Protein 8OVS (pdb70)

Foldseek 3Di:
DAVVVLVVVLLCLLCVFPWAWFAQEEEEEDEEQDADDPLLLVQLQQQCVQAVVHQYEYEYAPLAPNRPNNVVNSCVSCVVGSYYYHYCCPDPCNVVLCVQLLVVVLSVCVVVVVVVLSCLSVQLSCCQAPFHKYAYSQKHFPHYPPIGTAGLFKAFADWDAFDVGDDTFTFVPTIGGDHNRQLSVQLSVQQSVCVVVVPPPSCRHNGRNSSRVSCCVVPVCLPVVVVVVVLVVSLVVLVVNVCCSHQDPVSSCSNCVNSVRNNVCNNGIGNCSPPD/DAVVVLVVVLLCLLCVFPWAWFAQEEEEEDEDQDADDPLLLVQLQQLQVQAVVHQYEYEYAPLQPNRVNNVVRVCVSCVVGSYYYHYCCPDPCSVVLCVQLLVVVLSVCVVVVVVVLSCLSVQLSCCQAPFHKYAYSNKHFLHYPPTGTAGLFKAFADWDAFDVGDDTFTFVGTIGGDHNRQLSVQLSVQQSVCVVVVPPPSCRHRGRNSSRVSCCVVPVCLDVVSVVVVVVVSVVVVVVNVDDPVSSCSNCNRSVRNNVCNNGIGNPRVD

Radius of gyration: 28.27 Å; Cα contacts (8 Å, |Δi|>4): 987; chains: 2; bounding box: 76×65×74 Å

Nearest PDB structures (foldseek):
  8ovs-assembly1_AAA  TM=1.004E+00  e=5.483E-57  Yersinia enterocolitica
  8ovs-assembly2_BBB  TM=1.003E+00  e=2.888E-53  Yersinia enterocolitica
  8ovt-assembly2_B  TM=9.744E-01  e=7.595E-50  Yersinia enterocolitica
  4mix-assembly2_B  TM=9.734E-01  e=6.802E-41  Photorhabdus asymbiotica subsp. asymbiotica ATCC 43949
  4mix-assembly1_A  TM=9.721E-01  e=3.488E-39  Photorhabdus asymbiotica subsp. asymbiotica ATCC 43949

Secondary structure (P-SEA, 3-state):
ccaaaaaaaaaaaaacccbbbbccbbbbbbbccccccaaaaaaaaaaaaaccccbbbbbbbccccaaaaaaaaaaaaaccccbbbbccccccaaaaaaacaaaaaaaaaaaacaaaaaaaaaaaaaaaaccccccccccccccccccccccccccccccccccccccccccccccccccccaaaaaaaaaaaaaaaaccccccccccaaaaaaaaaaacccccaaaaaaaaaaaaaaaaaaaccccccaaaaaaaaaaaaaaaccccccccccccc/ccaaaaaaaaaaaaacccbbbbccbbbbbbbccccccaaaaaaaaaaaaaccccbbbbbbbcccccaaaaaaaaaaaaccccbbbbbcccccaaaaaaacaaaaaaaaaaaacaaaaaaaaaaaaaaaaccccccccccccccccccccccccccccccccccccccccccccccccccccaaaaaaaaaaaaaaaaccccccccccaaaaaaaaaaacccccaaaaaaaaaaaaaaaaaacccaaaaaaaaaaaaaaacccccccccccc

Structure (mmCIF, N/CA/C/O backbone):
data_8OVS
#
_entry.id   8OVS
#
_cell.length_a   47.130
_cell.length_b   114.546
_cell.length_c   69.376
_cell.angle_alpha   90.000
_cell.angle_beta   89.987
_cell.angle_gamma   90.000
#
_symmetry.space_group_name_H-M   'P 1 21 1'
#
loop_
_entity.id
_entity.type
_entity.pdbx_description
1 polymer 'YeGT glycosyltransferase'
2 non-polymer "URIDINE-5'-DIPHOSPHATE"
3 non-polymer 'ACETATE ION'
4 non-polymer 1,2-ETHANEDIOL
5 non-polymer 'CADMIUM ION'
6 non-polymer 'MANGANESE (II) ION'
7 non-polymer 'SODIUM ION'
8 water water
#
loop_
_atom_site.group_PDB
_atom_site.id
_atom_site.type_symbol
_atom_site.label_atom_id
_atom_site.label_alt_id
_atom_site.label_comp_id
_atom_site.label_asym_id
_atom_site.label_entity_id
_atom_site.label_seq_id
_atom_site.pdbx_PDB_ins_code
_atom_site.Cartn_x
_atom_site.Cartn_y
_atom_site.Cartn_z
_atom_site.occupancy
_atom_site.B_iso_or_equiv
_atom_site.auth_seq_id
_atom_site.auth_comp_id
_atom_site.auth_asym_id
_atom_site.auth_atom_id
_atom_site.pdbx_PDB_model_num
ATOM 1 N N . GLY A 1 1 ? 11.311 1.012 0.947 1.000 24.813 15 GLY AAA N 1
ATOM 2 C CA . GLY A 1 1 ? 10.290 1.969 1.457 1.000 24.303 15 GLY AAA CA 1
ATOM 3 C C . GLY A 1 1 ? 10.857 2.847 2.558 1.000 22.726 15 GLY AAA C 1
ATOM 4 O O . GLY A 1 1 ? 11.759 2.333 3.292 1.000 24.304 15 GLY AAA O 1
ATOM 5 N N . SER A 1 2 ? 10.331 4.085 2.654 1.000 22.086 16 SER AAA N 1
ATOM 6 C CA . SER A 1 2 ? 10.741 5.187 3.570 1.000 21.561 16 SER AAA CA 1
ATOM 7 C C . SER A 1 2 ? 9.511 5.904 4.146 1.000 18.974 16 SER AAA C 1
ATOM 8 O O . SER A 1 2 ? 8.719 6.458 3.353 1.000 18.898 16 SER AAA O 1
ATOM 11 N N . MET A 1 3 ? 9.382 5.947 5.476 1.000 18.943 17 MET AAA N 1
ATOM 12 C CA . MET A 1 3 ? 8.318 6.724 6.173 1.000 18.536 17 MET AAA CA 1
ATOM 13 C C . MET A 1 3 ? 8.614 8.229 6.087 1.000 18.141 17 MET AAA C 1
ATOM 14 O O . MET A 1 3 ? 7.670 9.023 6.269 1.000 16.769 17 MET AAA O 1
ATOM 19 N N . GLN A 1 4 ? 9.865 8.613 5.821 1.000 16.707 18 GLN AAA N 1
ATOM 20 C CA . GLN A 1 4 ? 10.234 10.033 5.567 1.000 17.141 18 GLN AAA CA 1
ATOM 21 C C . GLN A 1 4 ? 9.603 10.467 4.239 1.000 16.812 18 GLN AAA C 1
ATOM 22 O O . GLN A 1 4 ? 8.932 11.516 4.214 1.000 16.532 18 GLN AAA O 1
ATOM 28 N N . TYR A 1 5 ? 9.798 9.675 3.181 1.000 16.953 19 TYR AAA N 1
ATOM 29 C CA . TYR A 1 5 ? 9.192 9.903 1.844 1.000 17.139 19 TYR AAA CA 1
ATOM 30 C C . TYR A 1 5 ? 7.667 9.952 1.982 1.000 16.290 19 TYR AAA C 1
ATOM 31 O O . TYR A 1 5 ? 7.035 10.864 1.415 1.000 16.821 19 TYR AAA O 1
ATOM 40 N N . PHE A 1 6 ? 7.085 8.996 2.709 1.000 16.022 20 PHE AAA N 1
ATOM 41 C CA . PHE A 1 6 ? 5.614 8.894 2.879 1.000 15.611 20 PHE AAA CA 1
ATOM 42 C C . PHE A 1 6 ? 5.078 10.180 3.518 1.000 14.773 20 PHE AAA C 1
ATOM 43 O O . PHE A 1 6 ? 4.113 10.755 2.983 1.000 15.197 20 PHE AAA O 1
ATOM 51 N N . ALA A 1 7 ? 5.667 10.617 4.634 1.000 14.526 21 ALA AAA N 1
ATOM 52 C CA . ALA A 1 7 ? 5.246 11.845 5.350 1.000 14.676 21 ALA AAA CA 1
ATOM 53 C C . ALA A 1 7 ? 5.289 13.035 4.383 1.000 14.868 21 ALA AAA C 1
ATOM 54 O O . ALA A 1 7 ? 4.375 13.877 4.429 1.000 14.977 21 ALA AAA O 1
ATOM 56 N N . GLN A 1 8 ? 6.297 13.078 3.509 1.000 14.533 22 GLN AAA N 1
ATOM 57 C CA . GLN A 1 8 ? 6.513 14.189 2.547 1.000 15.792 22 GLN AAA CA 1
ATOM 58 C C . GLN A 1 8 ? 5.414 14.185 1.477 1.000 15.868 22 GLN AAA C 1
ATOM 59 O O . GLN A 1 8 ? 4.901 15.272 1.182 1.000 15.669 22 GLN AAA O 1
ATOM 65 N N . ILE A 1 9 ? 5.036 13.027 0.927 1.000 15.621 23 ILE AAA N 1
ATOM 66 C CA . ILE A 1 9 ? 3.996 12.978 -0.148 1.000 16.649 23 ILE AAA CA 1
ATOM 67 C C . ILE A 1 9 ? 2.613 13.252 0.462 1.000 15.560 23 ILE AAA C 1
ATOM 68 O O . ILE A 1 9 ? 1.751 13.762 -0.274 1.000 17.220 23 ILE AAA O 1
ATOM 73 N N . VAL A 1 10 ? 2.401 12.940 1.744 1.000 15.099 24 VAL AAA N 1
ATOM 74 C CA . VAL A 1 10 ? 1.151 13.308 2.476 1.000 15.245 24 VAL AAA CA 1
ATOM 75 C C . VAL A 1 10 ? 1.113 14.834 2.628 1.000 16.025 24 VAL AAA C 1
ATOM 76 O O . VAL A 1 10 ? 0.054 15.429 2.358 1.000 15.822 24 VAL AAA O 1
ATOM 80 N N . ASN A 1 11 ? 2.230 15.441 3.040 1.000 16.978 25 ASN AAA N 1
ATOM 81 C CA . ASN A 1 11 ? 2.366 16.916 3.176 1.000 18.910 25 ASN AAA CA 1
ATOM 82 C C . ASN A 1 11 ? 2.128 17.576 1.811 1.000 19.713 25 ASN AAA C 1
ATOM 83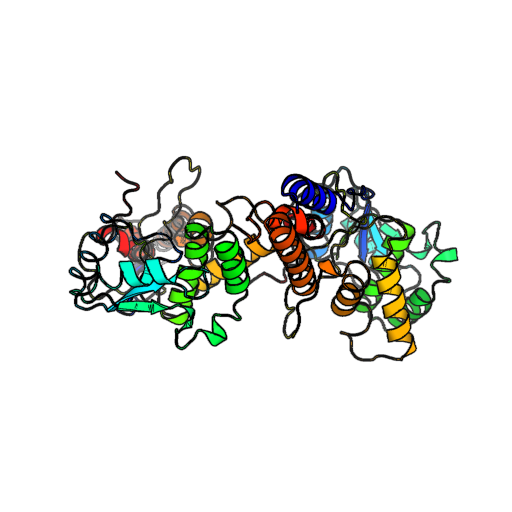 O O . ASN A 1 11 ? 1.457 18.630 1.771 1.000 21.562 25 ASN AAA O 1
ATOM 88 N N . ARG A 1 12 ? 2.661 16.981 0.737 1.000 19.755 26 ARG AAA N 1
ATOM 89 C CA . ARG A 1 12 ? 2.531 17.492 -0.656 1.000 20.959 26 ARG AAA CA 1
ATOM 90 C C . ARG A 1 12 ? 1.052 17.482 -1.057 1.000 20.689 26 ARG AAA C 1
ATOM 91 O O . ARG A 1 12 ? 0.583 18.492 -1.609 1.000 22.174 26 ARG AAA O 1
ATOM 99 N N . GLU A 1 13 ? 0.353 16.377 -0.785 1.000 20.929 27 GLU AAA N 1
ATOM 100 C CA . GLU A 1 13 ? -1.086 16.179 -1.107 1.000 20.480 27 GLU AAA CA 1
ATOM 101 C C . GLU A 1 13 ? -1.926 17.258 -0.414 1.000 20.219 27 GLU AAA C 1
ATOM 102 O O . GLU A 1 13 ? -2.836 17.803 -1.069 1.000 21.096 27 GLU AAA O 1
ATOM 108 N N . GLU A 1 14 ? -1.634 17.545 0.858 1.000 20.789 28 GLU AAA N 1
ATOM 109 C CA . GLU A 1 14 ? -2.361 18.549 1.680 1.000 21.974 28 GLU AAA CA 1
ATOM 110 C C . GLU A 1 14 ? -2.331 19.916 0.987 1.000 22.664 28 GLU AAA C 1
ATOM 111 O O . GLU A 1 14 ? -3.349 20.628 1.066 1.000 23.094 28 GLU AAA O 1
ATOM 117 N N . ASN A 1 15 ? -1.212 20.262 0.341 1.000 22.721 29 ASN AAA N 1
ATOM 118 C CA . ASN A 1 15 ? -0.920 21.636 -0.151 1.000 23.340 29 ASN AAA CA 1
ATOM 119 C C . ASN A 1 15 ? -0.952 21.699 -1.687 1.000 22.945 29 ASN AAA C 1
ATOM 120 O O . ASN A 1 15 ? -0.508 22.728 -2.236 1.000 22.319 29 ASN AAA O 1
ATOM 125 N N . LYS A 1 16 ? -1.496 20.677 -2.355 1.000 21.593 30 LYS AAA N 1
ATOM 126 C CA . LYS A 1 16 ? -1.426 20.517 -3.836 1.000 22.146 30 LYS AAA CA 1
ATOM 127 C C . LYS A 1 16 ? -2.153 21.666 -4.551 1.000 21.124 30 LYS AAA C 1
ATOM 128 O O . LYS A 1 16 ? -1.694 22.046 -5.642 1.000 22.101 30 LYS AAA O 1
ATOM 134 N N . TRP A 1 17 ? -3.248 22.182 -3.982 1.000 19.730 31 TRP AAA N 1
ATOM 135 C CA . TRP A 1 17 ? -4.080 23.254 -4.593 1.000 19.474 31 TRP AAA CA 1
ATOM 136 C C . TRP A 1 17 ? -4.089 24.483 -3.690 1.000 20.118 31 TRP AAA C 1
ATOM 137 O O . TRP A 1 17 ? -4.925 24.577 -2.792 1.000 21.515 31 TRP AAA O 1
ATOM 148 N N A PRO A 1 18 ? -3.199 25.477 -3.919 0.420 20.361 32 PRO AAA N 1
ATOM 149 N N B PRO A 1 18 ? -3.139 25.433 -3.868 0.580 20.622 32 PRO AAA N 1
ATOM 150 C CA A PRO A 1 18 ? -3.145 26.666 -3.068 0.420 20.056 32 PRO AAA CA 1
ATOM 151 C CA B PRO A 1 18 ? -3.147 26.691 -3.120 0.580 20.329 32 PRO AAA CA 1
ATOM 152 C C A PRO A 1 18 ? -4.444 27.476 -3.190 0.420 20.357 32 PRO AAA C 1
ATOM 153 C C B PRO A 1 18 ? -4.508 27.400 -3.180 0.580 20.336 32 PRO AAA C 1
ATOM 154 O O A PRO A 1 18 ? -4.952 27.603 -4.291 0.420 21.983 32 PRO AAA O 1
ATOM 155 O O B PRO A 1 18 ? -5.129 27.385 -4.230 0.580 21.586 32 PRO AAA O 1
ATOM 162 N N . SER A 1 19 ? -4.943 27.984 -2.060 1.000 19.386 33 SER AAA N 1
ATOM 163 C CA . SER A 1 19 ? -6.244 28.697 -1.953 1.000 19.450 33 SER AAA CA 1
ATOM 164 C C . SER A 1 19 ? -6.208 29.975 -2.803 1.000 18.980 33 SER AAA C 1
ATOM 165 O O . SER A 1 19 ? -5.226 30.738 -2.689 1.000 20.280 33 SER AAA O 1
ATOM 168 N N . GLU A 1 20 ? -7.232 30.177 -3.640 1.000 17.183 34 GLU AAA N 1
ATOM 169 C CA . GLU A 1 20 ? -7.323 31.291 -4.619 1.000 17.289 34 GLU AAA CA 1
ATOM 170 C C . GLU A 1 20 ? -8.339 32.307 -4.108 1.000 16.587 34 GLU AAA C 1
ATOM 171 O O . GLU A 1 20 ? -9.473 31.948 -3.801 1.000 16.828 34 GLU AAA O 1
ATOM 177 N N . PRO A 1 21 ? -7.972 33.606 -4.018 1.000 16.972 35 PRO AAA N 1
ATOM 178 C CA . PRO A 1 21 ? -8.862 34.615 -3.444 1.000 16.917 35 PRO AAA CA 1
ATOM 179 C C . PRO A 1 21 ? -10.137 34.828 -4.274 1.000 15.227 35 PRO AAA C 1
ATOM 180 O O . PRO A 1 21 ? -10.073 34.780 -5.493 1.000 17.221 35 PRO AAA O 1
ATOM 184 N N . ILE A 1 22 ? -11.249 35.094 -3.589 1.000 14.318 36 ILE AAA N 1
ATOM 185 C CA . ILE A 1 22 ? -12.585 35.353 -4.201 1.000 13.498 36 ILE AAA CA 1
ATOM 186 C C . ILE A 1 22 ? -12.826 36.863 -4.225 1.000 13.410 36 ILE AAA C 1
ATOM 187 O O . ILE A 1 22 ? -12.640 37.518 -3.176 1.000 13.792 36 ILE AAA O 1
ATOM 192 N N . ASN A 1 23 ? -13.249 37.384 -5.376 1.000 13.979 37 ASN AAA N 1
ATOM 193 C CA . ASN A 1 23 ? -13.615 38.815 -5.541 1.000 14.574 37 ASN AAA CA 1
ATOM 194 C C . ASN A 1 23 ? -14.719 39.174 -4.544 1.000 13.701 37 ASN AAA C 1
ATOM 195 O O . ASN A 1 23 ? -15.637 38.361 -4.347 1.000 13.774 37 ASN AAA O 1
ATOM 200 N N . LYS A 1 24 ? -14.658 40.376 -3.970 1.000 14.334 38 LYS AAA N 1
ATOM 201 C CA . LYS A 1 24 ? -15.594 40.792 -2.893 1.000 14.957 38 LYS AAA CA 1
ATOM 202 C C . LYS A 1 24 ? -16.836 41.417 -3.536 1.000 15.113 38 LYS AAA C 1
ATOM 203 O O . LYS A 1 24 ? -17.169 42.580 -3.246 1.000 15.962 38 LYS AAA O 1
ATOM 209 N N . TYR A 1 25 ? -17.504 40.625 -4.375 1.000 13.978 39 TYR AAA N 1
ATOM 210 C CA . TYR A 1 25 ? -18.827 40.921 -4.973 1.000 14.259 39 TYR AAA CA 1
ATOM 211 C C . TYR A 1 25 ? -19.821 39.881 -4.460 1.000 12.758 39 TYR AAA C 1
ATOM 212 O O . TYR A 1 25 ? -19.514 38.677 -4.538 1.000 14.290 39 TYR AAA O 1
ATOM 221 N N . ILE A 1 26 ? -20.964 40.329 -3.949 1.000 11.726 40 ILE AAA N 1
ATOM 222 C CA . ILE A 1 26 ? -22.146 39.457 -3.701 1.000 11.893 40 ILE AAA CA 1
ATOM 223 C C . ILE A 1 26 ? -23.149 39.747 -4.813 1.000 11.305 40 ILE AAA C 1
ATOM 224 O O . ILE A 1 26 ? -23.606 40.898 -4.924 1.000 12.563 40 ILE AAA O 1
ATOM 229 N N . HIS A 1 27 ? -23.411 38.745 -5.646 1.000 10.640 41 HIS AAA N 1
ATOM 230 C CA . HIS A 1 27 ? -24.411 38.811 -6.736 1.000 11.032 41 HIS AAA CA 1
ATOM 231 C C . HIS A 1 27 ? -25.692 38.137 -6.260 1.000 10.484 41 HIS AAA C 1
ATOM 232 O O . HIS A 1 27 ? -25.629 36.958 -5.870 1.000 10.383 41 HIS AAA O 1
ATOM 239 N N . MET A 1 28 ? -26.808 38.850 -6.320 1.000 10.171 42 MET AAA N 1
ATOM 240 C CA . MET A 1 28 ? -28.145 38.256 -6.124 1.000 10.540 42 MET AAA CA 1
ATOM 241 C C . MET A 1 28 ? -29.007 38.624 -7.327 1.000 9.946 42 MET AAA C 1
ATOM 242 O O . MET A 1 28 ? -28.632 39.526 -8.103 1.000 10.982 42 MET AAA O 1
ATOM 247 N N . ILE A 1 29 ? -30.087 37.886 -7.518 1.000 10.540 43 ILE AAA N 1
ATOM 248 C CA . ILE A 1 29 ? -30.958 37.998 -8.714 1.000 10.438 43 ILE AAA CA 1
ATOM 249 C C . ILE A 1 29 ? -32.383 38.224 -8.230 1.000 9.802 43 ILE AAA C 1
ATOM 250 O O . ILE A 1 29 ? -32.878 37.473 -7.379 1.000 10.460 43 ILE AAA O 1
ATOM 255 N N . TRP A 1 30 ? -33.025 39.245 -8.768 1.000 10.018 44 TRP AAA N 1
ATOM 256 C CA . TRP A 1 30 ? -34.495 39.369 -8.690 1.000 10.237 44 TRP AAA CA 1
ATOM 257 C C . TRP A 1 30 ? -35.013 39.865 -10.034 1.000 10.394 44 TRP AAA C 1
ATOM 258 O O . TRP A 1 30 ? -35.127 41.083 -10.243 1.000 10.755 44 TRP AAA O 1
ATOM 269 N N . ILE A 1 31 ? -35.288 38.915 -10.918 1.000 10.289 45 ILE AAA N 1
ATOM 270 C CA . ILE A 1 31 ? -35.804 39.170 -12.288 1.000 10.414 45 ILE AAA CA 1
ATOM 271 C C . ILE A 1 31 ? -37.309 38.908 -12.312 1.000 11.006 45 ILE AAA C 1
ATOM 272 O O . ILE A 1 31 ? -37.814 38.101 -11.497 1.000 12.283 45 ILE AAA O 1
ATOM 277 N N . GLY A 1 32 ? -37.990 39.569 -13.241 1.000 12.166 46 GLY AAA N 1
ATOM 278 C CA . GLY A 1 32 ? -39.416 39.342 -13.512 1.000 12.744 46 GLY AAA CA 1
ATOM 279 C C . GLY A 1 32 ? -40.282 40.436 -12.905 1.000 12.597 46 GLY AAA C 1
ATOM 280 O O . GLY A 1 32 ? -39.782 41.388 -12.300 1.000 13.931 46 GLY AAA O 1
ATOM 281 N N . PRO A 1 33 ? -41.613 40.323 -13.090 1.000 13.749 47 PRO AAA N 1
ATOM 282 C CA . PRO A 1 33 ? -42.541 41.399 -12.757 1.000 14.663 47 PRO AAA CA 1
ATOM 283 C C . PRO A 1 33 ? -43.042 41.427 -11.307 1.000 15.135 47 PRO AAA C 1
ATOM 284 O O . PRO A 1 33 ? -43.724 42.365 -10.971 1.000 16.506 47 PRO AAA O 1
ATOM 288 N N . LYS A 1 34 ? -42.701 40.428 -10.492 1.000 15.646 48 LYS AAA N 1
ATOM 289 C CA . LYS A 1 34 ? -43.228 40.291 -9.110 1.000 17.538 48 LYS AAA CA 1
ATOM 290 C C . LYS A 1 34 ? -42.499 41.262 -8.177 1.000 16.520 48 LYS AAA C 1
ATOM 291 O O . LYS A 1 34 ? -41.285 41.481 -8.359 1.000 17.132 48 LYS AAA O 1
ATOM 297 N N . ASN A 1 35 ? -43.225 41.826 -7.210 1.000 17.814 49 ASN AAA N 1
ATOM 298 C CA . ASN A 1 35 ? -42.637 42.594 -6.084 1.000 18.891 49 ASN AAA CA 1
ATOM 299 C C . ASN A 1 35 ? -41.839 41.621 -5.212 1.000 17.930 49 ASN AAA C 1
ATOM 300 O O . ASN A 1 35 ? -42.424 40.608 -4.774 1.000 19.424 49 ASN AAA O 1
ATOM 305 N N . ILE A 1 36 ? -40.549 41.896 -4.995 1.000 16.560 50 ILE AAA N 1
ATOM 306 C CA . ILE A 1 36 ? -39.700 41.160 -4.011 1.000 16.498 50 ILE AAA CA 1
ATOM 307 C C . ILE A 1 36 ? -40.441 41.141 -2.668 1.000 16.176 50 ILE AAA C 1
ATOM 308 O O . ILE A 1 36 ? -41.052 42.164 -2.309 1.000 16.790 50 ILE AAA O 1
ATOM 313 N N . SER A 1 37 ? -40.417 40.009 -1.962 1.000 16.078 51 SER AAA N 1
ATOM 314 C CA . SER A 1 37 ? -41.177 39.809 -0.700 1.000 16.616 51 SER AAA CA 1
ATOM 315 C C . SER A 1 37 ? -40.542 40.621 0.435 1.000 16.436 51 SER AAA C 1
ATOM 316 O O . SER A 1 37 ? -39.337 40.940 0.352 1.000 16.324 51 SER AAA O 1
ATOM 319 N N . ASP A 1 38 ? -41.321 40.923 1.475 1.000 17.772 52 ASP AAA N 1
ATOM 320 C CA . ASP A 1 38 ? -40.827 41.638 2.681 1.000 19.151 52 ASP AAA CA 1
ATOM 321 C C . ASP A 1 38 ? -39.696 40.820 3.315 1.000 18.338 52 ASP AAA C 1
ATOM 322 O O . ASP A 1 38 ? -38.664 41.412 3.666 1.000 17.910 52 ASP AAA O 1
ATOM 327 N N . LYS A 1 39 ? -39.865 39.500 3.421 1.000 17.817 53 LYS AAA N 1
ATOM 328 C CA . LYS A 1 39 ? -38.850 38.596 4.022 1.000 17.767 53 LYS AAA CA 1
ATOM 329 C C . LYS A 1 39 ? -37.534 38.707 3.239 1.000 15.656 53 LYS AAA C 1
ATOM 330 O O . LYS A 1 39 ? -36.474 38.775 3.876 1.000 15.502 53 LYS AAA O 1
ATOM 336 N N . ASN A 1 40 ? -37.591 38.705 1.905 1.000 14.694 54 ASN AAA N 1
ATOM 337 C CA . ASN A 1 40 ? -36.380 38.673 1.042 1.000 15.085 54 ASN AAA CA 1
ATOM 338 C C . ASN A 1 40 ? -35.731 40.060 1.014 1.000 14.363 54 ASN AAA C 1
ATOM 339 O O . ASN A 1 40 ? -34.506 40.134 0.884 1.000 14.022 54 ASN AAA O 1
ATOM 344 N N . ILE A 1 41 ? -36.515 41.122 1.192 1.000 15.423 55 ILE AAA N 1
ATOM 345 C CA . ILE A 1 41 ? -35.962 42.491 1.418 1.000 16.131 55 ILE AAA CA 1
ATOM 346 C C . ILE A 1 41 ? -35.117 42.462 2.700 1.000 15.168 55 ILE AAA C 1
ATOM 347 O O . ILE A 1 41 ? -33.956 42.900 2.655 1.000 15.259 55 ILE AAA O 1
ATOM 352 N N A ARG A 1 42 ? -35.678 41.938 3.796 0.320 15.920 56 ARG AAA N 1
ATOM 353 N N B ARG A 1 42 ? -35.677 41.955 3.804 0.680 16.164 56 ARG AAA N 1
ATOM 354 C CA A ARG A 1 42 ? -35.006 41.872 5.123 0.320 16.442 56 ARG AAA CA 1
ATOM 355 C CA B ARG A 1 42 ? -34.977 41.887 5.117 0.680 17.095 56 ARG AAA CA 1
ATOM 356 C C A ARG A 1 42 ? -33.731 41.021 5.031 0.320 15.736 56 ARG AAA C 1
ATOM 357 C C B ARG A 1 42 ? -33.701 41.044 4.980 0.680 15.832 56 ARG AAA C 1
ATOM 358 O O A ARG A 1 42 ? -32.709 41.433 5.609 0.320 16.044 56 ARG AAA O 1
ATOM 359 O O B ARG A 1 42 ? -32.641 41.484 5.452 0.680 15.032 56 ARG AAA O 1
ATOM 374 N N . LEU A 1 43 ? -33.788 39.875 4.344 1.000 15.138 57 LEU AAA N 1
ATOM 375 C CA . LEU A 1 43 ? -32.611 38.979 4.172 1.000 14.236 57 LEU AAA CA 1
ATOM 376 C C . LEU A 1 43 ? -31.543 39.674 3.318 1.000 12.990 57 LEU AAA C 1
ATOM 377 O O . LEU A 1 43 ? -30.344 39.499 3.620 1.000 13.926 57 LEU AAA O 1
ATOM 382 N N . SER A 1 44 ? -31.950 40.427 2.294 1.000 13.657 58 SER AAA N 1
ATOM 383 C CA . SER A 1 44 ? -31.021 41.163 1.397 1.000 13.752 58 SER AAA CA 1
ATOM 384 C C . SER A 1 44 ? -30.335 42.299 2.167 1.000 14.319 58 SER AAA C 1
ATOM 385 O O . SER A 1 44 ? -29.101 42.430 2.062 1.000 14.968 58 SER AAA O 1
ATOM 388 N N . LEU A 1 45 ? -31.093 43.086 2.931 1.000 14.824 59 LEU AAA N 1
ATOM 389 C CA . LEU A 1 45 ? -30.507 44.169 3.764 1.000 16.198 59 LEU AAA CA 1
ATOM 390 C C . LEU A 1 45 ? -29.489 43.560 4.733 1.000 16.297 59 LEU AAA C 1
ATOM 391 O O . LEU A 1 45 ? -28.395 44.135 4.869 1.000 16.883 59 LEU AAA O 1
ATOM 396 N N . GLN A 1 46 ? -29.819 42.411 5.331 1.000 16.369 60 GLN AAA N 1
ATOM 397 C CA . GLN A 1 46 ? -28.955 41.703 6.313 1.000 16.322 60 GLN AAA CA 1
ATOM 398 C C . GLN A 1 46 ? -27.679 41.220 5.615 1.000 15.626 60 GLN AAA C 1
ATOM 399 O O . GLN A 1 46 ? -26.597 41.343 6.209 1.000 16.913 60 GLN AAA O 1
ATOM 405 N N . THR A 1 47 ? -27.809 40.666 4.407 1.000 14.623 61 THR AAA N 1
ATOM 406 C CA . THR A 1 47 ? -26.669 40.203 3.568 1.000 15.076 61 THR AAA CA 1
ATOM 407 C C . THR A 1 47 ? -25.663 41.345 3.384 1.000 15.921 61 THR AAA C 1
ATOM 408 O O . THR A 1 47 ? -24.464 41.131 3.621 1.000 16.251 61 THR AAA O 1
ATOM 412 N N . ALA A 1 48 ? -26.139 42.517 2.966 1.000 16.197 62 ALA AAA N 1
ATOM 413 C CA . ALA A 1 48 ? -25.291 43.697 2.680 1.000 17.157 62 ALA AAA CA 1
ATOM 414 C C . ALA A 1 48 ? -24.682 44.236 3.982 1.000 17.088 62 ALA AAA C 1
ATOM 415 O O . ALA A 1 48 ? -23.473 44.537 3.984 1.000 18.351 62 ALA AAA O 1
ATOM 417 N N . GLN A 1 49 ? -25.482 44.324 5.049 1.000 17.480 63 GLN AAA N 1
ATOM 418 C CA . GLN A 1 49 ? -25.074 44.918 6.355 1.000 17.780 63 GLN AAA CA 1
ATOM 419 C C . GLN A 1 49 ? -23.955 44.078 6.984 1.000 17.619 63 GLN AAA C 1
ATOM 420 O O . GLN A 1 49 ? -23.046 44.667 7.587 1.000 19.226 63 GLN AAA O 1
ATOM 426 N N . LYS A 1 50 ? -24.007 42.752 6.843 1.000 16.942 64 LYS AAA N 1
ATOM 427 C CA . LYS A 1 50 ? -23.008 41.824 7.441 1.000 17.000 64 LYS AAA CA 1
ATOM 428 C C . LYS A 1 50 ? -21.728 41.798 6.596 1.000 16.965 64 LYS AAA C 1
ATOM 429 O O . LYS A 1 50 ? -20.737 41.211 7.064 1.000 18.451 64 LYS AAA O 1
ATOM 435 N N . ASN A 1 51 ? -21.737 42.420 5.411 1.000 16.094 65 ASN AAA N 1
ATOM 436 C CA . ASN A 1 51 ? -20.625 42.356 4.425 1.000 16.630 65 ASN AAA CA 1
ATOM 437 C C . ASN A 1 51 ? -20.284 43.757 3.930 1.000 17.016 65 ASN AAA C 1
ATOM 438 O O . ASN A 1 51 ? -20.391 44.040 2.738 1.000 16.433 65 ASN AAA O 1
ATOM 443 N N . PRO A 1 52 ? -19.825 44.667 4.820 1.000 18.704 66 PRO AAA N 1
ATOM 444 C CA . PRO A 1 52 ? -19.499 46.035 4.417 1.000 19.365 66 PRO AAA CA 1
ATOM 445 C C . PRO A 1 52 ? -18.281 46.107 3.482 1.000 19.163 66 PRO AAA C 1
ATOM 446 O O . PRO A 1 52 ? -18.137 47.109 2.808 1.000 20.691 66 PRO AAA O 1
ATOM 450 N N . ASP A 1 53 ? -17.457 45.053 3.455 1.000 18.723 67 ASP AAA N 1
ATOM 451 C CA . ASP A 1 53 ? -16.249 44.940 2.592 1.000 17.972 67 ASP AAA CA 1
ATOM 452 C C . ASP A 1 53 ? -16.625 44.394 1.205 1.000 17.331 67 ASP AAA C 1
ATOM 453 O O . ASP A 1 53 ? -15.721 44.294 0.353 1.000 18.512 67 ASP AAA O 1
ATOM 458 N N . TYR A 1 54 ? -17.897 44.058 0.973 1.000 16.605 68 TYR AAA N 1
ATOM 459 C CA . TYR A 1 54 ? -18.400 43.548 -0.329 1.000 16.261 68 TYR AAA CA 1
ATOM 460 C C . TYR A 1 54 ? -19.300 44.591 -0.990 1.000 16.130 68 TYR AAA C 1
ATOM 461 O O . TYR A 1 54 ? -19.992 45.328 -0.272 1.000 17.112 68 TYR AAA O 1
ATOM 470 N N . SER A 1 55 ? -19.303 44.617 -2.323 1.000 16.341 69 SER AAA N 1
ATOM 471 C CA . SER A 1 55 ? -20.359 45.266 -3.140 1.000 16.666 69 SER AAA CA 1
ATOM 472 C C . SER A 1 55 ? -21.490 44.260 -3.371 1.000 15.166 69 SER AAA C 1
ATOM 473 O O . SER A 1 55 ? -21.243 43.240 -4.056 1.000 17.552 69 SER AAA O 1
ATOM 476 N N . THR A 1 56 ? -22.669 44.522 -2.799 1.000 13.669 70 THR AAA N 1
ATOM 477 C CA . THR A 1 56 ? -23.882 43.673 -2.927 1.000 13.631 70 THR AAA CA 1
ATOM 478 C C . THR A 1 56 ? -24.793 44.272 -3.996 1.000 13.346 70 THR AAA C 1
ATOM 479 O O . THR A 1 56 ? -25.179 45.447 -3.867 1.000 14.602 70 THR AAA O 1
ATOM 483 N N . THR A 1 57 ? -25.124 43.475 -5.008 1.000 13.342 71 THR AAA N 1
ATOM 484 C CA . THR A 1 57 ? -25.976 43.895 -6.143 1.000 13.458 71 THR AAA CA 1
ATOM 485 C C . THR A 1 57 ? -27.165 42.946 -6.247 1.000 12.676 71 THR AAA C 1
ATOM 486 O O . THR A 1 57 ? -27.002 41.749 -5.947 1.000 14.251 71 THR AAA O 1
ATOM 490 N N . ILE A 1 58 ? -28.317 43.472 -6.645 1.000 11.744 72 ILE AAA N 1
ATOM 491 C CA . ILE A 1 58 ? -29.480 42.668 -7.101 1.000 11.121 72 ILE AAA CA 1
ATOM 492 C C . ILE A 1 58 ? -29.628 42.918 -8.597 1.000 10.778 72 ILE AAA C 1
ATOM 493 O O . ILE A 1 58 ? -29.760 44.081 -9.016 1.000 11.632 72 ILE AAA O 1
ATOM 498 N N . ILE A 1 59 ? -29.539 41.844 -9.367 1.000 10.339 73 ILE AAA N 1
ATOM 499 C CA . ILE A 1 59 ? -29.609 41.877 -10.847 1.000 10.328 73 ILE AAA CA 1
ATOM 500 C C . ILE A 1 59 ? -31.063 41.711 -11.263 1.000 10.375 73 ILE AAA C 1
ATOM 501 O O . ILE A 1 59 ? -31.695 40.746 -10.823 1.000 11.077 73 ILE AAA O 1
ATOM 506 N N . TYR A 1 60 ? -31.553 42.635 -12.084 1.000 10.656 74 TYR AAA N 1
ATOM 507 C CA . TYR A 1 60 ? -32.860 42.529 -12.771 1.000 10.746 74 TYR AAA CA 1
ATOM 508 C C . TYR A 1 60 ? -32.583 42.433 -14.271 1.000 9.981 74 TYR AAA C 1
ATOM 509 O O . TYR A 1 60 ? -31.405 42.406 -14.682 1.000 9.876 74 TYR AAA O 1
ATOM 518 N N . ASP A 1 61 ? -33.642 42.376 -15.071 1.000 10.430 75 ASP AAA N 1
ATOM 519 C CA . ASP A 1 61 ? -33.507 42.200 -16.533 1.000 10.772 75 ASP AAA CA 1
ATOM 520 C C . ASP A 1 61 ? -34.574 43.036 -17.237 1.000 11.104 75 ASP AAA C 1
ATOM 521 O O . ASP A 1 61 ? -35.769 42.740 -17.095 1.000 10.995 75 ASP AAA O 1
ATOM 526 N N . SER A 1 62 ? -34.132 44.039 -17.995 1.000 11.688 76 SER AAA N 1
ATOM 527 C CA . SER A 1 62 ? -35.014 44.952 -18.767 1.000 12.696 76 SER AAA CA 1
ATOM 528 C C . SER A 1 62 ? -35.570 44.256 -20.016 1.000 13.173 76 SER AAA C 1
ATOM 529 O O . SER A 1 62 ? -36.355 44.880 -20.732 1.000 15.027 76 SER AAA O 1
ATOM 532 N N . GLY A 1 63 ? -35.209 42.991 -20.250 1.000 12.786 77 GLY AAA N 1
ATOM 533 C CA . GLY A 1 63 ? -35.723 42.179 -21.371 1.000 13.976 77 GLY AAA CA 1
ATOM 534 C C . GLY A 1 63 ? -36.968 41.390 -20.998 1.000 14.752 77 GLY AAA C 1
ATOM 535 O O . GLY A 1 63 ? -37.404 40.571 -21.828 1.000 17.692 77 GLY AAA O 1
ATOM 536 N N . ILE A 1 64 ? -37.522 41.604 -19.800 1.000 14.753 78 ILE AAA N 1
ATOM 537 C CA . ILE A 1 64 ? -38.704 40.849 -19.280 1.000 15.628 78 ILE AAA CA 1
ATOM 538 C C . ILE A 1 64 ? -39.891 41.806 -19.153 1.000 16.873 78 ILE AAA C 1
ATOM 539 O O . ILE A 1 64 ? -39.731 42.863 -18.535 1.000 16.512 78 ILE AAA O 1
ATOM 544 N N A SER A 1 65 ? -41.053 41.428 -19.695 0.390 18.098 79 SER AAA N 1
ATOM 545 N N B SER A 1 65 ? -41.047 41.428 -19.708 0.610 18.248 79 SER AAA N 1
ATOM 546 C CA A SER A 1 65 ? -42.306 42.229 -19.638 0.390 19.701 79 SER AAA CA 1
ATOM 547 C CA B SER A 1 65 ? -42.319 42.192 -19.615 0.610 20.062 79 SER AAA CA 1
ATOM 548 C C A SER A 1 65 ? -42.677 42.503 -18.174 0.390 19.912 79 SER AAA C 1
ATOM 549 C C B SER A 1 65 ? -42.617 42.507 -18.143 0.610 19.858 79 SER AAA C 1
ATOM 550 O O A SER A 1 65 ? -42.741 41.533 -17.393 0.390 21.065 79 SER AAA O 1
ATOM 551 O O B SER A 1 65 ? -42.553 41.574 -17.320 0.610 20.307 79 SER AAA O 1
ATOM 556 N N . GLY A 1 66 ? -42.895 43.776 -17.826 1.000 19.772 80 GLY AAA N 1
ATOM 557 C CA . GLY A 1 66 ? -43.294 44.215 -16.473 1.000 19.440 80 GLY AAA CA 1
ATOM 558 C C . GLY A 1 66 ? -42.116 44.479 -15.542 1.000 18.657 80 GLY AAA C 1
ATOM 559 O O . GLY A 1 66 ? -42.363 44.673 -14.335 1.000 18.601 80 GLY AAA O 1
ATOM 560 N N . TYR A 1 67 ? -40.884 44.518 -16.059 1.000 16.473 81 TYR AAA N 1
ATOM 561 C CA . TYR A 1 67 ? -39.648 44.696 -15.247 1.000 16.811 81 TYR AAA CA 1
ATOM 562 C C . TYR A 1 67 ? -39.660 46.057 -14.535 1.000 16.982 81 TYR AAA C 1
ATOM 563 O O . TYR A 1 67 ? -39.116 46.154 -13.419 1.000 16.814 81 TYR AAA O 1
ATOM 572 N N . GLU A 1 68 ? -40.253 47.080 -15.155 1.000 17.106 82 GLU AAA N 1
ATOM 573 C CA . GLU A 1 68 ? -40.134 48.486 -14.688 1.000 17.426 82 GLU AAA CA 1
ATOM 574 C C . GLU A 1 68 ? -40.709 48.627 -13.274 1.000 16.197 82 GLU AAA C 1
ATOM 575 O O . GLU A 1 68 ? -40.008 49.182 -12.409 1.000 16.988 82 GLU AAA O 1
ATOM 581 N N . ALA A 1 69 ? -41.950 48.182 -13.060 1.000 17.462 83 ALA AAA N 1
ATOM 582 C CA . ALA A 1 69 ? -42.678 48.343 -11.779 1.000 17.623 83 ALA AAA CA 1
ATOM 583 C C . ALA A 1 69 ? -41.941 47.564 -10.684 1.000 15.185 83 ALA AAA C 1
ATOM 584 O O . ALA A 1 69 ? -41.788 48.092 -9.570 1.000 16.087 83 ALA AAA O 1
ATOM 586 N N . ALA A 1 70 ? -41.474 46.356 -11.007 1.000 15.267 84 ALA AAA N 1
ATOM 587 C CA . ALA A 1 70 ? -40.704 45.490 -10.088 1.000 14.855 84 ALA AAA CA 1
ATOM 588 C C . ALA A 1 70 ? -39.386 46.169 -9.699 1.000 14.517 84 ALA AAA C 1
ATOM 589 O O . ALA A 1 70 ? -39.031 46.127 -8.510 1.000 14.858 84 ALA AAA O 1
ATOM 591 N N . ARG A 1 71 ? -38.685 46.757 -10.673 1.000 14.501 85 ARG AAA N 1
ATOM 592 C CA . ARG A 1 71 ? -37.406 47.480 -10.447 1.000 15.402 85 ARG AAA CA 1
ATOM 593 C C . ARG A 1 71 ? -37.676 48.699 -9.552 1.000 16.180 85 ARG AAA C 1
ATOM 594 O O . ARG A 1 71 ? -36.925 48.905 -8.583 1.000 16.094 85 ARG AAA O 1
ATOM 602 N N . ASN A 1 72 ? -38.721 49.469 -9.862 1.000 16.226 86 ASN AAA N 1
ATOM 603 C CA . ASN A 1 72 ? -39.120 50.679 -9.092 1.000 17.406 86 ASN AAA CA 1
ATOM 604 C C . ASN A 1 72 ? -39.409 50.302 -7.636 1.000 17.134 86 ASN AAA C 1
ATOM 605 O O . ASN A 1 72 ? -38.933 51.004 -6.727 1.000 17.449 86 ASN AAA O 1
ATOM 610 N N . PHE A 1 73 ? -40.174 49.232 -7.418 1.000 17.049 87 PHE AAA N 1
ATOM 611 C CA . PHE A 1 73 ? -40.529 48.728 -6.068 1.000 17.367 87 PHE AAA CA 1
ATOM 612 C C . PHE A 1 73 ? -39.246 48.456 -5.271 1.000 16.979 87 PHE AAA C 1
ATOM 613 O O . PHE A 1 73 ? -39.150 48.904 -4.115 1.000 17.180 87 PHE AAA O 1
ATOM 621 N N . MET A 1 74 ? -38.278 47.767 -5.882 1.000 16.715 88 MET AAA N 1
ATOM 622 C CA . MET A 1 74 ? -36.969 47.451 -5.251 1.000 16.274 88 MET AAA CA 1
ATOM 623 C C . MET A 1 74 ? -36.178 48.736 -4.983 1.000 17.213 88 MET AAA C 1
ATOM 624 O O . MET A 1 74 ? -35.585 48.835 -3.897 1.000 18.444 88 MET AAA O 1
ATOM 629 N N . SER A 1 75 ? -36.134 49.666 -5.941 1.000 16.822 89 SER AAA N 1
ATOM 630 C CA . SER A 1 75 ? -35.427 50.967 -5.798 1.000 18.716 89 SER AAA CA 1
ATOM 631 C C . SER A 1 75 ? -35.902 51.675 -4.523 1.000 20.080 89 SER AAA C 1
ATOM 632 O O . SER A 1 75 ? -35.048 52.193 -3.779 1.000 20.954 89 SER AAA O 1
ATOM 635 N N . GLU A 1 76 ? -37.212 51.642 -4.267 1.000 18.552 90 GLU AAA N 1
ATOM 636 C CA . GLU A 1 76 ? -37.855 52.275 -3.085 1.000 20.508 90 GLU AAA CA 1
ATOM 637 C C . GLU A 1 76 ? -37.488 51.507 -1.808 1.000 20.170 90 GLU AAA C 1
ATOM 638 O O . GLU A 1 76 ? -37.179 52.171 -0.802 1.000 21.813 90 GLU AAA O 1
ATOM 644 N N . LYS A 1 77 ? -37.490 50.170 -1.843 1.000 19.776 91 LYS AAA N 1
ATOM 645 C CA . LYS A 1 77 ? -37.287 49.324 -0.635 1.000 20.606 91 LYS AAA CA 1
ATOM 646 C C . LYS A 1 77 ? -35.814 49.336 -0.199 1.000 19.078 91 LYS AAA C 1
ATOM 647 O O . LYS A 1 77 ? -35.573 49.147 1.009 1.000 21.270 91 LYS AAA O 1
ATOM 653 N N . PHE A 1 78 ? -34.872 49.553 -1.125 1.000 19.617 92 PHE AAA N 1
ATOM 654 C CA . PHE A 1 78 ? -33.406 49.478 -0.871 1.000 19.631 92 PHE AAA CA 1
ATOM 655 C C . PHE A 1 78 ? -32.763 50.870 -0.900 1.000 21.320 92 PHE AAA C 1
ATOM 656 O O . PHE A 1 78 ? -31.518 50.938 -0.854 1.000 21.482 92 PHE AAA O 1
ATOM 664 N N . LYS A 1 79 ? -33.570 51.937 -0.938 1.000 23.458 93 LYS AAA N 1
ATOM 665 C CA . LYS A 1 79 ? -33.087 53.333 -1.133 1.000 24.662 93 LYS AAA CA 1
ATOM 666 C C . LYS A 1 79 ? -32.120 53.731 -0.007 1.000 25.356 93 LYS AAA C 1
ATOM 667 O O . LYS A 1 79 ? -31.214 54.541 -0.286 1.000 29.262 93 LYS AAA O 1
ATOM 673 N N . ALA A 1 80 ? -32.287 53.183 1.203 1.000 24.344 94 ALA AAA N 1
ATOM 674 C CA . ALA A 1 80 ? -31.516 53.573 2.409 1.000 26.509 94 ALA AAA CA 1
ATOM 675 C C . ALA A 1 80 ? -30.240 52.729 2.549 1.000 27.116 94 ALA AAA C 1
ATOM 676 O O . ALA A 1 80 ? -29.389 53.095 3.384 1.000 28.463 94 ALA AAA O 1
ATOM 678 N N . SER A 1 81 ? -30.107 51.652 1.767 1.000 25.632 95 SER AAA N 1
ATOM 679 C CA . SER A 1 81 ? -29.021 50.641 1.887 1.000 24.568 95 SER AAA CA 1
ATOM 680 C C . SER A 1 81 ? -27.908 50.907 0.866 1.000 23.287 95 SER AAA C 1
ATOM 681 O O . SER A 1 81 ? -28.080 51.798 0.013 1.000 26.431 95 SER AAA O 1
ATOM 684 N N . LYS A 1 82 ? -26.821 50.131 0.942 1.000 22.008 96 LYS AAA N 1
ATOM 685 C CA . LYS A 1 82 ? -25.682 50.178 -0.016 1.000 22.079 96 LYS AAA CA 1
ATOM 686 C C . LYS A 1 82 ? -25.897 49.144 -1.133 1.000 20.464 96 LYS AAA C 1
ATOM 687 O O . LYS A 1 82 ? -25.026 49.057 -2.023 1.000 21.633 96 LYS AAA O 1
ATOM 693 N N . ILE A 1 83 ? -27.002 48.389 -1.093 1.000 18.322 97 ILE AAA N 1
ATOM 694 C CA . ILE A 1 83 ? -27.432 47.487 -2.203 1.000 17.046 97 ILE AAA CA 1
ATOM 695 C C . ILE A 1 83 ? -27.693 48.348 -3.437 1.000 16.976 97 ILE AAA C 1
ATOM 696 O O . ILE A 1 83 ? -28.417 49.357 -3.308 1.000 18.677 97 ILE AAA O 1
ATOM 701 N N . THR A 1 84 ? -27.117 47.965 -4.576 1.000 15.706 98 THR AAA N 1
ATOM 702 C CA A THR A 1 84 ? -27.419 48.615 -5.878 0.620 15.883 98 THR AAA CA 1
ATOM 703 C CA B THR A 1 84 ? -27.353 48.588 -5.905 0.380 15.980 98 THR AAA CA 1
ATOM 704 C C . THR A 1 84 ? -28.131 47.600 -6.779 1.000 14.843 98 THR AAA C 1
ATOM 705 O O . THR A 1 84 ? -27.845 46.388 -6.676 1.000 15.969 98 THR AAA O 1
ATOM 712 N N . LEU A 1 85 ? -29.066 48.097 -7.582 1.000 14.136 99 LEU AAA N 1
ATOM 713 C CA . LEU A 1 85 ? -29.804 47.310 -8.599 1.000 13.754 99 LEU AAA CA 1
ATOM 714 C C . LEU A 1 85 ? -29.072 47.480 -9.925 1.000 13.654 99 LEU AAA C 1
ATOM 715 O O . LEU A 1 85 ? -28.740 48.624 -10.268 1.000 16.606 99 LEU AAA O 1
ATOM 720 N N . VAL A 1 86 ? -28.844 46.393 -10.651 1.000 12.801 100 VAL AAA N 1
ATOM 721 C CA . VAL A 1 86 ? -28.113 46.429 -11.946 1.000 13.036 100 VAL AAA CA 1
ATOM 722 C C . VAL A 1 86 ? -28.905 45.603 -12.957 1.000 11.958 100 VAL AAA C 1
ATOM 723 O O . VAL A 1 86 ? -29.312 44.478 -12.644 1.000 12.086 100 VAL AAA O 1
ATOM 727 N N . ASP A 1 87 ? -29.124 46.150 -14.141 1.000 11.475 101 ASP AAA N 1
ATOM 728 C CA . ASP A 1 87 ? -29.747 45.421 -15.268 1.000 10.757 101 ASP AAA CA 1
ATOM 729 C C . ASP A 1 87 ? -28.690 44.482 -15.846 1.000 10.778 101 ASP AAA C 1
ATOM 730 O O . ASP A 1 87 ? -27.584 44.954 -16.147 1.000 11.264 101 ASP AAA O 1
ATOM 735 N N . ILE A 1 88 ? -28.990 43.191 -15.984 1.000 10.691 102 ILE AAA N 1
ATOM 736 C CA . ILE A 1 88 ? -28.027 42.251 -16.621 1.000 10.962 102 ILE AAA CA 1
ATOM 737 C C . ILE A 1 88 ? -27.618 42.817 -17.985 1.000 11.015 102 ILE AAA C 1
ATOM 738 O O . ILE A 1 88 ? -26.452 42.672 -18.367 1.000 11.206 102 ILE AAA O 1
ATOM 743 N N . ARG A 1 89 ? -28.544 43.470 -18.683 1.000 11.042 103 ARG AAA N 1
ATOM 744 C CA . ARG A 1 89 ? -28.290 43.971 -20.059 1.000 12.219 103 ARG AAA CA 1
ATOM 745 C C . ARG A 1 89 ? -27.412 45.231 -20.022 1.000 11.716 103 ARG AAA C 1
ATOM 746 O O . ARG A 1 89 ? -26.985 45.667 -21.094 1.000 12.705 103 ARG AAA O 1
ATOM 754 N N . ASN A 1 90 ? -27.098 45.757 -18.836 1.000 11.379 104 ASN AAA N 1
ATOM 755 C CA . ASN A 1 90 ? -26.168 46.902 -18.661 1.000 12.212 104 ASN AAA CA 1
ATOM 756 C C . ASN A 1 90 ? -24.736 46.427 -18.385 1.000 12.297 104 ASN AAA C 1
ATOM 757 O O . ASN A 1 90 ? -23.832 47.270 -18.409 1.000 13.285 104 ASN AAA O 1
ATOM 762 N N . LYS A 1 91 ? -24.502 45.137 -18.132 1.000 12.520 105 LYS AAA N 1
ATOM 763 C CA . LYS A 1 91 ? -23.134 44.661 -17.798 1.000 13.644 105 LYS AAA CA 1
ATOM 764 C C . LYS A 1 91 ? -22.178 45.003 -18.943 1.000 13.965 105 LYS AAA C 1
ATOM 765 O O . LYS A 1 91 ? -22.570 44.861 -20.111 1.000 15.263 105 LYS AAA O 1
ATOM 771 N N . GLY A 1 92 ? -20.951 45.396 -18.603 1.000 15.878 106 GLY AAA N 1
ATOM 772 C CA . GLY A 1 92 ? -19.921 45.759 -19.593 1.000 16.877 106 GLY AAA CA 1
ATOM 773 C C . GLY A 1 92 ? -19.667 44.616 -20.559 1.000 17.334 106 GLY AAA C 1
ATOM 774 O O . GLY A 1 92 ? -19.304 44.884 -21.715 1.000 20.007 106 GLY AAA O 1
ATOM 775 N N . TYR A 1 93 ? -19.886 43.381 -20.099 1.000 16.365 107 TYR AAA N 1
ATOM 776 C CA . TYR A 1 93 ? -19.588 42.127 -20.837 1.000 17.359 107 TYR AAA CA 1
ATOM 777 C C . TYR A 1 93 ? -20.846 41.547 -21.494 1.000 17.172 107 TYR AAA C 1
ATOM 778 O O . TYR A 1 93 ? -20.762 40.422 -22.014 1.000 17.863 107 TYR AAA O 1
ATOM 787 N N . PHE A 1 94 ? -21.970 42.271 -21.499 1.000 16.976 108 PHE AAA N 1
ATOM 788 C CA . PHE A 1 94 ? -23.270 41.711 -21.950 1.000 17.006 108 PHE AAA CA 1
ATOM 789 C C . PHE A 1 94 ? -23.204 41.297 -23.426 1.000 17.748 108 PHE AAA C 1
ATOM 790 O O . PHE A 1 94 ? -23.831 40.285 -23.768 1.000 17.871 108 PHE AAA O 1
ATOM 798 N N . HIS A 1 95 ? -22.485 42.042 -24.272 1.000 17.632 109 HIS AAA N 1
ATOM 799 C CA . HIS A 1 95 ? -22.319 41.702 -25.712 1.000 19.317 109 HIS AAA CA 1
ATOM 800 C C . HIS A 1 95 ? -21.784 40.269 -25.848 1.000 18.391 109 HIS AAA C 1
ATOM 801 O O . HIS A 1 95 ? -22.312 39.511 -26.688 1.000 19.187 109 HIS AAA O 1
ATOM 808 N N . GLN A 1 96 ? -20.789 39.896 -25.040 1.000 17.174 110 GLN AAA N 1
ATOM 809 C CA . GLN A 1 96 ? -20.199 38.531 -25.070 1.000 17.080 110 GLN AAA CA 1
ATOM 810 C C . GLN A 1 96 ? -21.137 37.549 -24.359 1.000 16.386 110 GLN AAA C 1
ATOM 811 O O . GLN A 1 96 ? -21.300 36.420 -24.859 1.000 17.057 110 GLN AAA O 1
ATOM 817 N N . LEU A 1 97 ? -21.740 37.953 -23.240 1.000 16.364 111 LEU AAA N 1
ATOM 818 C CA . LEU A 1 97 ? -22.630 37.062 -22.451 1.000 17.066 111 LEU AAA CA 1
ATOM 819 C C . LEU A 1 97 ? -23.851 36.664 -23.294 1.000 17.256 111 LEU AAA C 1
ATOM 820 O O . LEU A 1 97 ? -24.259 35.499 -23.215 1.000 17.045 111 LEU AAA O 1
ATOM 825 N N A GLN A 1 98 ? -24.394 37.612 -24.069 0.600 17.648 112 GLN AAA N 1
ATOM 826 N N B GLN A 1 98 ? -24.406 37.579 -24.092 0.400 17.645 112 GLN AAA N 1
ATOM 827 C CA A GLN A 1 98 ? -25.588 37.435 -24.945 0.600 18.906 112 GLN AAA CA 1
ATOM 828 C CA B GLN A 1 98 ? -25.646 37.317 -24.874 0.400 18.676 112 GLN AAA CA 1
ATOM 829 C C A GLN A 1 98 ? -25.325 36.329 -25.977 0.600 19.080 112 GLN AAA C 1
ATOM 830 C C B GLN A 1 98 ? -25.344 36.405 -26.075 0.400 18.780 112 GLN AAA C 1
ATOM 831 O O A GLN A 1 98 ? -26.291 35.640 -26.359 0.600 18.509 112 GLN AAA O 1
ATOM 832 O O B GLN A 1 98 ? -26.316 35.934 -26.698 0.400 19.614 112 GLN AAA O 1
ATOM 843 N N . GLN A 1 99 ? -24.064 36.159 -26.387 1.000 17.965 113 GLN AAA N 1
ATOM 844 C CA . GLN A 1 99 ? -23.644 35.205 -27.453 1.000 18.016 113 GLN AAA CA 1
ATOM 845 C C . GLN A 1 99 ? -23.407 33.798 -26.877 1.000 16.582 113 GLN AAA C 1
ATOM 846 O O . GLN A 1 99 ? -23.222 32.859 -27.676 1.000 17.093 113 GLN AAA O 1
ATOM 852 N N . GLU A 1 100 ? -23.424 33.638 -25.551 1.000 15.849 114 GLU AAA N 1
ATOM 853 C CA . GLU A 1 100 ? -23.278 32.317 -24.883 1.000 15.294 114 GLU AAA CA 1
ATOM 854 C C . GLU A 1 100 ? -24.431 31.412 -25.303 1.000 14.786 114 GLU AAA C 1
ATOM 855 O O . GLU A 1 100 ? -25.584 31.833 -25.263 1.000 14.931 114 GLU AAA O 1
ATOM 861 N N . PRO A 1 101 ? -24.181 30.136 -25.675 1.000 15.095 115 PRO AAA N 1
ATOM 862 C CA . PRO A 1 101 ? -25.279 29.216 -25.967 1.000 16.426 115 PRO AAA CA 1
ATOM 863 C C . PRO A 1 101 ? -26.263 29.097 -24.792 1.000 14.445 115 PRO AAA C 1
ATOM 864 O O . PRO A 1 101 ? -27.442 28.962 -25.036 1.000 16.211 115 PRO AAA O 1
ATOM 868 N N . SER A 1 102 ? -25.774 29.168 -23.550 1.000 13.186 116 SER AAA N 1
ATOM 869 C CA . SER A 1 102 ? -26.635 29.085 -22.340 1.000 13.732 116 SER AAA CA 1
ATOM 870 C C . SER A 1 102 ? -27.569 30.299 -22.261 1.000 13.935 116 SER AAA C 1
ATOM 871 O O . SER A 1 102 ? -28.683 30.155 -21.729 1.000 14.136 116 SER AAA O 1
ATOM 874 N N . PHE A 1 103 ? -27.161 31.448 -22.798 1.000 14.542 117 PHE AAA N 1
ATOM 875 C CA . PHE A 1 103 ? -28.009 32.665 -22.778 1.000 14.805 117 PHE AAA CA 1
ATOM 876 C C . PHE A 1 103 ? -29.194 32.477 -23.732 1.000 14.073 117 PHE AAA C 1
ATOM 877 O O . PHE A 1 103 ? -30.276 32.995 -23.423 1.000 14.363 117 PHE AAA O 1
ATOM 885 N N . THR A 1 104 ? -29.016 31.748 -24.838 1.000 16.744 118 THR AAA N 1
ATOM 886 C CA . THR A 1 104 ? -30.130 31.352 -25.743 1.000 17.448 118 THR AAA CA 1
ATOM 887 C C . THR A 1 104 ? -31.247 30.728 -24.897 1.000 15.223 118 THR AAA C 1
ATOM 888 O O . THR A 1 104 ? -32.414 31.118 -25.058 1.000 16.235 118 THR AAA O 1
ATOM 892 N N . TYR A 1 105 ? -30.902 29.794 -24.011 1.000 13.872 119 TYR AAA N 1
ATOM 893 C CA . TYR A 1 105 ? -31.891 29.064 -23.176 1.000 13.327 119 TYR AAA CA 1
ATOM 894 C C . TYR A 1 105 ? -32.415 29.963 -22.059 1.000 12.169 119 TYR AAA C 1
ATOM 895 O O . TYR A 1 105 ? -33.620 29.901 -21.781 1.000 13.226 119 TYR AAA O 1
ATOM 904 N N . TYR A 1 106 ? -31.553 30.778 -21.454 1.000 12.056 120 TYR AAA N 1
ATOM 905 C CA . TYR A 1 106 ? -31.991 31.798 -20.471 1.000 11.734 120 TYR AAA CA 1
ATOM 906 C C . TYR A 1 106 ? -33.149 32.600 -21.083 1.000 11.787 120 TYR AAA C 1
ATOM 907 O O . TYR A 1 106 ? -34.190 32.743 -20.425 1.000 12.295 120 TYR AAA O 1
ATOM 916 N N . GLU A 1 107 ? -32.982 33.089 -22.316 1.000 12.294 121 GLU AAA N 1
ATOM 917 C CA . GLU A 1 107 ? -34.015 33.908 -23.012 1.000 13.986 121 GLU AAA CA 1
ATOM 918 C C . GLU A 1 107 ? -35.305 33.092 -23.176 1.000 14.147 121 GLU AAA C 1
ATOM 919 O O . GLU A 1 107 ? -36.388 33.647 -22.951 1.000 14.845 121 GLU AAA O 1
ATOM 925 N N . GLU A 1 108 ? -35.202 31.821 -23.571 1.000 13.846 122 GLU AAA N 1
ATOM 926 C CA . GLU A 1 108 ? -36.381 30.932 -23.755 1.000 13.983 122 GLU AAA CA 1
ATOM 927 C C . GLU A 1 108 ? -37.098 30.735 -22.415 1.000 13.065 122 GLU AAA C 1
ATOM 928 O O . GLU A 1 108 ? -38.340 30.738 -22.394 1.000 14.530 122 GLU AAA O 1
ATOM 934 N N . VAL A 1 109 ? -36.341 30.563 -21.334 1.000 12.551 123 VAL AAA N 1
ATOM 935 C CA . VAL A 1 109 ? -36.906 30.228 -19.998 1.000 12.503 123 VAL AAA CA 1
ATOM 936 C C . VAL A 1 109 ? -37.589 31.472 -19.412 1.000 12.589 123 VAL AAA C 1
ATOM 937 O O . VAL A 1 109 ? -38.700 31.317 -18.879 1.000 12.637 123 VAL AAA O 1
ATOM 941 N N . ILE A 1 110 ? -36.995 32.664 -19.532 1.000 12.770 124 ILE AAA N 1
ATOM 942 C CA . ILE A 1 110 ? -37.640 33.904 -18.998 1.000 12.940 124 ILE AAA CA 1
ATOM 943 C C . ILE A 1 110 ? -38.909 34.219 -19.808 1.000 13.937 124 ILE AAA C 1
ATOM 944 O O . ILE A 1 110 ? -39.865 34.716 -19.205 1.000 14.043 124 ILE AAA O 1
ATOM 949 N N A ARG A 1 111 ? -38.939 33.891 -21.105 0.690 15.602 125 ARG AAA N 1
ATOM 950 N N B ARG A 1 111 ? -38.924 33.917 -21.112 0.310 15.502 125 ARG AAA N 1
ATOM 951 C CA A ARG A 1 111 ? -40.139 34.082 -21.971 0.690 17.427 125 ARG AAA CA 1
ATOM 952 C CA B ARG A 1 111 ? -40.129 34.066 -21.977 0.310 17.021 125 ARG AAA CA 1
ATOM 953 C C A ARG A 1 111 ? -41.301 33.224 -21.450 0.690 17.242 125 ARG AAA C 1
ATOM 954 C C B ARG A 1 111 ? -41.289 33.255 -21.383 0.310 16.999 125 ARG AAA C 1
ATOM 955 O O A ARG A 1 111 ? -42.455 33.672 -21.569 0.690 17.877 125 ARG AAA O 1
ATOM 956 O O B ARG A 1 111 ? -42.424 33.770 -21.380 0.310 17.025 125 ARG AAA O 1
ATOM 971 N N . ASN A 1 112 ? -41.005 32.044 -20.889 1.000 16.858 126 ASN AAA N 1
ATOM 972 C CA . ASN A 1 112 ? -42.017 31.132 -20.283 1.000 17.443 126 ASN AAA CA 1
ATOM 973 C C . ASN A 1 112 ? -42.254 31.465 -18.800 1.000 16.163 126 ASN AAA C 1
ATOM 974 O O . ASN A 1 112 ? -42.958 30.688 -18.125 1.000 17.050 126 ASN AAA O 1
ATOM 979 N N A LYS A 1 113 ? -41.686 32.578 -18.321 0.440 15.807 127 LYS AAA N 1
ATOM 980 N N B LYS A 1 113 ? -41.672 32.567 -18.312 0.560 16.133 127 LYS AAA N 1
ATOM 981 C CA A LYS A 1 113 ? -41.899 33.137 -16.959 0.440 15.256 127 LYS AAA CA 1
ATOM 982 C CA B LYS A 1 113 ? -41.892 33.149 -16.956 0.560 15.821 127 LYS AAA CA 1
ATOM 983 C C A LYS A 1 113 ? -41.462 32.122 -15.895 0.440 15.011 127 LYS AAA C 1
ATOM 984 C C B LYS A 1 113 ? -41.387 32.198 -15.862 0.560 15.100 127 LYS AAA C 1
ATOM 985 O O A LYS A 1 113 ? -42.091 32.090 -14.821 0.440 15.809 127 LYS AAA O 1
ATOM 986 O O B LYS A 1 113 ? -41.851 32.323 -14.714 0.560 15.282 127 LYS AAA O 1
ATOM 997 N N . LYS A 1 114 ? -40.428 31.325 -16.184 1.000 13.333 128 LYS AAA N 1
ATOM 998 C CA . LYS A 1 114 ? -39.832 30.367 -15.214 1.000 13.018 128 LYS AAA CA 1
ATOM 999 C C . LYS A 1 114 ? -38.580 31.013 -14.619 1.000 11.870 128 LYS AAA C 1
ATOM 1000 O O . LYS A 1 114 ? -37.469 30.626 -14.969 1.000 11.680 128 LYS AAA O 1
ATOM 1006 N N . PHE A 1 115 ? -38.762 31.993 -13.744 1.000 12.255 129 PHE AAA N 1
ATOM 1007 C CA . PHE A 1 115 ? -37.661 32.895 -13.327 1.000 12.135 129 PHE AAA CA 1
ATOM 1008 C C . PHE A 1 115 ? -36.680 32.162 -12.405 1.000 11.611 129 PHE AAA C 1
ATOM 1009 O O . PHE A 1 115 ? -35.469 32.343 -12.578 1.000 11.088 129 PHE AAA O 1
ATOM 1017 N N . ALA A 1 116 ? -37.163 31.339 -11.475 1.000 11.850 130 ALA AAA N 1
ATOM 1018 C CA . ALA A 1 116 ? -36.287 30.523 -10.605 1.000 11.968 130 ALA AAA CA 1
ATOM 1019 C C . ALA A 1 116 ? -35.412 29.627 -11.491 1.000 10.673 130 ALA AAA C 1
ATOM 1020 O O . ALA A 1 116 ? -34.186 29.566 -11.300 1.000 11.260 130 ALA AAA O 1
ATOM 1022 N N . GLN A 1 117 ? -36.021 28.958 -12.465 1.000 10.797 131 GLN AAA N 1
ATOM 1023 C CA . GLN A 1 117 ? -35.287 28.088 -13.414 1.000 10.983 131 GLN AAA CA 1
ATOM 1024 C C . GLN A 1 117 ? -34.263 28.920 -14.207 1.000 10.458 131 GLN AAA C 1
ATOM 1025 O O . GLN A 1 117 ? -33.105 28.500 -14.344 1.000 10.583 131 GLN AAA O 1
ATOM 1031 N N . ALA A 1 118 ? -34.647 30.089 -14.711 1.000 10.135 132 ALA AAA N 1
ATOM 1032 C CA . ALA A 1 118 ? -33.728 30.969 -15.472 1.000 10.437 132 ALA AAA CA 1
ATOM 1033 C C . ALA A 1 118 ? -32.551 31.396 -14.585 1.000 10.261 132 ALA AAA C 1
ATOM 1034 O O . ALA A 1 118 ? -31.423 31.502 -15.091 1.000 9.729 132 ALA AAA O 1
ATOM 1036 N N . SER A 1 119 ? -32.804 31.614 -13.292 1.000 9.414 133 SER AAA N 1
ATOM 1037 C CA . SER A 1 119 ? -31.765 32.043 -12.321 1.000 10.609 133 SER AAA CA 1
ATOM 1038 C C . SER A 1 119 ? -30.654 30.989 -12.199 1.000 9.736 133 SER AAA C 1
ATOM 1039 O O . SER A 1 119 ? -29.521 31.351 -11.862 1.000 9.462 133 SER AAA O 1
ATOM 1042 N N . ASP A 1 120 ? -30.952 29.713 -12.441 1.000 10.054 134 ASP AAA N 1
ATOM 1043 C CA . ASP A 1 120 ? -29.922 28.646 -12.360 1.000 10.112 134 ASP AAA CA 1
ATOM 1044 C C . ASP A 1 120 ? -28.876 28.856 -13.459 1.000 9.166 134 ASP AAA C 1
ATOM 1045 O O . ASP A 1 120 ? -27.707 28.561 -13.215 1.000 10.207 134 ASP AAA O 1
ATOM 1050 N N . ILE A 1 121 ? -29.279 29.364 -14.625 1.000 9.172 135 ILE AAA N 1
ATOM 1051 C CA . ILE A 1 121 ? -28.340 29.683 -15.740 1.000 10.194 135 ILE AAA CA 1
ATOM 1052 C C . ILE A 1 121 ? -27.653 31.008 -15.417 1.000 9.261 135 ILE AAA C 1
ATOM 1053 O O . ILE A 1 121 ? -26.425 31.099 -15.495 1.000 9.815 135 ILE AAA O 1
ATOM 1058 N N . LEU A 1 122 ? -28.436 32.012 -15.045 1.000 9.325 136 LEU AAA N 1
ATOM 1059 C CA . LEU A 1 122 ? -27.907 33.386 -14.931 1.000 10.218 136 LEU AAA CA 1
ATOM 1060 C C . LEU A 1 122 ? -26.853 33.445 -13.826 1.000 9.956 136 LEU AAA C 1
ATOM 1061 O O . LEU A 1 122 ? -25.849 34.127 -14.038 1.000 9.876 136 LEU AAA O 1
ATOM 1066 N N . ARG A 1 123 ? -27.045 32.751 -12.703 1.000 9.830 137 ARG AAA N 1
ATOM 1067 C CA . ARG A 1 123 ? -26.058 32.824 -11.593 1.000 10.022 137 ARG AAA CA 1
ATOM 1068 C C . ARG A 1 123 ? -24.693 32.338 -12.094 1.000 9.766 137 ARG AAA C 1
ATOM 1069 O O . ARG A 1 123 ? -23.665 32.909 -11.711 1.000 9.470 137 ARG AAA O 1
ATOM 1077 N N . LEU A 1 124 ? -24.682 31.321 -12.950 1.000 9.441 138 LEU AAA N 1
ATOM 1078 C CA . LEU A 1 124 ? -23.423 30.732 -13.470 1.000 9.715 138 LEU AAA CA 1
ATOM 1079 C C . LEU A 1 124 ? -22.759 31.713 -14.437 1.000 10.044 138 LEU AAA C 1
ATOM 1080 O O . LEU A 1 124 ? -21.530 31.864 -14.382 1.000 9.850 138 LEU AAA O 1
ATOM 1085 N N . LEU A 1 125 ? -23.541 32.338 -15.313 1.000 10.104 139 LEU AAA N 1
ATOM 1086 C CA . LEU A 1 125 ? -22.995 33.305 -16.297 1.000 10.413 139 LEU AAA CA 1
ATOM 1087 C C . LEU A 1 125 ? -22.379 34.499 -15.559 1.000 10.570 139 LEU AAA C 1
ATOM 1088 O O . LEU A 1 125 ? -21.289 34.938 -15.951 1.000 11.192 139 LEU AAA O 1
ATOM 1093 N N . VAL A 1 126 ? -23.032 34.998 -14.512 1.000 10.235 140 VAL AAA N 1
ATOM 1094 C CA . VAL A 1 126 ? -22.495 36.164 -13.755 1.000 10.789 140 VAL AAA CA 1
ATOM 1095 C C . VAL A 1 126 ? -21.181 35.751 -13.083 1.000 11.123 140 VAL AAA C 1
ATOM 1096 O O . VAL A 1 126 ? -20.202 36.513 -13.152 1.000 11.054 140 VAL AAA O 1
ATOM 1100 N N . LEU A 1 127 ? -21.133 34.568 -12.480 1.000 10.796 141 LEU AAA N 1
ATOM 1101 C CA . LEU A 1 127 ? -19.881 34.076 -11.852 1.000 10.972 141 LEU AAA CA 1
ATOM 1102 C C . LEU A 1 127 ? -18.797 33.879 -12.916 1.000 10.991 141 LEU AAA C 1
ATOM 1103 O O . LEU A 1 127 ? -17.640 34.228 -12.637 1.000 11.543 141 LEU AAA O 1
ATOM 1108 N N . LYS A 1 128 ? -19.137 33.311 -14.076 1.000 11.345 142 LYS AAA N 1
ATOM 1109 C CA . LYS A 1 128 ? -18.159 33.127 -15.181 1.000 12.016 142 LYS AAA CA 1
ATOM 1110 C C . LYS A 1 128 ? -17.499 34.470 -15.517 1.000 12.063 142 LYS AAA C 1
ATOM 1111 O O . LYS A 1 128 ? -16.263 34.515 -15.619 1.000 12.684 142 LYS AAA O 1
ATOM 1117 N N . TYR A 1 129 ? -18.296 35.525 -15.685 1.000 12.068 143 TYR AAA N 1
ATOM 1118 C CA . TYR A 1 129 ? -17.817 36.822 -16.229 1.000 13.170 143 TYR AAA CA 1
ATOM 1119 C C . TYR A 1 129 ? -17.219 37.711 -15.132 1.000 13.141 143 TYR AAA C 1
ATOM 1120 O O . TYR A 1 129 ? -16.439 38.589 -15.510 1.000 15.126 143 TYR AAA O 1
ATOM 1129 N N . GLU A 1 130 ? -17.536 37.510 -13.849 1.000 12.675 144 GLU AAA N 1
ATOM 1130 C CA . GLU A 1 130 ? -17.102 38.451 -12.778 1.000 13.110 144 GLU AAA CA 1
ATOM 1131 C C . GLU A 1 130 ? -16.378 37.761 -11.621 1.000 13.284 144 GLU AAA C 1
ATOM 1132 O O . GLU A 1 130 ? -15.614 38.449 -10.925 1.000 14.389 144 GLU AAA O 1
ATOM 1138 N N . GLY A 1 131 ? -16.642 36.479 -11.372 1.000 12.420 145 GLY AAA N 1
ATOM 1139 C CA . GLY A 1 131 ? -16.294 35.854 -10.088 1.000 12.456 145 GLY AAA CA 1
ATOM 1140 C C . GLY A 1 131 ? -17.026 36.538 -8.948 1.000 12.153 145 GLY AAA C 1
ATOM 1141 O O . GLY A 1 131 ? -17.864 37.428 -9.211 1.000 14.633 145 GLY AAA O 1
ATOM 1142 N N . GLY A 1 132 ? -16.701 36.157 -7.718 1.000 12.425 146 GLY AAA N 1
ATOM 1143 C CA . GLY A 1 132 ? -17.368 36.641 -6.501 1.000 11.777 146 GLY AAA CA 1
ATOM 1144 C C . GLY A 1 132 ? -18.257 35.566 -5.916 1.000 11.251 146 GLY AAA C 1
ATOM 1145 O O . GLY A 1 132 ? -17.966 34.382 -6.120 1.000 12.058 146 GLY AAA O 1
ATOM 1146 N N . ILE A 1 133 ? -19.314 35.962 -5.217 1.000 10.785 147 ILE AAA N 1
ATOM 1147 C CA . ILE A 1 133 ? -20.210 35.026 -4.485 1.000 10.549 147 ILE AAA CA 1
ATOM 1148 C C . ILE A 1 133 ? -21.636 35.251 -4.969 1.000 10.066 147 ILE AAA C 1
ATOM 1149 O O . ILE A 1 133 ? -22.151 36.370 -4.828 1.000 12.275 147 ILE AAA O 1
ATOM 1154 N N . TYR A 1 134 ? -22.252 34.214 -5.526 1.000 9.652 148 TYR AAA N 1
ATOM 1155 C CA . TYR A 1 134 ? -23.696 34.239 -5.831 1.000 9.204 148 TYR AAA CA 1
ATOM 1156 C C . TYR A 1 134 ? -24.448 33.721 -4.605 1.000 9.317 148 TYR AAA C 1
ATOM 1157 O O . TYR A 1 134 ? -24.056 32.686 -4.029 1.000 9.872 148 TYR AAA O 1
ATOM 1166 N N . LYS A 1 135 ? -25.535 34.393 -4.232 1.000 9.484 149 LYS AAA N 1
ATOM 1167 C CA . LYS A 1 135 ? -26.461 33.881 -3.195 1.000 10.986 149 LYS AAA CA 1
ATOM 1168 C C . LYS A 1 135 ? -27.905 34.107 -3.641 1.000 10.233 149 LYS AAA C 1
ATOM 1169 O O . LYS A 1 135 ? -28.216 35.199 -4.138 1.000 10.604 149 LYS AAA O 1
ATOM 1175 N N . ASP A 1 136 ? -28.758 33.108 -3.446 1.000 10.337 150 ASP AAA N 1
ATOM 1176 C CA . ASP A 1 136 ? -30.223 33.232 -3.612 1.000 10.686 150 ASP AAA CA 1
ATOM 1177 C C . ASP A 1 136 ? -30.733 34.365 -2.729 1.000 10.910 150 ASP AAA C 1
ATOM 1178 O O . ASP A 1 136 ? -30.227 34.561 -1.610 1.000 11.406 150 ASP AAA O 1
ATOM 1183 N N . ILE A 1 137 ? -31.767 35.038 -3.213 1.000 11.235 151 ILE AAA N 1
ATOM 1184 C CA . ILE A 1 137 ? -32.397 36.193 -2.518 1.000 12.252 151 ILE AAA CA 1
ATOM 1185 C C . ILE A 1 137 ? -32.982 35.719 -1.180 1.000 12.762 151 ILE AAA C 1
ATOM 1186 O O . ILE A 1 137 ? -33.081 36.526 -0.247 1.000 13.433 151 ILE AAA O 1
ATOM 1191 N N . ASP A 1 138 ? -33.323 34.433 -1.080 1.000 12.920 152 ASP AAA N 1
ATOM 1192 C CA . ASP A 1 138 ? -34.051 33.822 0.063 1.000 13.464 152 ASP AAA CA 1
ATOM 1193 C C . ASP A 1 138 ? -33.084 33.088 0.997 1.000 13.598 152 ASP AAA C 1
ATOM 1194 O O . ASP A 1 138 ? -33.566 32.482 1.969 1.000 15.427 152 ASP AAA O 1
ATOM 1199 N N . ASP A 1 139 ? -31.779 33.121 0.723 1.000 13.107 153 ASP AAA N 1
ATOM 1200 C CA . ASP A 1 139 ? -30.764 32.483 1.599 1.000 13.871 153 ASP AAA CA 1
ATOM 1201 C C . ASP A 1 139 ? -30.361 33.455 2.712 1.000 12.908 153 ASP AAA C 1
ATOM 1202 O O . ASP A 1 139 ? -30.296 34.672 2.469 1.000 14.332 153 ASP AAA O 1
ATOM 1207 N N . ILE A 1 140 ? -30.113 32.910 3.899 1.000 12.676 154 ILE AAA N 1
ATOM 1208 C CA . ILE A 1 140 ? -29.859 33.677 5.149 1.000 13.469 154 ILE AAA CA 1
ATOM 1209 C C . ILE A 1 140 ? -28.355 33.869 5.305 1.000 13.169 154 ILE AAA C 1
ATOM 1210 O O . ILE A 1 140 ? -27.630 32.875 5.325 1.000 14.063 154 ILE AAA O 1
ATOM 1215 N N . GLN A 1 141 ? -27.910 35.116 5.433 1.000 13.019 155 GLN AAA N 1
ATOM 1216 C CA . GLN A 1 141 ? -26.507 35.426 5.795 1.000 13.142 155 GLN AAA CA 1
ATOM 1217 C C . GLN A 1 141 ? -26.355 35.208 7.301 1.000 14.447 155 GLN AAA C 1
ATOM 1218 O O . GLN A 1 141 ? -26.976 35.954 8.073 1.000 15.171 155 GLN AAA O 1
ATOM 1224 N N . ILE A 1 142 ? -25.561 34.216 7.696 1.000 14.568 156 ILE AAA N 1
ATOM 1225 C CA . ILE A 1 142 ? -25.314 33.882 9.129 1.000 15.525 156 ILE AAA CA 1
ATOM 1226 C C . ILE A 1 142 ? -24.355 34.934 9.688 1.000 16.165 156 ILE AAA C 1
ATOM 1227 O O . ILE A 1 142 ? -24.655 35.521 10.744 1.000 17.299 156 ILE AAA O 1
ATOM 1232 N N . LYS A 1 143 ? -23.249 35.161 8.983 1.000 16.430 157 LYS AAA N 1
ATOM 1233 C CA . LYS A 1 143 ? -22.198 36.130 9.375 1.000 16.513 157 LYS AAA CA 1
ATOM 1234 C C . LYS A 1 143 ? -21.466 36.600 8.117 1.000 15.635 157 LYS AAA C 1
ATOM 1235 O O . LYS A 1 143 ? -21.653 35.985 7.056 1.000 16.050 157 LYS AAA O 1
ATOM 1241 N N . GLY A 1 144 ? -20.674 37.665 8.241 1.000 16.605 158 GLY AAA N 1
ATOM 1242 C CA . GLY A 1 144 ? -19.867 38.223 7.143 1.000 16.144 158 GLY AAA CA 1
ATOM 1243 C C . GLY A 1 144 ? -18.911 37.188 6.584 1.000 15.199 158 GLY AAA C 1
ATOM 1244 O O . GLY A 1 144 ? -18.349 36.416 7.376 1.000 15.394 158 GLY AAA O 1
ATOM 1245 N N . PHE A 1 145 ? -18.746 37.165 5.263 1.000 15.074 159 PHE AAA N 1
ATOM 1246 C CA . PHE A 1 145 ? -17.798 36.274 4.549 1.000 15.898 159 PHE AAA CA 1
ATOM 1247 C C . PHE A 1 145 ? -16.354 36.622 4.923 1.000 16.240 159 PHE AAA C 1
ATOM 1248 O O . PHE A 1 145 ? -15.526 35.702 5.011 1.000 17.913 159 PHE AAA O 1
ATOM 1256 N N . GLY A 1 146 ? -16.055 37.911 5.108 1.000 16.725 160 GLY AAA N 1
ATOM 1257 C CA . GLY A 1 146 ? -14.672 38.411 5.208 1.000 17.270 160 GLY AAA CA 1
ATOM 1258 C C . GLY A 1 146 ? -13.885 38.053 3.961 1.000 16.493 160 GLY AAA C 1
ATOM 1259 O O . GLY A 1 146 ? -14.512 37.842 2.905 1.000 17.204 160 GLY AAA O 1
ATOM 1260 N N . SER A 1 147 ? -12.561 37.960 4.071 1.000 17.830 161 SER AAA N 1
ATOM 1261 C CA . SER A 1 147 ? -11.663 37.612 2.940 1.000 17.774 161 SER AAA CA 1
ATOM 1262 C C . SER A 1 147 ? -11.637 36.090 2.787 1.000 17.792 161 SER AAA C 1
ATOM 1263 O O . SER A 1 147 ? -11.143 35.422 3.710 1.000 19.708 161 SER AAA O 1
ATOM 1266 N N . LEU A 1 148 ? -12.190 35.573 1.685 1.000 16.290 162 LEU AAA N 1
ATOM 1267 C CA . LEU A 1 148 ? -12.265 34.113 1.415 1.000 15.729 162 LEU AAA CA 1
ATOM 1268 C C . LEU A 1 148 ? -11.302 33.747 0.284 1.000 14.869 162 LEU AAA C 1
ATOM 1269 O O . LEU A 1 148 ? -11.090 34.565 -0.628 1.000 15.617 162 LEU AAA O 1
ATOM 1274 N N . ALA A 1 149 ? -10.738 32.545 0.371 1.000 15.027 163 ALA AAA N 1
ATOM 1275 C CA . ALA A 1 149 ? -9.887 31.927 -0.664 1.000 15.369 163 ALA AAA CA 1
ATOM 1276 C C . ALA A 1 149 ? -10.138 30.422 -0.621 1.000 14.784 163 ALA AAA C 1
ATOM 1277 O O . ALA A 1 149 ? -10.209 29.874 0.493 1.000 16.338 163 ALA AAA O 1
ATOM 1279 N N . PHE A 1 150 ? -10.312 29.792 -1.781 1.000 13.940 164 PHE AAA N 1
ATOM 1280 C CA . PHE A 1 150 ? -10.686 28.361 -1.882 1.000 13.814 164 PHE AAA CA 1
ATOM 1281 C C . PHE A 1 150 ? -9.714 27.630 -2.793 1.000 14.540 164 PHE AAA C 1
ATOM 1282 O O . PHE A 1 150 ? -9.286 28.179 -3.806 1.000 14.636 164 PHE AAA O 1
ATOM 1290 N N . PRO A 1 151 ? -9.367 26.363 -2.470 1.000 15.041 165 PRO AAA N 1
ATOM 1291 C CA . PRO A 1 151 ? -8.666 25.499 -3.414 1.000 15.232 165 PRO AAA CA 1
ATOM 1292 C C . PRO A 1 151 ? -9.459 25.480 -4.729 1.000 15.100 165 PRO AAA C 1
ATOM 1293 O O . PRO A 1 151 ? -10.681 25.465 -4.674 1.000 14.919 165 PRO AAA O 1
ATOM 1297 N N . LYS A 1 152 ? -8.751 25.544 -5.859 1.000 15.493 166 LYS AAA N 1
ATOM 1298 C CA A LYS A 1 152 ? -9.341 25.501 -7.227 0.330 16.123 166 LYS AAA CA 1
ATOM 1299 C CA B LYS A 1 152 ? -9.337 25.505 -7.228 0.670 16.504 166 LYS AAA CA 1
ATOM 1300 C C . LYS A 1 152 ? -10.325 26.665 -7.418 1.000 15.614 166 LYS AAA C 1
ATOM 1301 O O . LYS A 1 152 ? -11.109 26.611 -8.379 1.000 16.233 166 LYS AAA O 1
ATOM 1312 N N . GLY A 1 153 ? -10.266 27.676 -6.545 1.000 15.462 167 GLY AAA N 1
ATOM 1313 C CA . GLY A 1 153 ? -11.096 28.895 -6.633 1.000 15.125 167 GLY AAA CA 1
ATOM 1314 C C . GLY A 1 153 ? -12.591 28.610 -6.622 1.000 13.641 167 GLY AAA C 1
ATOM 1315 O O . GLY A 1 153 ? -13.338 29.369 -7.253 1.000 13.904 167 GLY AAA O 1
ATOM 1316 N N . ILE A 1 154 ? -13.035 27.572 -5.912 1.000 13.310 168 ILE AAA N 1
ATOM 1317 C CA . ILE A 1 154 ? -14.478 27.200 -5.846 1.000 13.715 168 ILE AAA CA 1
ATOM 1318 C C . ILE A 1 154 ? -14.844 26.957 -4.382 1.000 12.201 168 ILE AAA C 1
ATOM 1319 O O . ILE A 1 154 ? -14.132 26.203 -3.701 1.000 12.563 168 ILE AAA O 1
ATOM 1324 N N . GLY A 1 155 ? -15.920 27.590 -3.922 1.000 11.496 169 GLY AAA N 1
ATOM 1325 C CA . GLY A 1 155 ? -16.444 27.442 -2.555 1.000 11.215 169 GLY AAA CA 1
ATOM 1326 C C . GLY A 1 155 ? -17.920 27.117 -2.585 1.000 10.714 169 GLY AAA C 1
ATOM 1327 O O . GLY A 1 155 ? -18.665 27.770 -3.333 1.000 11.237 169 GLY AAA O 1
ATOM 1328 N N . VAL A 1 156 ? -18.331 26.135 -1.792 1.000 10.566 170 VAL AAA N 1
ATOM 1329 C CA . VAL A 1 156 ? -19.732 25.640 -1.776 1.000 10.554 170 VAL AAA CA 1
ATOM 1330 C C . VAL A 1 156 ? -20.111 25.344 -0.330 1.000 10.888 170 VAL AAA C 1
ATOM 1331 O O . VAL A 1 156 ? -19.225 25.357 0.538 1.000 11.481 170 VAL AAA O 1
ATOM 1335 N N . MET A 1 157 ? -21.390 25.085 -0.098 1.000 10.539 171 MET AAA N 1
ATOM 1336 C CA . MET A 1 157 ? -21.851 24.545 1.196 1.000 11.462 171 MET AAA CA 1
ATOM 1337 C C . MET A 1 157 ? -21.861 23.020 1.123 1.000 11.217 171 MET AAA C 1
ATOM 1338 O O . MET A 1 157 ? -21.740 22.441 0.021 1.000 11.811 171 MET AAA O 1
ATOM 1343 N N . ARG A 1 158 ? -22.012 22.386 2.274 1.000 10.933 172 ARG AAA N 1
ATOM 1344 C CA . ARG A 1 158 ? -22.020 20.913 2.360 1.000 11.761 172 ARG AAA CA 1
ATOM 1345 C C . ARG A 1 158 ? -23.162 20.343 1.517 1.000 11.119 172 ARG AAA C 1
ATOM 1346 O O . ARG A 1 158 ? -24.275 20.891 1.522 1.000 11.758 172 ARG AAA O 1
ATOM 1354 N N . GLU A 1 159 ? -22.880 19.228 0.855 1.000 11.874 173 GLU AAA N 1
ATOM 1355 C CA . GLU A 1 159 ? -23.904 18.423 0.156 1.000 11.958 173 GLU AAA CA 1
ATOM 1356 C C . GLU A 1 159 ? -24.842 17.785 1.191 1.000 12.002 173 GLU AAA C 1
ATOM 1357 O O . GLU A 1 159 ? -24.464 17.623 2.374 1.000 13.562 173 GLU AAA O 1
ATOM 1363 N N . TYR A 1 160 ? -26.042 17.446 0.744 1.000 11.339 174 TYR AAA N 1
ATOM 1364 C CA . TYR A 1 160 ? -27.054 16.706 1.529 1.000 12.730 174 TYR AAA CA 1
ATOM 1365 C C . TYR A 1 160 ? -28.075 16.170 0.535 1.000 14.057 174 TYR AAA C 1
ATOM 1366 O O . TYR A 1 160 ? -28.105 16.620 -0.620 1.000 14.148 174 TYR AAA O 1
ATOM 1375 N N . VAL A 1 161 ? -28.883 15.216 0.978 1.000 15.715 175 VAL AAA N 1
ATOM 1376 C CA . VAL A 1 161 ? -29.977 14.650 0.144 1.000 17.939 175 VAL AAA CA 1
ATOM 1377 C C . VAL A 1 161 ? -31.130 15.644 0.200 1.000 18.134 175 VAL AAA C 1
ATOM 1378 O O . VAL A 1 161 ? -31.677 15.889 1.273 1.000 18.903 175 VAL AAA O 1
ATOM 1382 N N . PRO A 1 162 ? -31.503 16.286 -0.930 1.000 18.701 176 PRO AAA N 1
ATOM 1383 C CA . PRO A 1 162 ? -32.591 17.262 -0.919 1.000 19.100 176 PRO AAA CA 1
ATOM 1384 C C . PRO A 1 162 ? -33.942 16.574 -0.679 1.000 19.817 176 PRO AAA C 1
ATOM 1385 O O . PRO A 1 162 ? -34.009 15.351 -0.752 1.000 19.537 176 PRO AAA O 1
ATOM 1389 N N . GLU A 1 163 ? -34.969 17.375 -0.379 1.000 21.338 177 GLU AAA N 1
ATOM 1390 C CA . GLU A 1 163 ? -36.357 16.910 -0.116 1.000 23.051 177 GLU AAA CA 1
ATOM 1391 C C . GLU A 1 163 ? -36.810 16.014 -1.274 1.000 22.332 177 GLU AAA C 1
ATOM 1392 O O . GLU A 1 163 ? -36.705 16.461 -2.434 1.000 23.505 177 GLU AAA O 1
ATOM 1398 N N . ALA A 1 164 ? -37.267 14.796 -0.963 1.000 22.228 178 ALA AAA N 1
ATOM 1399 C CA . ALA A 1 164 ? -37.798 13.793 -1.919 1.000 23.660 178 ALA AAA CA 1
ATOM 1400 C C . ALA A 1 164 ? -36.707 13.369 -2.913 1.000 23.796 178 ALA AAA C 1
ATOM 1401 O O . ALA A 1 164 ? -37.063 12.831 -3.984 1.000 25.990 178 ALA AAA O 1
ATOM 1403 N N . GLY A 1 165 ? -35.432 13.574 -2.560 1.000 23.189 179 GLY AAA N 1
ATOM 1404 C CA . GLY A 1 165 ? -34.264 13.231 -3.395 1.000 23.710 179 GLY AAA CA 1
ATOM 1405 C C . GLY A 1 165 ? -33.700 11.869 -3.034 1.000 23.155 179 GLY AAA C 1
ATOM 1406 O O . GLY A 1 165 ? -34.062 11.340 -1.962 1.000 23.428 179 GLY AAA O 1
ATOM 1407 N N . LYS A 1 166 ? -32.851 11.315 -3.903 1.000 24.456 180 LYS AAA N 1
ATOM 1408 C CA . LYS A 1 166 ? -32.205 9.987 -3.716 1.000 26.818 180 LYS AAA CA 1
ATOM 1409 C C . LYS A 1 166 ? -30.749 10.194 -3.289 1.000 26.391 180 LYS AAA C 1
ATOM 1410 O O . LYS A 1 166 ? -30.361 9.661 -2.230 1.000 29.103 180 LYS AAA O 1
ATOM 1416 N N . SER A 1 167 ? -29.986 10.943 -4.088 1.000 24.366 181 SER AAA N 1
ATOM 1417 C CA . SER A 1 167 ? -28.524 11.148 -3.919 1.000 23.091 181 SER AAA CA 1
ATOM 1418 C C . SER A 1 167 ? -28.237 12.537 -3.337 1.000 21.004 181 SER AAA C 1
ATOM 1419 O O . SER A 1 167 ? -29.040 13.473 -3.561 1.000 21.357 181 SER AAA O 1
ATOM 1422 N N . ALA A 1 168 ? -27.121 12.654 -2.613 1.000 18.902 182 ALA AAA N 1
ATOM 1423 C CA . ALA A 1 168 ? -26.586 13.930 -2.089 1.000 17.586 182 ALA AAA CA 1
ATOM 1424 C C . ALA A 1 168 ? -26.276 14.865 -3.261 1.000 16.530 182 ALA AAA C 1
ATOM 1425 O O . ALA A 1 168 ? -25.726 14.416 -4.280 1.000 17.952 182 ALA AAA O 1
ATOM 1427 N N . ALA A 1 169 ? -26.636 16.134 -3.119 1.000 14.398 183 ALA AAA N 1
ATOM 1428 C CA . ALA A 1 169 ? -26.303 17.198 -4.085 1.000 13.888 183 ALA AAA CA 1
ATOM 1429 C C . ALA A 1 169 ? -25.725 18.375 -3.309 1.000 12.519 183 ALA AAA C 1
ATOM 1430 O O . ALA A 1 169 ? -26.237 18.691 -2.220 1.000 12.696 183 ALA AAA O 1
ATOM 1432 N N . PHE A 1 170 ? -24.682 18.991 -3.850 1.000 12.626 184 PHE AAA N 1
ATOM 1433 C CA . PHE A 1 170 ? -24.239 20.331 -3.405 1.000 12.376 184 PHE AAA CA 1
ATOM 1434 C C . PHE A 1 170 ? -25.311 21.322 -3.822 1.000 11.229 184 PHE AAA C 1
ATOM 1435 O O . PHE A 1 170 ? -25.706 21.341 -4.985 1.000 12.558 184 PHE AAA O 1
ATOM 1443 N N . PRO A 1 171 ? -25.792 22.190 -2.907 1.000 11.383 185 PRO AAA N 1
ATOM 1444 C CA . PRO A 1 171 ? -26.706 23.252 -3.311 1.000 11.221 185 PRO AAA CA 1
ATOM 1445 C C . PRO A 1 171 ? -25.991 24.186 -4.296 1.000 10.238 185 PRO AAA C 1
ATOM 1446 O O . PRO A 1 171 ? -24.792 24.360 -4.173 1.000 11.425 185 PRO AAA O 1
ATOM 1450 N N . ASN A 1 172 ? -26.727 24.737 -5.260 1.000 10.671 186 ASN AAA N 1
ATOM 1451 C CA . ASN A 1 172 ? -26.157 25.692 -6.248 1.000 11.101 186 ASN AAA CA 1
ATOM 1452 C C . ASN A 1 172 ? -26.367 27.135 -5.764 1.000 10.347 186 ASN AAA C 1
ATOM 1453 O O . ASN A 1 172 ? -26.293 28.055 -6.595 1.000 10.733 186 ASN AAA O 1
ATOM 1458 N N . SER A 1 173 ? -26.611 27.321 -4.466 1.000 10.201 187 SER AAA N 1
ATOM 1459 C CA . SER A 1 173 ? -26.507 28.631 -3.773 1.000 10.745 187 SER AAA CA 1
ATOM 1460 C C . SER A 1 173 ? -26.113 28.374 -2.327 1.000 10.627 187 SER AAA C 1
ATOM 1461 O O . SER A 1 173 ? -26.629 27.443 -1.713 1.000 11.255 187 SER AAA O 1
ATOM 1464 N N . PRO A 1 174 ? -25.199 29.165 -1.722 1.000 10.241 188 PRO AAA N 1
ATOM 1465 C CA . PRO A 1 174 ? -24.343 30.129 -2.408 1.000 10.153 188 PRO AAA CA 1
ATOM 1466 C C . PRO A 1 174 ? -23.212 29.418 -3.156 1.000 9.974 188 PRO AAA C 1
ATOM 1467 O O . PRO A 1 174 ? -22.912 28.279 -2.847 1.000 10.855 188 PRO AAA O 1
ATOM 1471 N N . ILE A 1 175 ? -22.592 30.113 -4.099 1.000 9.321 189 ILE AAA N 1
ATOM 1472 C CA . ILE A 1 175 ? -21.372 29.626 -4.800 1.000 10.312 189 ILE AAA CA 1
ATOM 1473 C C . ILE A 1 175 ? -20.356 30.761 -4.790 1.000 9.589 189 ILE AAA C 1
ATOM 1474 O O . ILE A 1 175 ? -20.705 31.868 -5.230 1.000 10.816 189 ILE AAA O 1
ATOM 1479 N N . ALA A 1 176 ? -19.146 30.492 -4.308 1.000 9.740 190 ALA AAA N 1
ATOM 1480 C CA . ALA A 1 176 ? -17.987 31.404 -4.420 1.000 10.679 190 ALA AAA CA 1
ATOM 1481 C C . ALA A 1 176 ? -17.116 30.913 -5.572 1.000 10.640 190 ALA AAA C 1
ATOM 1482 O O . ALA A 1 176 ? -16.841 29.702 -5.630 1.000 11.208 190 ALA AAA O 1
ATOM 1484 N N . ALA A 1 177 ? -16.701 31.796 -6.474 1.000 11.187 191 ALA AAA N 1
ATOM 1485 C CA . ALA A 1 177 ? -15.902 31.349 -7.632 1.000 11.526 191 ALA AAA CA 1
ATOM 1486 C C . ALA A 1 177 ? -14.908 32.423 -8.054 1.000 12.200 191 ALA AAA C 1
ATOM 1487 O O . ALA A 1 177 ? -15.243 33.630 -8.056 1.000 12.705 191 ALA AAA O 1
ATOM 1489 N N . THR A 1 178 ? -13.718 31.985 -8.443 1.000 12.384 192 THR AAA N 1
ATOM 1490 C CA . THR A 1 178 ? -12.809 32.810 -9.264 1.000 12.995 192 THR AAA CA 1
ATOM 1491 C C . THR A 1 178 ? -13.513 33.069 -10.596 1.000 13.926 192 THR AAA C 1
ATOM 1492 O O . THR A 1 178 ? -14.415 32.300 -10.972 1.000 13.784 192 THR AAA O 1
ATOM 1496 N N . LYS A 1 179 ? -13.141 34.149 -11.264 1.000 13.738 193 LYS AAA N 1
ATOM 1497 C CA A LYS A 1 179 ? -13.651 34.459 -12.619 0.930 14.959 193 LYS AAA CA 1
ATOM 1498 C CA B LYS A 1 179 ? -13.633 34.475 -12.629 0.070 14.089 193 LYS AAA CA 1
ATOM 1499 C C . LYS A 1 179 ? -13.261 33.319 -13.565 1.000 13.703 193 LYS AAA C 1
ATOM 1500 O O . LYS A 1 179 ? -12.140 32.791 -13.420 1.000 15.181 193 LYS AAA O 1
ATOM 1511 N N . ASN A 1 180 ? -14.168 32.946 -14.470 1.000 13.617 194 ASN AAA N 1
ATOM 1512 C CA . ASN A 1 180 ? -13.913 31.930 -15.524 1.000 13.953 194 ASN AAA CA 1
ATOM 1513 C C . ASN A 1 180 ? -13.525 30.592 -14.879 1.000 13.646 194 ASN AAA C 1
ATOM 1514 O O . ASN A 1 180 ? -12.623 29.906 -15.398 1.000 15.525 194 ASN AAA O 1
ATOM 1519 N N . ASN A 1 181 ? -14.199 30.221 -13.795 1.000 13.064 195 ASN AAA N 1
ATOM 1520 C CA . ASN A 1 181 ? -13.860 29.005 -13.017 1.000 13.323 195 ASN AAA CA 1
ATOM 1521 C C . ASN A 1 181 ? -14.258 27.763 -13.809 1.000 13.481 195 ASN AAA C 1
ATOM 1522 O O . ASN A 1 181 ? -15.379 27.684 -14.300 1.000 13.542 195 ASN AAA O 1
ATOM 1527 N N . PRO A 1 182 ? -13.362 26.755 -13.940 1.000 14.109 196 PRO AAA N 1
ATOM 1528 C CA . PRO A 1 182 ? -13.682 25.517 -14.655 1.000 14.576 196 PRO AAA CA 1
ATOM 1529 C C . PRO A 1 182 ? -14.953 24.780 -14.196 1.000 12.950 196 PRO AAA C 1
ATOM 1530 O O . PRO A 1 182 ? -15.618 24.192 -15.028 1.000 13.923 196 PRO AAA O 1
ATOM 1534 N N . VAL A 1 183 ? -15.271 24.813 -12.902 1.000 12.936 197 VAL AAA N 1
ATOM 1535 C CA . VAL A 1 183 ? -16.488 24.140 -12.354 1.000 12.870 197 VAL AAA CA 1
ATOM 1536 C C . VAL A 1 183 ? -17.729 24.863 -12.883 1.000 11.922 197 VAL AAA C 1
ATOM 1537 O O . VAL A 1 183 ? -18.679 24.198 -13.325 1.000 11.668 197 VAL AAA O 1
ATOM 1541 N N . VAL A 1 184 ? -17.710 26.193 -12.852 1.000 11.374 198 VAL AAA N 1
ATOM 1542 C CA . VAL A 1 184 ? -18.826 27.035 -13.365 1.000 11.559 198 VAL AAA CA 1
ATOM 1543 C C . VAL A 1 184 ? -18.974 26.790 -14.874 1.000 10.842 198 VAL AAA C 1
ATOM 1544 O O . VAL A 1 184 ? -20.113 26.595 -15.340 1.000 11.190 198 VAL AAA O 1
ATOM 1548 N N . ASN A 1 185 ? -17.862 26.758 -15.608 1.000 12.672 199 ASN AAA N 1
ATOM 1549 C CA . ASN A 1 185 ? -17.869 26.523 -17.076 1.000 13.521 199 ASN AAA CA 1
ATOM 1550 C C . ASN A 1 185 ? -18.424 25.127 -17.367 1.000 13.129 199 ASN AAA C 1
ATOM 1551 O O . ASN A 1 185 ? -19.242 24.995 -18.289 1.000 13.410 199 ASN AAA O 1
ATOM 1556 N N . LYS A 1 186 ? -18.015 24.120 -16.600 1.000 13.023 200 LYS AAA N 1
ATOM 1557 C CA . LYS A 1 186 ? -18.499 22.737 -16.817 1.000 13.019 200 LYS AAA CA 1
ATOM 1558 C C . LYS A 1 186 ? -20.006 22.675 -16.551 1.000 11.777 200 LYS AAA C 1
ATOM 1559 O O . LYS A 1 186 ? -20.710 22.015 -17.325 1.000 12.507 200 LYS AAA O 1
ATOM 1565 N N . THR A 1 187 ? -20.497 23.333 -15.500 1.000 11.586 201 THR AAA N 1
ATOM 1566 C CA . THR A 1 187 ? -21.945 23.330 -15.178 1.000 11.442 201 THR AAA CA 1
ATOM 1567 C C . THR A 1 187 ? -22.719 23.939 -16.356 1.000 11.183 201 THR AAA C 1
ATOM 1568 O O . THR A 1 187 ? -23.758 23.379 -16.735 1.000 11.384 201 THR AAA O 1
ATOM 1572 N N . LEU A 1 188 ? -22.223 25.034 -16.932 1.000 11.099 202 LEU AAA N 1
ATOM 1573 C CA . LEU A 1 188 ? -22.866 25.685 -18.108 1.000 11.447 202 LEU AAA CA 1
ATOM 1574 C C . LEU A 1 188 ? -22.824 24.743 -19.317 1.000 11.737 202 LEU AAA C 1
ATOM 1575 O O . LEU A 1 188 ? -23.827 24.685 -20.043 1.000 12.761 202 LEU AAA O 1
ATOM 1580 N N . GLU A 1 189 ? -21.719 24.024 -19.521 1.000 12.431 203 GLU AAA N 1
ATOM 1581 C CA . GLU A 1 189 ? -21.579 23.070 -20.653 1.000 13.728 203 GLU AAA CA 1
ATOM 1582 C C . GLU A 1 189 ? -22.619 21.952 -20.500 1.000 13.039 203 GLU AAA C 1
ATOM 1583 O O . GLU A 1 189 ? -23.275 21.598 -21.496 1.000 13.399 203 GLU AAA O 1
ATOM 1589 N N . LEU A 1 190 ? -22.759 21.394 -19.296 1.000 12.708 204 LEU AAA N 1
ATOM 1590 C CA . LEU A 1 190 ? -23.735 20.302 -19.040 1.000 13.491 204 LEU AAA CA 1
ATOM 1591 C C . LEU A 1 190 ? -25.156 20.836 -19.233 1.000 12.923 204 LEU AAA C 1
ATOM 1592 O O . LEU A 1 190 ? -25.982 20.120 -19.817 1.000 13.289 204 LEU AAA O 1
ATOM 1597 N N . ALA A 1 191 ? -25.423 22.054 -18.761 1.000 12.350 205 ALA AAA N 1
ATOM 1598 C CA . ALA A 1 191 ? -26.746 22.707 -18.877 1.000 12.565 205 ALA AAA CA 1
ATOM 1599 C C . ALA A 1 191 ? -27.113 22.904 -20.352 1.000 12.035 205 ALA AAA C 1
ATOM 1600 O O . ALA A 1 191 ? -28.270 22.637 -20.723 1.000 11.914 205 ALA AAA O 1
ATOM 1602 N N . VAL A 1 192 ? -26.180 23.405 -21.160 1.000 12.116 206 VAL AAA N 1
ATOM 1603 C CA . VAL A 1 192 ? -26.429 23.647 -22.612 1.000 13.466 206 VAL AAA CA 1
ATOM 1604 C C . VAL A 1 192 ? -26.814 22.315 -23.264 1.000 13.706 206 VAL AAA C 1
ATOM 1605 O O . VAL A 1 192 ? -27.785 22.287 -24.037 1.000 13.535 206 VAL AAA O 1
ATOM 1609 N N . GLU A 1 193 ? -26.105 21.234 -22.943 1.000 12.821 207 GLU AAA N 1
ATOM 1610 C CA . GLU A 1 193 ? -26.437 19.900 -23.496 1.000 13.683 207 GLU AAA CA 1
ATOM 1611 C C . GLU A 1 193 ? -27.846 19.497 -23.042 1.000 13.302 207 GLU AAA C 1
ATOM 1612 O O . GLU A 1 193 ? -28.631 19.058 -23.896 1.000 13.805 207 GLU AAA O 1
ATOM 1618 N N . ASN A 1 194 ? -28.168 19.652 -21.755 1.000 12.895 208 ASN AAA N 1
ATOM 1619 C CA . ASN A 1 194 ? -29.487 19.240 -21.208 1.000 12.898 208 ASN AAA CA 1
ATOM 1620 C C . ASN A 1 194 ? -30.603 19.991 -21.945 1.000 12.992 208 ASN AAA C 1
ATOM 1621 O O . ASN A 1 194 ? -31.602 19.360 -22.337 1.000 14.321 208 ASN AAA O 1
ATOM 1626 N N . TYR A 1 195 ? -30.446 21.302 -22.125 1.000 12.051 209 TYR AAA N 1
ATOM 1627 C CA . TYR A 1 195 ? -31.439 22.145 -22.834 1.000 12.524 209 TYR AAA CA 1
ATOM 1628 C C . TYR A 1 195 ? -31.490 21.792 -24.323 1.000 13.272 209 TYR AAA C 1
ATOM 1629 O O . TYR A 1 195 ? -32.599 21.707 -24.863 1.000 13.949 209 TYR AAA O 1
ATOM 1638 N N . ARG A 1 196 ? -30.339 21.568 -24.960 1.000 13.548 210 ARG AAA N 1
ATOM 1639 C CA . ARG A 1 196 ? -30.292 21.230 -26.408 1.000 14.158 210 ARG AAA CA 1
ATOM 1640 C C . ARG A 1 196 ? -31.005 19.894 -26.648 1.000 14.189 210 ARG AAA C 1
ATOM 1641 O O . ARG A 1 196 ? -31.636 19.742 -27.707 1.000 14.905 210 ARG AAA O 1
ATOM 1649 N N . HIS A 1 197 ? -30.922 18.973 -25.686 1.000 13.390 211 HIS AAA N 1
ATOM 1650 C CA . HIS A 1 197 ? -31.600 17.650 -25.726 1.000 13.957 211 HIS AAA CA 1
ATOM 1651 C C . HIS A 1 197 ? -33.105 17.789 -25.464 1.000 14.732 211 HIS AAA C 1
ATOM 1652 O O . HIS A 1 197 ? -33.794 16.759 -25.517 1.000 16.384 211 HIS AAA O 1
ATOM 1659 N N . GLY A 1 198 ? -33.592 18.992 -25.146 1.000 14.780 212 GLY AAA N 1
ATOM 1660 C CA . GLY A 1 198 ? -35.021 19.243 -24.886 1.000 16.246 212 GLY AAA CA 1
ATOM 1661 C C . GLY A 1 198 ? -35.477 18.603 -23.588 1.000 15.831 212 GLY AAA C 1
ATOM 1662 O O . GLY A 1 198 ? -36.657 18.228 -23.497 1.000 17.495 212 GLY AAA O 1
ATOM 1663 N N . GLU A 1 199 ? -34.580 18.500 -22.604 1.000 15.259 213 GLU AAA N 1
ATOM 1664 C CA . GLU A 1 199 ? -34.873 17.874 -21.291 1.000 16.370 213 GLU AAA CA 1
ATOM 1665 C C . GLU A 1 199 ? -36.056 18.591 -20.627 1.000 16.969 213 GLU AAA C 1
ATOM 1666 O O . GLU A 1 199 ? -36.022 19.833 -20.546 1.000 17.352 213 GLU AAA O 1
ATOM 1672 N N . LYS A 1 200 ? -37.044 17.822 -20.157 1.000 18.406 214 LYS AAA N 1
ATOM 1673 C CA . LYS A 1 200 ? -38.253 18.311 -19.436 1.000 19.563 214 LYS AAA CA 1
ATOM 1674 C C . LYS A 1 200 ? -38.068 18.143 -17.922 1.000 19.500 214 LYS AAA C 1
ATOM 1675 O O . LYS A 1 200 ? -38.681 18.925 -17.167 1.000 21.609 214 LYS AAA O 1
ATOM 1681 N N . ASN A 1 201 ? -37.264 17.161 -17.501 1.000 19.262 215 ASN AAA N 1
ATOM 1682 C CA . ASN A 1 201 ? -36.998 16.844 -16.071 1.000 19.148 215 ASN AAA CA 1
ATOM 1683 C C . ASN A 1 201 ? -36.245 18.018 -15.437 1.000 18.444 215 ASN AAA C 1
ATOM 1684 O O . ASN A 1 201 ? -35.071 18.229 -15.791 1.000 17.925 215 ASN AAA O 1
ATOM 1689 N N . VAL A 1 202 ? -36.894 18.730 -14.514 1.000 19.413 216 VAL AAA N 1
ATOM 1690 C CA . VAL A 1 202 ? -36.365 19.982 -13.892 1.000 19.288 216 VAL AAA CA 1
ATOM 1691 C C . VAL A 1 202 ? -35.123 19.672 -13.042 1.000 18.332 216 VAL AAA C 1
ATOM 1692 O O . VAL A 1 202 ? -34.390 20.626 -12.734 1.000 18.351 216 VAL AAA O 1
ATOM 1696 N N . LEU A 1 203 ? -34.885 18.406 -12.682 1.000 17.544 217 LEU AAA N 1
ATOM 1697 C CA . LEU A 1 203 ? -33.681 17.978 -11.919 1.000 17.681 217 LEU AAA CA 1
ATOM 1698 C C . LEU A 1 203 ? -32.494 17.749 -12.862 1.000 16.904 217 LEU AAA C 1
ATOM 1699 O O . LEU A 1 203 ? -31.395 17.471 -12.352 1.000 17.747 217 LEU AAA O 1
ATOM 1704 N N . LYS A 1 204 ? -32.694 17.886 -14.178 1.000 15.341 218 LYS AAA N 1
ATOM 1705 C CA . LYS A 1 204 ? -31.655 17.602 -15.203 1.000 16.370 218 LYS AAA CA 1
ATOM 1706 C C . LYS A 1 204 ? -31.506 18.800 -16.142 1.000 14.774 218 LYS AAA C 1
ATOM 1707 O O . LYS A 1 204 ? -31.440 18.589 -17.363 1.000 15.394 218 LYS AAA O 1
ATOM 1713 N N . LEU A 1 205 ? -31.449 20.013 -15.594 1.000 13.045 219 LEU AAA N 1
ATOM 1714 C CA . LEU A 1 205 ? -31.288 21.245 -16.406 1.000 13.017 219 LEU AAA CA 1
ATOM 1715 C C . LEU A 1 205 ? -30.001 21.953 -15.975 1.000 11.579 219 LEU AAA C 1
ATOM 1716 O O . LEU A 1 205 ? -28.954 21.642 -16.551 1.000 11.970 219 LEU AAA O 1
ATOM 1721 N N . ALA A 1 206 ? -30.049 22.843 -14.985 1.000 11.743 220 ALA AAA N 1
ATOM 1722 C CA . ALA A 1 206 ? -28.855 23.570 -14.490 1.000 11.582 220 ALA AAA CA 1
ATOM 1723 C C . ALA A 1 206 ? -28.864 23.658 -12.963 1.000 11.940 220 ALA AAA C 1
ATOM 1724 O O . ALA A 1 206 ? -28.136 24.493 -12.414 1.000 13.019 220 ALA AAA O 1
ATOM 1726 N N . GLY A 1 207 ? -29.639 22.806 -12.296 1.000 11.801 221 GLY AAA N 1
ATOM 1727 C CA . GLY A 1 207 ? -29.828 22.853 -10.836 1.000 12.213 221 GLY AAA CA 1
ATOM 1728 C C . GLY A 1 207 ? -28.740 22.093 -10.080 1.000 12.011 221 GLY AAA C 1
ATOM 1729 O O . GLY A 1 207 ? -27.720 21.705 -10.648 1.000 11.891 221 GLY AAA O 1
ATOM 1730 N N . PRO A 1 208 ? -28.940 21.887 -8.758 1.000 12.083 222 PRO AAA N 1
ATOM 1731 C CA . PRO A 1 208 ? -27.953 21.239 -7.887 1.000 12.941 222 PRO AAA CA 1
ATOM 1732 C C . PRO A 1 208 ? -27.373 19.905 -8.388 1.000 12.366 222 PRO AAA C 1
ATOM 1733 O O . PRO A 1 208 ? -26.194 19.673 -8.205 1.000 11.545 222 PRO AAA O 1
ATOM 1737 N N . ASP A 1 209 ? -28.192 19.059 -9.008 1.000 13.714 223 ASP AAA N 1
ATOM 1738 C CA . ASP A 1 209 ? -27.726 17.738 -9.505 1.000 14.697 223 ASP AAA CA 1
ATOM 1739 C C . ASP A 1 209 ? -26.716 17.962 -10.636 1.000 13.909 223 ASP AAA C 1
ATOM 1740 O O . ASP A 1 209 ? -25.742 17.202 -10.722 1.000 13.908 223 ASP AAA O 1
ATOM 1745 N N . VAL A 1 210 ? -26.916 18.993 -11.454 1.000 12.792 224 VAL AAA N 1
ATOM 1746 C CA . VAL A 1 210 ? -26.027 19.293 -12.612 1.000 12.622 224 VAL AAA CA 1
ATOM 1747 C C . VAL A 1 210 ? -24.746 19.957 -12.090 1.000 11.717 224 VAL AAA C 1
ATOM 1748 O O . VAL A 1 210 ? -23.647 19.566 -12.515 1.000 12.298 224 VAL AAA O 1
ATOM 1752 N N . PHE A 1 211 ? -24.878 20.919 -11.178 1.000 12.023 225 PHE AAA N 1
ATOM 1753 C CA . PHE A 1 211 ? -23.730 21.536 -10.466 1.000 11.887 225 PHE AAA CA 1
ATOM 1754 C C . PHE A 1 211 ? -22.883 20.446 -9.788 1.000 11.642 225 PHE AAA C 1
ATOM 1755 O O . PHE A 1 211 ? -21.646 20.490 -9.876 1.000 11.637 225 PHE AAA O 1
ATOM 1763 N N . THR A 1 212 ? -23.527 19.485 -9.121 1.000 11.947 226 THR AAA N 1
ATOM 1764 C CA . THR A 1 212 ? -22.849 18.370 -8.404 1.000 12.570 226 THR AAA CA 1
ATOM 1765 C C . THR A 1 212 ? -22.047 17.530 -9.409 1.000 12.500 226 THR AAA C 1
ATOM 1766 O O . THR A 1 212 ? -20.870 17.216 -9.128 1.000 13.263 226 THR AAA O 1
ATOM 1770 N N . LYS A 1 213 ? -22.658 17.181 -10.541 1.000 12.749 227 LYS AAA N 1
ATOM 1771 C CA . LYS A 1 213 ? -22.008 16.404 -11.631 1.000 13.626 227 LYS AAA CA 1
ATOM 1772 C C . LYS A 1 213 ? -20.767 17.159 -12.127 1.000 13.846 227 LYS AAA C 1
ATOM 1773 O O . LYS A 1 213 ? -19.715 16.530 -12.294 1.000 14.329 227 LYS AAA O 1
ATOM 1779 N N . ALA A 1 214 ? -20.873 18.472 -12.336 1.000 13.102 228 ALA AAA N 1
ATOM 1780 C CA . ALA A 1 214 ? -19.752 19.325 -12.793 1.000 13.692 228 ALA AAA CA 1
ATOM 1781 C C . ALA A 1 214 ? -18.621 19.298 -11.759 1.000 13.552 228 ALA AAA C 1
ATOM 1782 O O . ALA A 1 214 ? -17.454 19.123 -12.151 1.000 14.547 228 ALA AAA O 1
ATOM 1784 N N A LEU A 1 215 ? -18.961 19.476 -10.476 0.350 13.650 229 LEU AAA N 1
ATOM 1785 N N B LEU A 1 215 ? -18.958 19.432 -10.475 0.650 13.570 229 LEU AAA N 1
ATOM 1786 C CA A LEU A 1 215 ? -18.003 19.432 -9.337 0.350 14.213 229 LEU AAA CA 1
ATOM 1787 C CA B LEU A 1 215 ? -17.961 19.451 -9.372 0.650 14.955 229 LEU AAA CA 1
ATOM 1788 C C A LEU A 1 215 ? -17.238 18.106 -9.368 0.350 14.737 229 LEU AAA C 1
ATOM 1789 C C B LEU A 1 215 ? -17.233 18.100 -9.319 0.650 14.933 229 LEU AAA C 1
ATOM 1790 O O A LEU A 1 215 ? -15.991 18.139 -9.333 0.350 14.955 229 LEU AAA O 1
ATOM 1791 O O B LEU A 1 215 ? -15.994 18.104 -9.181 0.650 15.347 229 LEU AAA O 1
ATOM 1800 N N . TYR A 1 216 ? -17.964 16.987 -9.443 1.000 15.241 230 TYR AAA N 1
ATOM 1801 C CA . TYR A 1 216 ? -17.383 15.619 -9.435 1.000 16.117 230 TYR AAA CA 1
ATOM 1802 C C . TYR A 1 216 ? -16.482 15.420 -10.661 1.000 16.428 230 TYR AAA C 1
ATOM 1803 O O . TYR A 1 216 ? -15.439 14.770 -10.513 1.000 18.885 230 TYR AAA O 1
ATOM 1812 N N . GLN A 1 217 ? -16.854 15.954 -11.828 1.000 16.233 231 GLN AAA N 1
ATOM 1813 C CA . GLN A 1 217 ? -16.047 15.805 -13.071 1.000 17.613 231 GLN AAA CA 1
ATOM 1814 C C . GLN A 1 217 ? -14.741 16.601 -12.935 1.000 17.905 231 GLN AAA C 1
ATOM 1815 O O . GLN A 1 217 ? -13.685 16.052 -13.286 1.000 18.461 231 GLN AAA O 1
ATOM 1821 N N . GLU A 1 218 ? -14.802 17.835 -12.426 1.000 16.422 232 GLU AAA N 1
ATOM 1822 C CA . GLU A 1 218 ? -13.629 18.751 -12.357 1.000 17.176 232 GLU AAA CA 1
ATOM 1823 C C . GLU A 1 218 ? -12.742 18.411 -11.151 1.000 16.598 232 GLU AAA C 1
ATOM 1824 O O . GLU A 1 218 ? -11.514 18.565 -11.269 1.000 18.961 232 GLU AAA O 1
ATOM 1830 N N . ILE A 1 219 ? -13.339 17.977 -10.037 1.000 15.810 233 ILE AAA N 1
ATOM 1831 C CA . ILE A 1 219 ? -12.645 17.743 -8.736 1.000 16.997 233 ILE AAA CA 1
ATOM 1832 C C . ILE A 1 219 ? -13.138 16.411 -8.180 1.000 16.788 233 ILE AAA C 1
ATOM 1833 O O . ILE A 1 219 ? -13.957 16.374 -7.263 1.000 17.035 233 ILE AAA O 1
ATOM 1838 N N . PRO A 1 220 ? -12.662 15.276 -8.743 1.000 17.754 234 PRO AAA N 1
ATOM 1839 C CA . PRO A 1 220 ? -13.202 13.957 -8.411 1.000 17.628 234 PRO AAA CA 1
ATOM 1840 C C . PRO A 1 220 ? -13.314 13.654 -6.909 1.000 15.596 234 PRO AAA C 1
ATOM 1841 O O . PRO A 1 220 ? -14.299 13.059 -6.516 1.000 16.023 234 PRO AAA O 1
ATOM 1845 N N . GLY A 1 221 ? -12.332 14.092 -6.116 1.000 15.559 235 GLY AAA N 1
ATOM 1846 C CA . GLY A 1 221 ? -12.269 13.839 -4.663 1.000 15.579 235 GLY AAA CA 1
ATOM 1847 C C . GLY A 1 221 ? -13.375 14.536 -3.884 1.000 14.777 235 GLY AAA C 1
ATOM 1848 O O . GLY A 1 221 ? -13.482 14.268 -2.674 1.000 14.506 235 GLY AAA O 1
ATOM 1849 N N . MET A 1 222 ? -14.174 15.395 -4.525 1.000 14.929 236 MET AAA N 1
ATOM 1850 C CA . MET A 1 222 ? -15.354 16.024 -3.875 1.000 15.922 236 MET AAA CA 1
ATOM 1851 C C . MET A 1 222 ? -16.423 14.958 -3.620 1.000 16.668 236 MET AAA C 1
ATOM 1852 O O . MET A 1 222 ? -17.240 15.157 -2.702 1.000 17.599 236 MET AAA O 1
ATOM 1857 N N . CYS A 1 223 ? -16.421 13.871 -4.397 1.000 16.882 237 CYS AAA N 1
ATOM 1858 C CA . CYS A 1 223 ? -17.228 12.663 -4.098 1.000 18.586 237 CYS AAA CA 1
ATOM 1859 C C . CYS A 1 223 ? -16.573 11.915 -2.935 1.000 18.929 237 CYS AAA C 1
ATOM 1860 O O . CYS A 1 223 ? -15.391 11.537 -3.059 1.000 19.000 237 CYS AAA O 1
ATOM 1863 N N A SER A 1 224 ? -17.319 11.698 -1.848 0.780 20.440 238 SER AAA N 1
ATOM 1864 N N B SER A 1 224 ? -17.326 11.700 -1.850 0.220 19.848 238 SER AAA N 1
ATOM 1865 C CA A SER A 1 224 ? -16.824 11.045 -0.607 0.780 21.114 238 SER AAA CA 1
ATOM 1866 C CA B SER A 1 224 ? -16.862 11.035 -0.602 0.220 20.509 238 SER AAA CA 1
ATOM 1867 C C A SER A 1 224 ? -16.252 9.657 -0.929 0.780 21.151 238 SER AAA C 1
ATOM 1868 C C B SER A 1 224 ? -16.265 9.658 -0.922 0.220 20.918 238 SER AAA C 1
ATOM 1869 O O A SER A 1 224 ? -15.254 9.272 -0.287 0.780 21.059 238 SER AAA O 1
ATOM 1870 O O B SER A 1 224 ? -15.274 9.281 -0.266 0.220 21.043 238 SER AAA O 1
ATOM 1875 N N . GLN A 1 225 ? -16.849 8.945 -1.892 1.000 21.286 239 GLN AAA N 1
ATOM 1876 C CA . GLN A 1 225 ? -16.406 7.584 -2.308 1.000 21.915 239 GLN AAA CA 1
ATOM 1877 C C . GLN A 1 225 ? -15.044 7.662 -3.014 1.000 20.146 239 GLN AAA C 1
ATOM 1878 O O . GLN A 1 225 ? -14.176 6.830 -2.694 1.000 20.381 239 GLN AAA O 1
ATOM 1884 N N . VAL A 1 226 ? -14.858 8.618 -3.929 1.000 18.909 240 VAL AAA N 1
ATOM 1885 C CA . VAL A 1 226 ? -13.572 8.818 -4.666 1.000 18.223 240 VAL AAA CA 1
ATOM 1886 C C . VAL A 1 226 ? -12.479 9.228 -3.669 1.000 16.737 240 VAL AAA C 1
ATOM 1887 O O . VAL A 1 226 ? -11.356 8.698 -3.774 1.000 16.961 240 VAL AAA O 1
ATOM 1891 N N . LEU A 1 227 ? -12.779 10.130 -2.731 1.000 17.292 241 LEU AAA N 1
ATOM 1892 C CA . LEU A 1 227 ? -11.808 10.517 -1.671 1.000 16.611 241 LEU AAA CA 1
ATOM 1893 C C . LEU A 1 227 ? -11.424 9.257 -0.883 1.000 16.730 241 LEU AAA C 1
ATOM 1894 O O . LEU A 1 227 ? -10.230 9.079 -0.587 1.000 17.418 241 LEU AAA O 1
ATOM 1899 N N . GLY A 1 228 ? -12.403 8.403 -0.577 1.000 17.587 242 GLY AAA N 1
ATOM 1900 C CA . GLY A 1 228 ? -12.174 7.083 0.041 1.000 18.468 242 GLY AAA CA 1
ATOM 1901 C C . GLY A 1 228 ? -11.115 6.291 -0.709 1.000 18.694 242 GLY AAA C 1
ATOM 1902 O O . GLY A 1 228 ? -10.194 5.769 -0.051 1.000 19.249 242 GLY AAA O 1
ATOM 1903 N N . THR A 1 229 ? -11.216 6.219 -2.041 1.000 19.499 243 THR AAA N 1
ATOM 1904 C CA . THR A 1 229 ? -10.264 5.465 -2.906 1.000 20.488 243 THR AAA CA 1
ATOM 1905 C C . THR A 1 229 ? -8.893 6.154 -2.892 1.000 19.813 243 THR AAA C 1
ATOM 1906 O O . THR A 1 229 ? -7.888 5.435 -2.962 1.000 20.456 243 THR AAA O 1
ATOM 1910 N N . GLN A 1 230 ? -8.848 7.487 -2.808 1.000 19.281 244 GLN AAA N 1
ATOM 1911 C CA . GLN A 1 230 ? -7.574 8.251 -2.711 1.000 18.995 244 GLN AAA CA 1
ATOM 1912 C C . GLN A 1 230 ? -6.894 7.930 -1.372 1.000 18.400 244 GLN AAA C 1
ATOM 1913 O O . GLN A 1 230 ? -5.675 7.656 -1.380 1.000 18.357 244 GLN AAA O 1
ATOM 1919 N N . LEU A 1 231 ? -7.651 7.944 -0.270 1.000 18.142 245 LEU AAA N 1
ATOM 1920 C CA . LEU A 1 231 ? -7.154 7.575 1.086 1.000 18.798 245 LEU AAA CA 1
ATOM 1921 C C . LEU A 1 231 ? -6.600 6.144 1.061 1.000 19.288 245 LEU AAA C 1
ATOM 1922 O O . LEU A 1 231 ? -5.538 5.913 1.670 1.000 19.696 245 LEU AAA O 1
ATOM 1927 N N . GLU A 1 232 ? -7.280 5.224 0.371 1.000 20.125 246 GLU AAA N 1
ATOM 1928 C CA . GLU A 1 232 ? -6.846 3.805 0.250 1.000 21.273 246 GLU AAA CA 1
ATOM 1929 C C . GLU A 1 232 ? -5.518 3.729 -0.517 1.000 21.033 246 GLU AAA C 1
ATOM 1930 O O . GLU A 1 232 ? -4.685 2.888 -0.144 1.000 21.050 246 GLU AAA O 1
ATOM 1936 N N . GLN A 1 233 ? -5.314 4.582 -1.527 1.000 20.609 247 GLN AAA N 1
ATOM 1937 C CA . GLN A 1 233 ? -4.047 4.654 -2.309 1.000 20.874 247 GLN AAA CA 1
ATOM 1938 C C . GLN A 1 233 ? -2.898 5.088 -1.390 1.000 19.638 247 GLN AAA C 1
ATOM 1939 O O . GLN A 1 233 ? -1.803 4.505 -1.506 1.000 20.668 247 GLN AAA O 1
ATOM 1945 N N . PHE A 1 234 ? -3.126 6.078 -0.521 1.000 18.014 248 PHE AAA N 1
ATOM 1946 C CA . PHE A 1 234 ? -2.130 6.530 0.488 1.000 18.350 248 PHE AAA CA 1
ATOM 1947 C C . PHE A 1 234 ? -1.872 5.417 1.510 1.000 18.224 248 PHE AAA C 1
ATOM 1948 O O . PHE A 1 234 ? -0.699 5.221 1.879 1.000 17.822 248 PHE AAA O 1
ATOM 1956 N N . GLU A 1 235 ? -2.911 4.686 1.926 1.000 18.610 249 GLU AAA N 1
ATOM 1957 C CA . GLU A 1 235 ? -2.771 3.537 2.862 1.000 19.440 249 GLU AAA CA 1
ATOM 1958 C C . GLU A 1 235 ? -1.827 2.495 2.245 1.000 20.335 249 GLU AAA C 1
ATOM 1959 O O . GLU A 1 235 ? -0.972 1.966 2.984 1.000 20.869 249 GLU AAA O 1
ATOM 1965 N N . LEU A 1 236 ? -1.973 2.214 0.945 1.000 20.253 250 LEU AAA N 1
ATOM 1966 C CA . LEU A 1 236 ? -1.093 1.281 0.187 1.000 22.401 250 LEU AAA CA 1
ATOM 1967 C C . LEU A 1 236 ? 0.348 1.811 0.192 1.000 21.698 250 LEU AAA C 1
ATOM 1968 O O . LEU A 1 236 ? 1.263 1.015 0.451 1.000 22.823 250 LEU AAA O 1
ATOM 1973 N N . ALA A 1 237 ? 0.542 3.104 -0.076 1.000 20.679 251 ALA AAA N 1
ATOM 1974 C CA . ALA A 1 237 ? 1.870 3.765 -0.087 1.000 20.655 251 ALA AAA CA 1
ATOM 1975 C C . ALA A 1 237 ? 2.524 3.656 1.297 1.000 19.721 251 ALA AAA C 1
ATOM 1976 O O . ALA A 1 237 ? 3.762 3.489 1.354 1.000 20.165 251 ALA AAA O 1
ATOM 1978 N N . LYS A 1 238 ? 1.732 3.760 2.371 1.000 18.962 252 LYS AAA N 1
ATOM 1979 C CA . LYS A 1 238 ? 2.227 3.629 3.769 1.000 18.682 252 LYS AAA CA 1
ATOM 1980 C C . LYS A 1 238 ? 2.682 2.184 4.005 1.000 19.507 252 LYS AAA C 1
ATOM 1981 O O . LYS A 1 238 ? 3.750 1.989 4.619 1.000 19.503 252 LYS AAA O 1
ATOM 1987 N N . ARG A 1 239 ? 1.906 1.206 3.529 1.000 20.584 253 ARG AAA N 1
ATOM 1988 C CA . ARG A 1 239 ? 2.276 -0.234 3.600 1.000 22.307 253 ARG AAA CA 1
ATOM 1989 C C . ARG A 1 239 ? 3.620 -0.440 2.890 1.000 21.991 253 ARG AAA C 1
ATOM 1990 O O . ARG A 1 239 ? 4.475 -1.145 3.455 1.000 24.039 253 ARG AAA O 1
ATOM 1998 N N . GLN A 1 240 ? 3.803 0.171 1.715 1.000 21.534 254 GLN AAA N 1
ATOM 1999 C CA . GLN A 1 240 ? 5.049 0.074 0.905 1.000 23.090 254 GLN AAA CA 1
ATOM 2000 C C . GLN A 1 240 ? 6.215 0.730 1.660 1.000 21.752 254 GLN AAA C 1
ATOM 2001 O O . GLN A 1 240 ? 7.324 0.169 1.613 1.000 23.864 254 GLN AAA O 1
ATOM 2007 N N . ALA A 1 241 ? 5.978 1.864 2.329 1.000 21.153 255 ALA AAA N 1
ATOM 2008 C CA . ALA A 1 241 ? 6.998 2.592 3.122 1.000 20.872 255 ALA AAA CA 1
ATOM 2009 C C . ALA A 1 241 ? 7.517 1.698 4.257 1.000 20.619 255 ALA AAA C 1
ATOM 2010 O O . ALA A 1 241 ? 8.748 1.668 4.472 1.000 21.755 255 ALA AAA O 1
ATOM 2012 N N . LEU A 1 242 ? 6.616 0.986 4.943 1.000 22.067 256 LEU AAA N 1
ATOM 2013 C CA . LEU A 1 242 ? 6.924 0.217 6.182 1.000 22.888 256 LEU AAA CA 1
ATOM 2014 C C . LEU A 1 242 ? 7.381 -1.213 5.857 1.000 24.437 256 LEU AAA C 1
ATOM 2015 O O . LEU A 1 242 ? 7.900 -1.865 6.779 1.000 25.637 256 LEU AAA O 1
ATOM 2020 N N . LYS A 1 243 ? 7.212 -1.676 4.613 1.000 25.623 257 LYS AAA N 1
ATOM 2021 C CA . LYS A 1 243 ? 7.584 -3.052 4.174 1.000 27.313 257 LYS AAA CA 1
ATOM 2022 C C . LYS A 1 243 ? 9.084 -3.107 3.858 1.000 28.066 257 LYS AAA C 1
ATOM 2023 O O . LYS A 1 243 ? 9.875 -2.816 4.778 1.000 30.225 257 LYS AAA O 1
ATOM 2029 N N . ASP A 1 254 ? -0.295 0.174 12.626 1.000 34.312 268 ASP AAA N 1
ATOM 2030 C CA . ASP A 1 254 ? 0.955 0.897 12.261 1.000 34.621 268 ASP AAA CA 1
ATOM 2031 C C . ASP A 1 254 ? 0.939 1.280 10.773 1.000 32.517 268 ASP AAA C 1
ATOM 2032 O O . ASP A 1 254 ? 1.489 2.349 10.444 1.000 32.888 268 ASP AAA O 1
ATOM 2037 N N . GLU A 1 255 ? 0.347 0.442 9.913 1.000 31.637 269 GLU AAA N 1
ATOM 2038 C CA . GLU A 1 255 ? 0.310 0.627 8.436 1.000 31.321 269 GLU AAA CA 1
ATOM 2039 C C . GLU A 1 255 ? -0.991 1.320 8.006 1.000 30.324 269 GLU AAA C 1
ATOM 2040 O O . GLU A 1 255 ? -1.120 1.611 6.799 1.000 32.024 269 GLU AAA O 1
ATOM 2046 N N . GLN A 1 256 ? -1.915 1.567 8.942 1.000 28.825 270 GLN AAA N 1
ATOM 2047 C CA . GLN A 1 256 ? -3.164 2.341 8.701 1.000 25.978 270 GLN AAA CA 1
ATOM 2048 C C . GLN A 1 256 ? -2.847 3.836 8.788 1.000 23.567 270 GLN AAA C 1
ATOM 2049 O O . GLN A 1 256 ? -1.927 4.203 9.546 1.000 23.112 270 GLN AAA O 1
ATOM 2055 N N . LEU A 1 257 ? -3.589 4.664 8.047 1.000 22.294 271 LEU AAA N 1
ATOM 2056 C CA . LEU A 1 257 ? -3.447 6.142 8.089 1.000 20.836 271 LEU AAA CA 1
ATOM 2057 C C . LEU A 1 257 ? -3.888 6.641 9.468 1.000 20.602 271 LEU AAA C 1
ATOM 2058 O O . LEU A 1 257 ? -4.952 6.196 9.943 1.000 21.515 271 LEU AAA O 1
ATOM 2063 N N . THR A 1 258 ? -3.109 7.543 10.072 1.000 19.177 272 THR AAA N 1
ATOM 2064 C CA . THR A 1 258 ? -3.477 8.250 11.328 1.000 18.958 272 THR AAA CA 1
ATOM 2065 C C . THR A 1 258 ? -4.590 9.261 11.027 1.000 19.314 272 THR AAA C 1
ATOM 2066 O O . THR A 1 258 ? -4.809 9.567 9.834 1.000 18.514 272 THR AAA O 1
ATOM 2070 N N . LEU A 1 259 ? -5.256 9.765 12.070 1.000 19.554 273 LEU AAA N 1
ATOM 2071 C CA . LEU A 1 259 ? -6.281 10.838 11.957 1.000 19.894 273 LEU AAA CA 1
ATOM 2072 C C . LEU A 1 259 ? -5.668 12.048 11.244 1.000 19.560 273 LEU AAA C 1
ATOM 2073 O O . LEU A 1 259 ? -6.312 12.592 10.329 1.000 20.175 273 LEU AAA O 1
ATOM 2078 N N A GLN A 1 260 ? -4.455 12.439 11.650 0.370 19.160 274 GLN AAA N 1
ATOM 2079 N N B GLN A 1 260 ? -4.459 12.451 11.652 0.630 19.516 274 GLN AAA N 1
ATOM 2080 C CA A GLN A 1 260 ? -3.707 13.603 11.101 0.370 19.104 274 GLN AAA CA 1
ATOM 2081 C CA B GLN A 1 260 ? -3.735 13.620 11.079 0.630 19.765 274 GLN AAA CA 1
ATOM 2082 C C A GLN A 1 260 ? -3.435 13.389 9.606 0.370 18.044 274 GLN AAA C 1
ATOM 2083 C C B GLN A 1 260 ? -3.464 13.383 9.589 0.630 18.183 274 GLN AAA C 1
ATOM 2084 O O A GLN A 1 260 ? -3.653 14.340 8.834 0.370 18.025 274 GLN AAA O 1
ATOM 2085 O O B GLN A 1 260 ? -3.709 14.311 8.800 0.630 17.936 274 GLN AAA O 1
ATOM 2096 N N . GLU A 1 261 ? -2.977 12.192 9.221 1.000 17.597 275 GLU AAA N 1
ATOM 2097 C CA . GLU A 1 261 ? -2.659 11.841 7.807 1.000 17.330 275 GLU AAA CA 1
ATOM 2098 C C . GLU A 1 261 ? -3.927 11.954 6.947 1.000 16.853 275 GLU AAA C 1
ATOM 2099 O O . GLU A 1 261 ? -3.862 12.578 5.874 1.000 16.220 275 GLU AAA O 1
ATOM 2105 N N . LYS A 1 262 ? -5.046 11.388 7.402 1.000 16.989 276 LYS AAA N 1
ATOM 2106 C CA . LYS A 1 262 ? -6.341 11.429 6.670 1.000 17.359 276 LYS AAA CA 1
ATOM 2107 C C . LYS A 1 262 ? -6.813 12.883 6.539 1.000 17.196 276 LYS AAA C 1
ATOM 2108 O O . LYS A 1 262 ? -7.286 13.251 5.445 1.000 17.455 276 LYS AAA O 1
ATOM 2114 N N . ALA A 1 263 ? -6.685 13.676 7.607 1.000 17.366 277 ALA AAA N 1
ATOM 2115 C CA . ALA A 1 263 ? -7.081 15.105 7.641 1.000 17.196 277 ALA AAA CA 1
ATOM 2116 C C . ALA A 1 263 ? -6.260 15.893 6.612 1.000 15.953 277 ALA AAA C 1
ATOM 2117 O O . ALA A 1 263 ? -6.845 16.731 5.907 1.000 16.598 277 ALA AAA O 1
ATOM 2119 N N . LYS A 1 264 ? -4.958 15.616 6.515 1.000 15.950 278 LYS AAA N 1
ATOM 2120 C CA . LYS A 1 264 ? -4.035 16.256 5.538 1.000 15.558 278 LYS AAA CA 1
ATOM 2121 C C . LYS A 1 264 ? -4.467 15.904 4.110 1.000 15.551 278 LYS AAA C 1
ATOM 2122 O O . LYS A 1 264 ? -4.627 16.831 3.301 1.000 15.884 278 LYS AAA O 1
ATOM 2128 N N . ILE A 1 265 ? -4.675 14.620 3.821 1.000 15.458 279 ILE AAA N 1
ATOM 2129 C CA . ILE A 1 265 ? -5.032 14.113 2.460 1.000 15.218 279 ILE AAA CA 1
ATOM 2130 C C . ILE A 1 265 ? -6.387 14.693 2.029 1.000 15.668 279 ILE AAA C 1
ATOM 2131 O O . ILE A 1 265 ? -6.569 14.926 0.816 1.000 18.138 279 ILE AAA O 1
ATOM 2136 N N . SER A 1 266 ? -7.290 14.937 2.983 1.000 15.175 280 SER AAA N 1
ATOM 2137 C CA . SER A 1 266 ? -8.690 15.377 2.741 1.000 15.281 280 SER AAA CA 1
ATOM 2138 C C . SER A 1 266 ? -8.815 16.905 2.769 1.000 15.731 280 SER AAA C 1
ATOM 2139 O O . SER A 1 266 ? -9.918 17.399 2.464 1.000 15.313 280 SER AAA O 1
ATOM 2142 N N . ARG A 1 267 ? -7.745 17.617 3.132 1.000 16.079 281 ARG AAA N 1
ATOM 2143 C CA . ARG A 1 267 ? -7.784 19.060 3.503 1.000 16.322 281 ARG AAA CA 1
ATOM 2144 C C . ARG A 1 267 ? -8.471 19.890 2.419 1.000 15.497 281 ARG AAA C 1
ATOM 2145 O O . ARG A 1 267 ? -9.431 20.603 2.712 1.000 14.841 281 ARG AAA O 1
ATOM 2153 N N . PRO A 1 268 ? -8.007 19.888 1.146 1.000 15.679 282 PRO AAA N 1
ATOM 2154 C CA . PRO A 1 268 ? -8.582 20.793 0.152 1.000 15.981 282 PRO AAA CA 1
ATOM 2155 C C . PRO A 1 268 ? -10.078 20.539 -0.093 1.000 15.216 282 PRO AAA C 1
ATOM 2156 O O . PRO A 1 268 ? -10.790 21.482 -0.349 1.000 14.667 282 PRO AAA O 1
ATOM 2160 N N . TYR A 1 269 ? -10.528 19.289 0.014 1.000 14.520 283 TYR AAA N 1
ATOM 2161 C CA . TYR A 1 269 ? -11.940 18.896 -0.241 1.000 13.724 283 TYR AAA CA 1
ATOM 2162 C C . TYR A 1 269 ? -12.841 19.436 0.872 1.000 13.367 283 TYR AAA C 1
ATOM 2163 O O . TYR A 1 269 ? -13.964 19.876 0.576 1.000 13.368 283 TYR AAA O 1
ATOM 2172 N N A LYS A 1 270 ? -12.359 19.408 2.119 0.160 13.423 284 LYS AAA N 1
ATOM 2173 N N B LYS A 1 270 ? -12.357 19.412 2.117 0.840 14.044 284 LYS AAA N 1
ATOM 2174 C CA A LYS A 1 270 ? -13.061 19.990 3.294 0.160 13.327 284 LYS AAA CA 1
ATOM 2175 C CA B LYS A 1 270 ? -13.069 19.994 3.284 0.840 14.474 284 LYS AAA CA 1
ATOM 2176 C C A LYS A 1 270 ? -13.091 21.518 3.161 0.160 13.507 284 LYS AAA C 1
ATOM 2177 C C B LYS A 1 270 ? -13.105 21.518 3.126 0.840 13.939 284 LYS AAA C 1
ATOM 2178 O O A LYS A 1 270 ? -14.133 22.114 3.498 0.160 14.127 284 LYS AAA O 1
ATOM 2179 O O B LYS A 1 270 ? -14.163 22.112 3.394 0.840 15.523 284 LYS AAA O 1
ATOM 2190 N N . ALA A 1 271 ? -11.993 22.118 2.687 1.000 13.902 285 ALA AAA N 1
ATOM 2191 C CA . ALA A 1 271 ? -11.855 23.584 2.505 1.000 13.450 285 ALA AAA CA 1
ATOM 2192 C C . ALA A 1 271 ? -12.840 24.090 1.439 1.000 13.182 285 ALA AAA C 1
ATOM 2193 O O . ALA A 1 271 ? -13.384 25.198 1.606 1.000 14.111 285 ALA AAA O 1
ATOM 2195 N N . ILE A 1 272 ? -13.076 23.308 0.384 1.000 12.663 286 ILE AAA N 1
ATOM 2196 C CA . ILE A 1 272 ? -14.004 23.703 -0.715 1.000 12.712 286 ILE AAA CA 1
ATOM 2197 C C . ILE A 1 272 ? -15.430 23.820 -0.155 1.000 12.108 286 ILE AAA C 1
ATOM 2198 O O . ILE A 1 272 ? -16.189 24.639 -0.693 1.000 11.962 286 ILE AAA O 1
ATOM 2203 N N . ARG A 1 273 ? -15.760 23.114 0.934 1.000 12.890 287 ARG AAA N 1
ATOM 2204 C CA . ARG A 1 273 ? -17.106 23.173 1.568 1.000 12.747 287 ARG AAA CA 1
ATOM 2205 C C . ARG A 1 273 ? -17.189 24.324 2.584 1.000 12.776 287 ARG AAA C 1
ATOM 2206 O O . ARG A 1 273 ? -18.129 24.331 3.402 1.000 13.091 287 ARG AAA O 1
ATOM 2214 N N . GLY A 1 274 ? -16.281 25.297 2.499 1.000 13.373 288 GLY AAA N 1
ATOM 2215 C CA . GLY A 1 274 ? -16.088 26.348 3.515 1.000 13.686 288 GLY AAA CA 1
ATOM 2216 C C . GLY A 1 274 ? -17.169 27.422 3.542 1.000 14.077 288 GLY AAA C 1
ATOM 2217 O O . GLY A 1 274 ? -17.118 28.239 4.470 1.000 16.216 288 GLY AAA O 1
ATOM 2218 N N . LEU A 1 275 ? -18.126 27.458 2.606 1.000 12.230 289 LEU AAA N 1
ATOM 2219 C CA . LEU A 1 275 ? -19.263 28.421 2.705 1.000 12.813 289 LEU AAA CA 1
ATOM 2220 C C . LEU A 1 275 ? -20.310 27.920 3.706 1.000 12.607 289 LEU AAA C 1
ATOM 2221 O O . LEU A 1 275 ? -21.227 28.693 4.022 1.000 12.474 289 LEU AAA O 1
ATOM 2226 N N . SER A 1 276 ? -20.176 26.688 4.199 1.000 11.912 290 SER AAA N 1
ATOM 2227 C CA . SER A 1 276 ? -21.164 26.039 5.096 1.000 12.506 290 SER AAA CA 1
ATOM 2228 C C . SER A 1 276 ? -21.480 26.932 6.304 1.000 12.222 290 SER AAA C 1
ATOM 2229 O O . SER A 1 276 ? -22.651 26.998 6.688 1.000 13.176 290 SER AAA O 1
ATOM 2232 N N . GLU A 1 277 ? -20.478 27.590 6.891 1.000 12.917 291 GLU AAA N 1
ATOM 2233 C CA . GLU A 1 277 ? -20.655 28.347 8.161 1.000 13.729 291 GLU AAA CA 1
ATOM 2234 C C . GLU A 1 277 ? -21.220 29.756 7.917 1.000 13.080 291 GLU AAA C 1
ATOM 2235 O O . GLU A 1 277 ? -21.626 30.383 8.908 1.000 14.398 291 GLU AAA O 1
ATOM 2241 N N . TYR A 1 278 ? -21.273 30.239 6.672 1.000 12.716 292 TYR AAA N 1
ATOM 2242 C CA . TYR A 1 278 ? -21.547 31.670 6.362 1.000 12.215 292 TYR AAA CA 1
ATOM 2243 C C . TYR A 1 278 ? -22.999 31.899 5.938 1.000 11.904 292 TYR AAA C 1
ATOM 2244 O O . TYR A 1 278 ? -23.484 33.040 6.099 1.000 12.910 292 TYR AAA O 1
ATOM 2253 N N . VAL A 1 279 ? -23.640 30.902 5.333 1.000 12.174 293 VAL AAA N 1
ATOM 2254 C CA . VAL A 1 279 ? -25.001 31.040 4.746 1.000 11.769 293 VAL AAA CA 1
ATOM 2255 C C . VAL A 1 279 ? -25.837 29.831 5.156 1.000 11.787 293 VAL AAA C 1
ATOM 2256 O O . VAL A 1 279 ? -25.302 28.709 5.200 1.000 13.594 293 VAL AAA O 1
ATOM 2260 N N . CYS A 1 280 ? -27.113 30.067 5.438 1.000 11.913 294 CYS AAA N 1
ATOM 2261 C CA . CYS A 1 280 ? -28.126 29.009 5.654 1.000 12.368 294 CYS AAA CA 1
ATOM 2262 C C . CYS A 1 280 ? -29.205 29.109 4.573 1.000 12.683 294 CYS AAA C 1
ATOM 2263 O O . CYS A 1 280 ? -29.758 30.191 4.397 1.000 13.766 294 CYS AAA O 1
ATOM 2266 N N . ASN A 1 281 ? -29.482 28.020 3.856 1.000 12.665 295 ASN AAA N 1
ATOM 2267 C CA . ASN A 1 281 ? -30.520 28.000 2.790 1.000 13.289 295 ASN AAA CA 1
ATOM 2268 C C . ASN A 1 281 ? -31.849 27.457 3.333 1.000 13.541 295 ASN AAA C 1
ATOM 2269 O O . ASN A 1 281 ? -32.776 27.288 2.524 1.000 15.788 295 ASN AAA O 1
ATOM 2274 N N . GLY A 1 282 ? -31.939 27.185 4.638 1.000 14.544 296 GLY AAA N 1
ATOM 2275 C CA . GLY A 1 282 ? -33.186 26.780 5.314 1.000 15.016 296 GLY AAA CA 1
ATOM 2276 C C . GLY A 1 282 ? -33.576 25.332 5.045 1.000 14.584 296 GLY AAA C 1
ATOM 2277 O O . GLY A 1 282 ? -34.599 24.891 5.598 1.000 14.853 296 GLY AAA O 1
ATOM 2278 N N . ALA A 1 283 ? -32.807 24.592 4.238 1.000 14.165 297 ALA AAA N 1
ATOM 2279 C CA . ALA A 1 283 ? -33.104 23.185 3.884 1.000 14.438 297 ALA AAA CA 1
ATOM 2280 C C . ALA A 1 283 ? -33.066 22.320 5.151 1.000 15.060 297 ALA AAA C 1
ATOM 2281 O O . ALA A 1 283 ? -33.752 21.284 5.179 1.000 16.547 297 ALA AAA O 1
ATOM 2283 N N . ASP A 1 284 ? -32.320 22.765 6.167 1.000 13.711 298 ASP AAA N 1
ATOM 2284 C CA . ASP A 1 284 ? -32.090 22.038 7.443 1.000 14.549 298 ASP AAA CA 1
ATOM 2285 C C . ASP A 1 284 ? -33.015 22.578 8.542 1.000 16.230 298 ASP AAA C 1
ATOM 2286 O O . ASP A 1 284 ? -32.775 22.254 9.718 1.000 17.791 298 ASP AAA O 1
ATOM 2291 N N . HIS A 1 285 ? -34.063 23.325 8.183 1.000 16.573 299 HIS AAA N 1
ATOM 2292 C CA . HIS A 1 285 ? -35.031 23.905 9.151 1.000 17.766 299 HIS AAA CA 1
ATOM 2293 C C . HIS A 1 285 ? -36.158 22.909 9.433 1.000 20.650 299 HIS AAA C 1
ATOM 2294 O O . HIS A 1 285 ? -36.544 22.171 8.509 1.000 22.277 299 HIS AAA O 1
ATOM 2301 N N . SER A 1 286 ? -36.666 22.908 10.670 1.000 22.441 300 SER AAA N 1
ATOM 2302 C CA . SER A 1 286 ? -37.775 22.028 11.122 1.000 23.865 300 SER AAA CA 1
ATOM 2303 C C . SER A 1 286 ? -38.996 22.238 10.219 1.000 25.736 300 SER AAA C 1
ATOM 2304 O O . SER A 1 286 ? -39.292 23.369 9.830 1.000 27.512 300 SER AAA O 1
ATOM 2307 N N . GLY B 1 1 ? -65.150 41.397 36.099 1.000 28.247 15 GLY BBB N 1
ATOM 2308 C CA . GLY B 1 1 ? -64.812 39.955 35.907 1.000 27.464 15 GLY BBB CA 1
ATOM 2309 C C . GLY B 1 1 ? -65.292 39.105 37.071 1.000 26.137 15 GLY BBB C 1
ATOM 2310 O O . GLY B 1 1 ? -66.175 39.603 37.828 1.000 27.367 15 GLY BBB O 1
ATOM 2311 N N . SER B 1 2 ? -64.717 37.897 37.210 1.000 25.272 16 SER BBB N 1
ATOM 2312 C CA . SER B 1 2 ? -65.123 36.825 38.163 1.000 24.496 16 SER BBB CA 1
ATOM 2313 C C . SER B 1 2 ? -63.899 36.086 38.721 1.000 23.576 16 SER BBB C 1
ATOM 2314 O O . SER B 1 2 ? -63.106 35.562 37.915 1.000 22.190 16 SER BBB O 1
ATOM 2317 N N . MET B 1 3 ? -63.776 36.016 40.052 1.000 22.562 17 MET BBB N 1
ATOM 2318 C CA . MET B 1 3 ? -62.720 35.231 40.751 1.000 23.280 17 MET BBB CA 1
ATOM 2319 C C . MET B 1 3 ? -63.037 33.733 40.662 1.000 22.764 17 MET BBB C 1
ATOM 2320 O O . MET B 1 3 ? -62.089 32.930 40.776 1.000 22.581 17 MET BBB O 1
ATOM 2325 N N . GLN B 1 4 ? -64.310 33.365 40.476 1.000 22.043 18 GLN BBB N 1
ATOM 2326 C CA . GLN B 1 4 ? -64.724 31.967 40.178 1.000 21.943 18 GLN BBB CA 1
ATOM 2327 C C . GLN B 1 4 ? -64.047 31.533 38.874 1.000 20.787 18 GLN BBB C 1
ATOM 2328 O O . GLN B 1 4 ? -63.346 30.505 38.882 1.000 20.667 18 GLN BBB O 1
ATOM 2334 N N . TYR B 1 5 ? -64.241 32.314 37.807 1.000 20.086 19 TYR BBB N 1
ATOM 2335 C CA . TYR B 1 5 ? -63.626 32.098 36.472 1.000 20.551 19 TYR BBB CA 1
ATOM 2336 C C . TYR B 1 5 ? -62.099 32.081 36.610 1.000 20.241 19 TYR BBB C 1
ATOM 2337 O O . TYR B 1 5 ? -61.465 31.155 36.071 1.000 19.478 19 TYR BBB O 1
ATOM 2346 N N . PHE B 1 6 ? -61.521 33.061 37.311 1.000 20.120 20 PHE BBB N 1
ATOM 2347 C CA . PHE B 1 6 ? -60.049 33.182 37.473 1.000 20.580 20 PHE BBB CA 1
ATOM 2348 C C . PHE B 1 6 ? -59.483 31.899 38.092 1.000 19.511 20 PHE BBB C 1
ATOM 2349 O O . PHE B 1 6 ? -58.513 31.353 37.542 1.000 20.400 20 PHE BBB O 1
ATOM 2357 N N . ALA B 1 7 ? -60.056 31.441 39.208 1.000 19.009 21 ALA BBB N 1
ATOM 2358 C CA . ALA B 1 7 ? -59.614 30.223 39.928 1.000 19.106 21 ALA BBB CA 1
ATOM 2359 C C . ALA B 1 7 ? -59.669 29.021 38.977 1.000 18.890 21 ALA BBB C 1
ATOM 2360 O O . ALA B 1 7 ? -58.771 28.155 39.049 1.000 19.585 21 ALA BBB O 1
ATOM 2362 N N . GLN B 1 8 ? -60.675 28.987 38.100 1.000 18.024 22 GLN BBB N 1
ATOM 2363 C CA . GLN B 1 8 ? -60.897 27.876 37.139 1.000 18.420 22 GLN BBB CA 1
ATOM 2364 C C . GLN B 1 8 ? -59.815 27.896 36.048 1.000 18.678 22 GLN BBB C 1
ATOM 2365 O O . GLN B 1 8 ? -59.349 26.803 35.687 1.000 19.407 22 GLN BBB O 1
ATOM 2371 N N . ILE B 1 9 ? -59.406 29.076 35.565 1.000 19.117 23 ILE BBB N 1
ATOM 2372 C CA B ILE B 1 9 ? -58.348 29.246 34.518 0.540 20.010 23 ILE BBB CA 1
ATOM 2373 C CA C ILE B 1 9 ? -58.361 29.165 34.498 0.460 19.403 23 ILE BBB CA 1
ATOM 2374 C C . ILE B 1 9 ? -56.986 28.865 35.113 1.000 19.448 23 ILE BBB C 1
ATOM 2375 O O . ILE B 1 9 ? -56.137 28.344 34.369 1.000 20.094 23 ILE BBB O 1
ATOM 2384 N N . VAL B 1 10 ? -56.784 29.153 36.403 1.000 18.467 24 VAL BBB N 1
ATOM 2385 C CA . VAL B 1 10 ? -55.535 28.780 37.136 1.000 19.308 24 VAL BBB CA 1
ATOM 2386 C C . VAL B 1 10 ? -55.469 27.249 37.215 1.000 19.501 24 VAL BBB C 1
ATOM 2387 O O . VAL B 1 10 ? -54.398 26.685 36.908 1.000 20.697 24 VAL BBB O 1
ATOM 2391 N N . ASN B 1 11 ? -56.580 26.604 37.588 1.000 20.352 25 ASN BBB N 1
ATOM 2392 C CA . ASN B 1 11 ? -56.685 25.122 37.690 1.000 21.568 25 ASN BBB CA 1
ATOM 2393 C C . ASN B 1 11 ? -56.476 24.491 36.307 1.000 21.809 25 ASN BBB C 1
ATOM 2394 O O . ASN B 1 11 ? -55.803 23.442 36.236 1.000 22.489 25 ASN BBB O 1
ATOM 2399 N N . ARG B 1 12 ? -57.030 25.101 35.254 1.000 21.159 26 ARG BBB N 1
ATOM 2400 C CA . ARG B 1 12 ? -56.885 24.633 33.848 1.000 23.031 26 ARG BBB CA 1
ATOM 2401 C C . ARG B 1 12 ? -55.402 24.661 33.462 1.000 24.020 26 ARG BBB C 1
ATOM 2402 O O . ARG B 1 12 ? -54.931 23.682 32.856 1.000 25.054 26 ARG BBB O 1
ATOM 2410 N N . GLU B 1 13 ? -54.701 25.745 33.808 1.000 24.384 27 GLU BBB N 1
ATOM 2411 C CA . GLU B 1 13 ? -53.268 25.975 33.477 1.000 24.491 27 GLU BBB CA 1
ATOM 2412 C C . GLU B 1 13 ? -52.393 24.928 34.175 1.000 23.678 27 GLU BBB C 1
ATOM 2413 O O . GLU B 1 13 ? -51.400 24.496 33.562 1.000 24.841 27 GLU BBB O 1
ATOM 2419 N N . GLU B 1 14 ? -52.735 24.556 35.413 1.000 24.140 28 GLU BBB N 1
ATOM 2420 C CA . GLU B 1 14 ? -51.982 23.567 36.233 1.000 24.919 28 GLU BBB CA 1
ATOM 2421 C C . GLU B 1 14 ? -52.003 22.197 35.546 1.000 25.388 28 GLU BBB C 1
ATOM 2422 O O . GLU B 1 14 ? -50.972 21.497 35.600 1.000 25.845 28 GLU BBB O 1
ATOM 2428 N N . ASN B 1 15 ? -53.134 21.838 34.930 1.000 25.973 29 ASN BBB N 1
ATOM 2429 C CA . ASN B 1 15 ? -53.426 20.465 34.438 1.000 26.334 29 ASN BBB CA 1
ATOM 2430 C C . ASN B 1 15 ? -53.400 20.423 32.903 1.000 25.553 29 ASN BBB C 1
ATOM 2431 O O . ASN B 1 15 ? -53.911 19.435 32.339 1.000 25.254 29 ASN BBB O 1
ATOM 2436 N N . LYS B 1 16 ? -52.797 21.425 32.253 1.000 23.394 30 LYS BBB N 1
ATOM 2437 C CA . LYS B 1 16 ? -52.870 21.625 30.778 1.000 23.357 30 LYS BBB CA 1
ATOM 2438 C C . LYS B 1 16 ? -52.140 20.494 30.038 1.000 22.413 30 LYS BBB C 1
ATOM 2439 O O . LYS B 1 16 ? -52.593 20.136 28.933 1.000 23.639 30 LYS BBB O 1
ATOM 2445 N N . TRP B 1 17 ? -51.058 19.955 30.612 1.000 21.351 31 TRP BBB N 1
ATOM 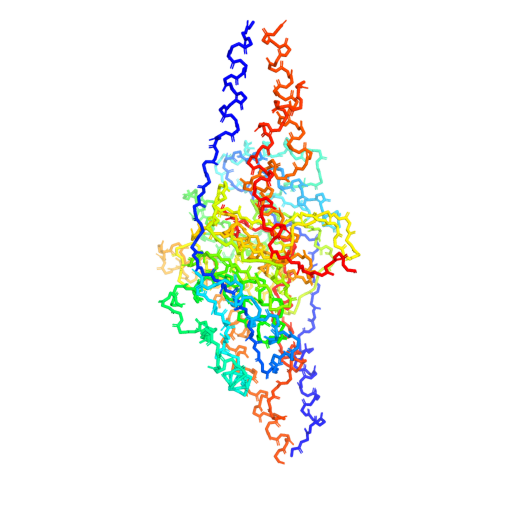2446 C CA . TRP B 1 17 ? -50.231 18.883 29.992 1.000 21.279 31 TRP BBB CA 1
ATOM 2447 C C . TRP B 1 17 ? -50.223 17.647 30.887 1.000 22.236 31 TRP BBB C 1
ATOM 2448 O O . TRP B 1 17 ? -49.384 17.535 31.778 1.000 22.766 31 TRP BBB O 1
ATOM 2459 N N . PRO B 1 18 ? -51.144 16.680 30.675 1.000 23.224 32 PRO BBB N 1
ATOM 2460 C CA . PRO B 1 18 ? -51.158 15.446 31.462 1.000 23.521 32 PRO BBB CA 1
ATOM 2461 C C . PRO B 1 18 ? -49.808 14.713 31.433 1.000 23.551 32 PRO BBB C 1
ATOM 2462 O O . PRO B 1 18 ? -49.160 14.716 30.399 1.000 23.362 32 PRO BBB O 1
ATOM 2466 N N . SER B 1 19 ? -49.416 14.118 32.564 1.000 22.489 33 SER BBB N 1
ATOM 2467 C CA . SER B 1 19 ? -48.124 13.404 32.739 1.000 22.652 33 SER BBB CA 1
ATOM 2468 C C . SER B 1 19 ? -48.137 12.110 31.917 1.000 21.265 33 SER BBB C 1
ATOM 2469 O O . SER B 1 19 ? -48.986 11.242 32.196 1.000 23.182 33 SER BBB O 1
ATOM 2472 N N . GLU B 1 20 ? -47.236 12.002 30.935 1.000 19.085 34 GLU BBB N 1
ATOM 2473 C CA . GLU B 1 20 ? -47.130 10.849 29.999 1.000 19.178 34 GLU BBB CA 1
ATOM 2474 C C . GLU B 1 20 ? -46.140 9.837 30.571 1.000 17.571 34 GLU BBB C 1
ATOM 2475 O O . GLU B 1 20 ? -44.996 10.201 30.844 1.000 16.354 34 GLU BBB O 1
ATOM 2481 N N . PRO B 1 21 ? -46.527 8.551 30.774 1.000 17.776 35 PRO BBB N 1
ATOM 2482 C CA A PRO B 1 21 ? -45.615 7.564 31.352 0.620 17.961 35 PRO BBB CA 1
ATOM 2483 C CA B PRO B 1 21 ? -45.624 7.548 31.339 0.380 17.788 35 PRO BBB CA 1
ATOM 2484 C C . PRO B 1 21 ? -44.379 7.313 30.473 1.000 16.847 35 PRO BBB C 1
ATOM 2485 O O . PRO B 1 21 ? -44.491 7.394 29.258 1.000 19.103 35 PRO BBB O 1
ATOM 2492 N N . ILE B 1 22 ? -43.249 7.023 31.120 1.000 16.112 36 ILE BBB N 1
ATOM 2493 C CA . ILE B 1 22 ? -41.933 6.759 30.469 1.000 15.694 36 ILE BBB CA 1
ATOM 2494 C C . ILE B 1 22 ? -41.698 5.249 30.441 1.000 15.421 3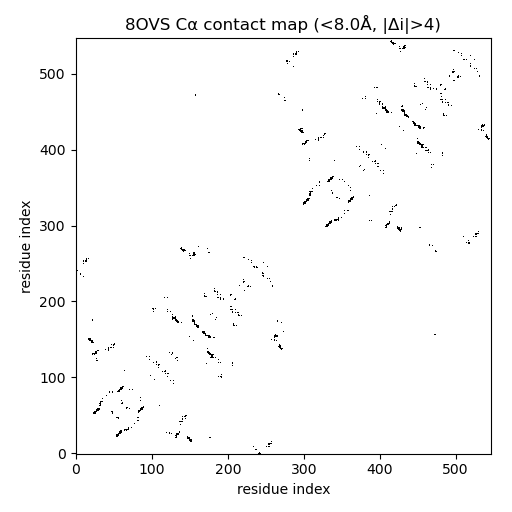6 ILE BBB C 1
ATOM 2495 O O . ILE B 1 22 ? -41.864 4.601 31.492 1.000 16.268 36 ILE BBB O 1
ATOM 2500 N N . ASN B 1 23 ? -41.299 4.721 29.283 1.000 14.798 37 ASN BBB N 1
ATOM 2501 C CA . ASN B 1 23 ? -40.935 3.290 29.110 1.000 15.409 37 ASN BBB CA 1
ATOM 2502 C C . ASN B 1 23 ? -39.837 2.928 30.115 1.000 15.620 37 ASN BBB C 1
ATOM 2503 O O . ASN B 1 23 ? -38.922 3.745 30.316 1.000 15.555 37 ASN BBB O 1
ATOM 2508 N N . LYS B 1 24 ? -39.907 1.736 30.712 1.000 16.298 38 LYS BBB N 1
ATOM 2509 C CA . LYS B 1 24 ? -38.946 1.308 31.763 1.000 16.962 38 LYS BBB CA 1
ATOM 2510 C C . LYS B 1 24 ? -37.725 0.673 31.089 1.000 16.322 38 LYS BBB C 1
ATOM 2511 O O . LYS B 1 24 ? -37.438 -0.506 31.339 1.000 17.447 38 LYS BBB O 1
ATOM 2517 N N . TYR B 1 25 ? -37.035 1.461 30.263 1.000 15.583 39 TYR BBB N 1
ATOM 2518 C CA . TYR B 1 25 ? -35.710 1.148 29.676 1.000 16.049 39 TYR BBB CA 1
ATOM 2519 C C . TYR B 1 25 ? -34.706 2.173 30.205 1.000 14.251 39 TYR BBB C 1
ATOM 2520 O O . TYR B 1 25 ? -35.009 3.377 30.138 1.000 15.127 39 TYR BBB O 1
ATOM 2529 N N . ILE B 1 26 ? -33.560 1.719 30.711 1.000 13.215 40 ILE BBB N 1
ATOM 2530 C CA . ILE B 1 26 ? -32.390 2.604 30.979 1.000 13.167 40 ILE BBB CA 1
ATOM 2531 C C . ILE B 1 26 ? -31.352 2.312 29.898 1.000 12.288 40 ILE BBB C 1
ATOM 2532 O O . ILE B 1 26 ? -30.868 1.170 29.828 1.000 13.704 40 ILE BBB O 1
ATOM 2537 N N . HIS B 1 27 ? -31.088 3.298 29.046 1.000 11.318 41 HIS BBB N 1
ATOM 2538 C CA . HIS B 1 27 ? -30.080 3.221 27.963 1.000 11.540 41 HIS BBB CA 1
ATOM 2539 C C . HIS B 1 27 ? -28.794 3.890 28.433 1.000 10.805 41 HIS BBB C 1
ATOM 2540 O O . HIS B 1 27 ? -28.851 5.064 28.834 1.000 11.656 41 HIS BBB O 1
ATOM 2547 N N . MET B 1 28 ? -27.679 3.179 28.364 1.000 10.916 42 MET BBB N 1
ATOM 2548 C CA . MET B 1 28 ? -26.343 3.770 28.575 1.000 10.930 42 MET BBB CA 1
ATOM 2549 C C . MET B 1 28 ? -25.472 3.408 27.379 1.000 10.175 42 MET BBB C 1
ATOM 2550 O O . MET B 1 28 ? -25.844 2.512 26.613 1.000 10.963 42 MET BBB O 1
ATOM 2555 N N . ILE B 1 29 ? -24.388 4.144 27.192 1.000 10.266 43 ILE BBB N 1
ATOM 2556 C CA . ILE B 1 29 ? -23.529 4.030 25.987 1.000 10.133 43 ILE BBB CA 1
ATOM 2557 C C . ILE B 1 29 ? -22.104 3.784 26.458 1.000 9.350 43 ILE BBB C 1
ATOM 2558 O O . ILE B 1 29 ? -21.601 4.539 27.297 1.000 10.436 43 ILE BBB O 1
ATOM 2563 N N . TRP B 1 30 ? -21.478 2.747 25.930 1.000 9.527 44 TRP BBB N 1
ATOM 2564 C CA . TRP B 1 30 ? -20.010 2.619 26.022 1.000 9.878 44 TRP BBB CA 1
ATOM 2565 C C . TRP B 1 30 ? -19.482 2.142 24.678 1.000 9.877 44 TRP BBB C 1
ATOM 2566 O O . TRP B 1 30 ? -19.432 0.917 24.430 1.000 10.327 44 TRP BBB O 1
ATOM 2577 N N . ILE B 1 31 ? -19.143 3.102 23.826 1.000 10.162 45 ILE BBB N 1
ATOM 2578 C CA . ILE B 1 31 ? -18.636 2.833 22.458 1.000 10.078 45 ILE BBB CA 1
ATOM 2579 C C . ILE B 1 31 ? -17.128 3.066 22.445 1.000 10.252 45 ILE BBB C 1
ATOM 2580 O O . ILE B 1 31 ? -16.614 3.814 23.299 1.000 11.391 45 ILE BBB O 1
ATOM 2585 N N . GLY B 1 32 ? -16.455 2.435 21.491 1.000 10.689 46 GLY BBB N 1
ATOM 2586 C CA . GLY B 1 32 ? -15.020 2.636 21.256 1.000 11.812 46 GLY BBB CA 1
ATOM 2587 C C . GLY B 1 32 ? -14.192 1.480 21.798 1.000 12.311 46 GLY BBB C 1
ATOM 2588 O O . GLY B 1 32 ? -14.709 0.573 22.458 1.000 13.118 46 GLY BBB O 1
ATOM 2589 N N . PRO B 1 33 ? -12.878 1.496 21.496 1.000 13.809 47 PRO BBB N 1
ATOM 2590 C CA . PRO B 1 33 ? -11.996 0.375 21.808 1.000 15.084 47 PRO BBB CA 1
ATOM 2591 C C . PRO B 1 33 ? -11.386 0.353 23.217 1.000 16.359 47 PRO BBB C 1
ATOM 2592 O O . PRO B 1 33 ? -10.766 -0.628 23.557 1.000 17.704 47 PRO BBB O 1
ATOM 2596 N N A LYS B 1 34 ? -11.537 1.439 23.981 0.190 16.764 48 LYS BBB N 1
ATOM 2597 N N B LYS B 1 34 ? -11.586 1.418 23.998 0.810 16.397 48 LYS BBB N 1
ATOM 2598 C CA A LYS B 1 34 ? -11.006 1.556 25.365 0.190 17.302 48 LYS BBB CA 1
ATOM 2599 C CA B LYS B 1 34 ? -11.028 1.564 25.369 0.810 17.423 48 LYS BBB CA 1
ATOM 2600 C C A LYS B 1 34 ? -11.932 0.787 26.313 0.190 16.658 48 LYS BBB C 1
ATOM 2601 C C B LYS B 1 34 ? -11.946 0.852 26.367 0.810 15.230 48 LYS BBB C 1
ATOM 2602 O O A LYS B 1 34 ? -13.152 0.786 26.069 0.190 17.203 48 LYS BBB O 1
ATOM 2603 O O B LYS B 1 34 ? -13.176 1.017 26.259 0.810 16.662 48 LYS BBB O 1
ATOM 2614 N N . ASN B 1 35 ? -11.359 0.136 27.329 1.000 16.243 49 ASN BBB N 1
ATOM 2615 C CA . ASN B 1 35 ? -12.111 -0.604 28.375 1.000 17.229 49 ASN BBB CA 1
ATOM 2616 C C . ASN B 1 35 ? -12.834 0.398 29.280 1.000 17.031 49 ASN BBB C 1
ATOM 2617 O O . ASN B 1 35 ? -12.241 1.449 29.613 1.000 17.666 49 ASN BBB O 1
ATOM 2622 N N . ILE B 1 36 ? -14.081 0.084 29.638 1.000 15.739 50 ILE BBB N 1
ATOM 2623 C CA . ILE B 1 36 ? -14.876 0.814 30.666 1.000 15.421 50 ILE BBB CA 1
ATOM 2624 C C . ILE B 1 36 ? -14.079 0.797 31.977 1.000 15.893 50 ILE BBB C 1
ATOM 2625 O O . ILE B 1 36 ? -13.456 -0.230 32.282 1.000 16.983 50 ILE BBB O 1
ATOM 2630 N N . SER B 1 37 ? -14.072 1.910 32.713 1.000 15.850 51 SER BBB N 1
ATOM 2631 C CA . SER B 1 37 ? -13.313 2.060 33.982 1.000 16.428 51 SER BBB CA 1
ATOM 2632 C C . SER B 1 37 ? -13.970 1.230 35.092 1.000 16.734 51 SER BBB C 1
ATOM 2633 O O . SER B 1 37 ? -15.193 0.999 35.025 1.000 16.076 51 SER BBB O 1
ATOM 2636 N N . ASP B 1 38 ? -13.188 0.825 36.098 1.000 17.995 52 ASP BBB N 1
ATOM 2637 C CA . ASP B 1 38 ? -13.701 0.135 37.312 1.000 19.732 52 ASP BBB CA 1
ATOM 2638 C C . ASP B 1 38 ? -14.791 1.000 37.957 1.000 18.299 52 ASP BBB C 1
ATOM 2639 O O . ASP B 1 38 ? -15.825 0.437 38.365 1.000 18.181 52 ASP BBB O 1
ATOM 2644 N N . LYS B 1 39 ? -14.577 2.318 38.040 1.000 17.852 53 LYS BBB N 1
ATOM 2645 C CA . LYS B 1 39 ? -15.557 3.268 38.631 1.000 18.344 53 LYS BBB CA 1
ATOM 2646 C C . LYS B 1 39 ? -16.891 3.155 37.883 1.000 16.178 53 LYS BBB C 1
ATOM 2647 O O . LYS B 1 39 ? -17.932 3.052 38.543 1.000 16.872 53 LYS BBB O 1
ATOM 2653 N N . ASN B 1 40 ? -16.861 3.167 36.550 1.000 15.061 54 ASN BBB N 1
ATOM 2654 C CA . ASN B 1 40 ? -18.091 3.220 35.716 1.000 15.126 54 ASN BBB CA 1
ATOM 2655 C C . ASN B 1 40 ? -18.757 1.841 35.687 1.000 14.172 54 ASN BBB C 1
ATOM 2656 O O . ASN B 1 40 ? -19.987 1.791 35.557 1.000 14.296 54 ASN BBB O 1
ATOM 2661 N N . ILE B 1 41 ? -17.989 0.766 35.864 1.000 15.735 55 ILE BBB N 1
ATOM 2662 C CA . ILE B 1 41 ? -18.570 -0.592 36.080 1.000 16.271 55 ILE BBB CA 1
ATOM 2663 C C . ILE B 1 41 ? -19.396 -0.563 37.375 1.000 15.695 55 ILE BBB C 1
ATOM 2664 O O . ILE B 1 41 ? -20.553 -1.015 37.351 1.000 15.497 55 ILE BBB O 1
ATOM 2669 N N A ARG B 1 42 ? -18.819 -0.041 38.462 0.510 16.356 56 ARG BBB N 1
ATOM 2670 N N B ARG B 1 42 ? -18.825 -0.038 38.464 0.490 16.526 56 ARG BBB N 1
ATOM 2671 C CA A ARG B 1 42 ? -19.487 0.058 39.789 0.510 17.310 56 ARG BBB CA 1
ATOM 2672 C CA B ARG B 1 42 ? -19.502 0.043 39.788 0.490 17.574 56 ARG BBB CA 1
ATOM 2673 C C A ARG B 1 42 ? -20.776 0.880 39.650 0.510 16.201 56 ARG BBB C 1
ATOM 2674 C C B ARG B 1 42 ? -20.778 0.888 39.666 0.490 16.341 56 ARG BBB C 1
ATOM 2675 O O A ARG B 1 42 ? -21.829 0.415 40.123 0.510 16.778 56 ARG BBB O 1
ATOM 2676 O O B ARG B 1 42 ? -21.827 0.447 40.171 0.490 16.969 56 ARG BBB O 1
ATOM 2691 N N . LEU B 1 43 ? -20.701 2.052 39.015 1.000 15.570 57 LEU BBB N 1
ATOM 2692 C CA . LEU B 1 43 ? -21.872 2.959 38.864 1.000 15.177 57 LEU BBB CA 1
ATOM 2693 C C . LEU B 1 43 ? -22.952 2.279 38.017 1.000 14.261 57 LEU BBB C 1
ATOM 2694 O O . LEU B 1 43 ? -24.140 2.463 38.334 1.000 15.330 57 LEU BBB O 1
ATOM 2699 N N . SER B 1 44 ? -22.557 1.508 37.001 1.000 14.373 58 SER BBB N 1
ATOM 2700 C CA . SER B 1 44 ? -23.488 0.800 36.083 1.000 15.223 58 SER BBB CA 1
ATOM 2701 C C . SER B 1 44 ? -24.206 -0.329 36.833 1.000 15.400 58 SER BBB C 1
ATOM 2702 O O . SER B 1 44 ? -25.439 -0.464 36.684 1.000 15.517 58 SER BBB O 1
ATOM 2705 N N . LEU B 1 45 ? -23.472 -1.110 37.625 1.000 16.524 59 LEU BBB N 1
ATOM 2706 C CA . LEU B 1 45 ? -24.062 -2.190 38.459 1.000 17.576 59 LEU BBB CA 1
ATOM 2707 C C . LEU B 1 45 ? -25.079 -1.573 39.426 1.000 17.179 59 LEU BBB C 1
ATOM 2708 O O . LEU B 1 45 ? -26.186 -2.120 39.542 1.000 17.954 59 LEU BBB O 1
ATOM 2713 N N . GLN B 1 46 ? -24.735 -0.439 40.047 1.000 16.727 60 GLN BBB N 1
ATOM 2714 C CA A GLN B 1 46 ? -25.627 0.272 41.004 0.810 17.836 60 GLN BBB CA 1
ATOM 2715 C CA B GLN B 1 46 ? -25.623 0.278 41.004 0.190 16.958 60 GLN BBB CA 1
ATOM 2716 C C . GLN B 1 46 ? -26.886 0.745 40.269 1.000 17.076 60 GLN BBB C 1
ATOM 2717 O O . GLN B 1 46 ? -27.985 0.581 40.823 1.000 18.305 60 GLN BBB O 1
ATOM 2728 N N . THR B 1 47 ? -26.719 1.314 39.074 1.000 16.305 61 THR BBB N 1
ATOM 2729 C CA . THR B 1 47 ? -27.849 1.786 38.230 1.000 16.974 61 THR BBB CA 1
ATOM 2730 C C . THR B 1 47 ? -28.842 0.632 38.048 1.000 16.562 61 THR BBB C 1
ATOM 2731 O O . THR B 1 47 ? -30.038 0.819 38.311 1.000 17.196 61 THR BBB O 1
ATOM 2735 N N . ALA B 1 48 ? -28.349 -0.527 37.615 1.000 16.653 62 ALA BBB N 1
ATOM 2736 C CA . ALA B 1 48 ? -29.172 -1.728 37.340 1.000 18.839 62 ALA BBB CA 1
ATOM 2737 C C . ALA B 1 48 ? -29.816 -2.231 38.640 1.000 19.828 62 ALA BBB C 1
ATOM 2738 O O . ALA B 1 48 ? -31.033 -2.496 38.626 1.000 20.611 62 ALA BBB O 1
ATOM 2740 N N . GLN B 1 49 ? -29.036 -2.319 39.722 1.000 20.706 63 GLN BBB N 1
ATOM 2741 C CA A GLN B 1 49 ? -29.476 -2.913 41.015 0.970 21.609 63 GLN BBB CA 1
ATOM 2742 C CA B GLN B 1 49 ? -29.476 -2.913 41.016 0.030 20.838 63 GLN BBB CA 1
ATOM 2743 C C . GLN B 1 49 ? -30.614 -2.078 41.616 1.000 20.673 63 GLN BBB C 1
ATOM 2744 O O . GLN B 1 49 ? -31.543 -2.681 42.181 1.000 20.929 63 GLN BBB O 1
ATOM 2755 N N . LYS B 1 50 ? -30.537 -0.751 41.496 1.000 19.573 64 LYS BBB N 1
ATOM 2756 C CA . LYS B 1 50 ? -31.536 0.181 42.089 1.000 19.593 64 LYS BBB CA 1
ATOM 2757 C C . LYS B 1 50 ? -32.820 0.210 41.249 1.000 19.381 64 LYS BBB C 1
ATOM 2758 O O . LYS B 1 50 ? -33.819 0.772 41.737 1.000 19.936 64 LYS BBB O 1
ATOM 2764 N N . ASN B 1 51 ? -32.803 -0.370 40.044 1.000 18.947 65 ASN BBB N 1
ATOM 2765 C CA . ASN B 1 51 ? -33.930 -0.311 39.076 1.000 19.043 65 ASN BBB CA 1
ATOM 2766 C C . ASN B 1 51 ? -34.258 -1.719 38.586 1.000 20.136 65 ASN BBB C 1
ATOM 2767 O O . ASN B 1 51 ? -34.099 -2.020 37.406 1.000 20.576 65 ASN BBB O 1
ATOM 2772 N N . PRO B 1 52 ? -34.750 -2.625 39.467 1.000 21.064 66 PRO BBB N 1
ATOM 2773 C CA . PRO B 1 52 ? -35.099 -3.987 39.056 1.000 21.879 66 PRO BBB CA 1
ATOM 2774 C C . PRO B 1 52 ? -36.287 -4.041 38.081 1.000 22.159 66 PRO BBB C 1
ATOM 2775 O O . PRO B 1 52 ? -36.396 -5.019 37.356 1.000 23.281 66 PRO BBB O 1
ATOM 2779 N N . ASP B 1 53 ? -37.124 -2.995 38.077 1.000 21.794 67 ASP BBB N 1
ATOM 2780 C CA . ASP B 1 53 ? -38.332 -2.870 37.215 1.000 21.715 67 ASP BBB CA 1
ATOM 2781 C C . ASP B 1 53 ? -37.957 -2.258 35.856 1.000 20.753 67 ASP BBB C 1
ATOM 2782 O O . ASP B 1 53 ? -38.869 -2.093 35.024 1.000 21.359 67 ASP BBB O 1
ATOM 2787 N N . TYR B 1 54 ? -36.675 -1.946 35.628 1.000 19.304 68 TYR BBB N 1
ATOM 2788 C CA . TYR B 1 54 ? -36.156 -1.419 34.338 1.000 17.898 68 TYR BBB CA 1
ATOM 2789 C C . TYR B 1 54 ? -35.247 -2.454 33.672 1.000 17.110 68 TYR BBB C 1
ATOM 2790 O O . TYR B 1 54 ? -34.531 -3.185 34.380 1.000 18.648 68 TYR BBB O 1
ATOM 2799 N N . SER B 1 55 ? -35.282 -2.497 32.339 1.000 17.816 69 SER BBB N 1
ATOM 2800 C CA . SER B 1 55 ? -34.256 -3.153 31.489 1.000 18.361 69 SER BBB CA 1
ATOM 2801 C C . SER B 1 55 ? -33.103 -2.168 31.291 1.000 17.370 69 SER BBB C 1
ATOM 2802 O O . SER B 1 55 ? -33.325 -1.144 30.615 1.000 18.038 69 SER BBB O 1
ATOM 2805 N N . THR B 1 56 ? -31.938 -2.438 31.885 1.000 16.674 70 THR BBB N 1
ATOM 2806 C CA . THR B 1 56 ? -30.724 -1.589 31.757 1.000 15.872 70 THR BBB CA 1
ATOM 2807 C C . THR B 1 56 ? -29.810 -2.194 30.692 1.000 15.686 70 THR BBB C 1
ATOM 2808 O O . THR B 1 56 ? -29.466 -3.383 30.814 1.000 16.817 70 THR BBB O 1
ATOM 2812 N N . THR B 1 57 ? -29.433 -1.398 29.693 1.000 14.868 71 THR BBB N 1
ATOM 2813 C CA . THR B 1 57 ? -28.557 -1.827 28.577 1.000 14.458 71 THR BBB CA 1
ATOM 2814 C C . THR B 1 57 ? -27.356 -0.888 28.486 1.000 13.368 71 THR BBB C 1
ATOM 2815 O O . THR B 1 57 ? -27.510 0.309 28.780 1.000 15.295 71 THR BBB O 1
ATOM 2819 N N . ILE B 1 58 ? -26.204 -1.427 28.103 1.000 12.611 72 ILE BBB N 1
ATOM 2820 C CA . ILE B 1 58 ? -25.037 -0.632 27.636 1.000 12.194 72 ILE BBB CA 1
ATOM 2821 C C . ILE B 1 58 ? -24.902 -0.874 26.136 1.000 11.109 72 ILE BBB C 1
ATOM 2822 O O . ILE B 1 58 ? -24.735 -2.034 25.713 1.000 12.085 72 ILE BBB O 1
ATOM 2827 N N . ILE B 1 59 ? -25.021 0.202 25.369 1.000 10.652 73 ILE BBB N 1
ATOM 2828 C CA . ILE B 1 59 ? -24.963 0.181 23.885 1.000 10.675 73 ILE BBB CA 1
ATOM 2829 C C . ILE B 1 59 ? -23.506 0.359 23.465 1.000 10.477 73 ILE BBB C 1
ATOM 2830 O O . ILE B 1 59 ? -22.878 1.348 23.885 1.000 11.347 73 ILE BBB O 1
ATOM 2835 N N . TYR B 1 60 ? -22.993 -0.575 22.669 1.000 10.242 74 TYR BBB N 1
ATOM 2836 C CA . TYR B 1 60 ? -21.671 -0.451 22.014 1.000 10.338 74 TYR BBB CA 1
ATOM 2837 C C . TYR B 1 60 ? -21.912 -0.395 20.507 1.000 9.979 74 TYR BBB C 1
ATOM 2838 O O . TYR B 1 60 ? -23.081 -0.416 20.076 1.000 9.882 74 TYR BBB O 1
ATOM 2847 N N . ASP B 1 61 ? -20.840 -0.301 19.731 1.000 10.165 75 ASP BBB N 1
ATOM 2848 C CA . ASP B 1 61 ? -20.947 -0.164 18.262 1.000 10.351 75 ASP BBB CA 1
ATOM 2849 C C . ASP B 1 61 ? -19.863 -1.009 17.594 1.000 10.276 75 ASP BBB C 1
ATOM 2850 O O . ASP B 1 61 ? -18.677 -0.664 17.708 1.000 10.205 75 ASP BBB O 1
ATOM 2855 N N . SER B 1 62 ? -20.272 -2.064 16.885 1.000 10.810 76 SER BBB N 1
ATOM 2856 C CA . SER B 1 62 ? -19.355 -2.961 16.136 1.000 11.314 76 SER BBB CA 1
ATOM 2857 C C . SER B 1 62 ? -18.838 -2.279 14.864 1.000 12.331 76 SER BBB C 1
ATOM 2858 O O . SER B 1 62 ? -17.959 -2.865 14.209 1.000 14.258 76 SER BBB O 1
ATOM 2861 N N . GLY B 1 63 ? -19.361 -1.096 14.525 1.000 13.082 77 GLY BBB N 1
ATOM 2862 C CA . GLY B 1 63 ? -18.904 -0.277 13.387 1.000 14.046 77 GLY BBB CA 1
ATOM 2863 C C . GLY B 1 63 ? -17.602 0.453 13.680 1.000 14.395 77 GLY BBB C 1
ATOM 2864 O O . GLY B 1 63 ? -17.104 1.140 12.770 1.000 17.971 77 GLY BBB O 1
ATOM 2865 N N . ILE B 1 64 ? -17.065 0.328 14.898 1.000 14.392 78 ILE BBB N 1
ATOM 2866 C CA . ILE B 1 64 ? -15.785 0.976 15.316 1.000 15.101 78 ILE BBB CA 1
ATOM 2867 C C . ILE B 1 64 ? -14.676 -0.080 15.260 1.000 16.848 78 ILE BBB C 1
ATOM 2868 O O . ILE B 1 64 ? -14.836 -1.128 15.901 1.000 16.176 78 ILE BBB O 1
ATOM 2873 N N . SER B 1 65 ? -13.599 0.192 14.518 1.000 19.390 79 SER BBB N 1
ATOM 2874 C CA . SER B 1 65 ? -12.464 -0.746 14.307 1.000 21.971 79 SER BBB CA 1
ATOM 2875 C C . SER B 1 65 ? -11.833 -1.095 15.659 1.000 22.473 79 SER BBB C 1
ATOM 2876 O O . SER B 1 65 ? -11.469 -0.161 16.395 1.000 24.404 79 SER BBB O 1
ATOM 2879 N N . GLY B 1 66 ? -11.733 -2.392 15.969 1.000 21.193 80 GLY BBB N 1
ATOM 2880 C CA . GLY B 1 66 ? -11.099 -2.912 17.197 1.000 20.202 80 GLY BBB CA 1
ATOM 2881 C C . GLY B 1 66 ? -11.987 -2.764 18.423 1.000 17.195 80 GLY BBB C 1
ATOM 2882 O O . GLY B 1 66 ? -11.446 -2.697 19.537 1.000 20.576 80 GLY BBB O 1
ATOM 2883 N N . TYR B 1 67 ? -13.307 -2.717 18.231 1.000 14.327 81 TYR BBB N 1
ATOM 2884 C CA . TYR B 1 67 ? -14.329 -2.631 19.307 1.000 13.235 81 TYR BBB CA 1
ATOM 2885 C C . TYR B 1 67 ? -14.406 -3.943 20.114 1.000 12.439 81 TYR BBB C 1
ATOM 2886 O O . TYR B 1 67 ? -14.930 -3.895 21.244 1.000 12.789 81 TYR BBB O 1
ATOM 2895 N N . GLU B 1 68 ? -13.946 -5.081 19.571 1.000 12.585 82 GLU BBB N 1
ATOM 2896 C CA . GLU B 1 68 ? -14.228 -6.426 20.149 1.000 12.865 82 GLU BBB CA 1
ATOM 2897 C C . GLU B 1 68 ? -13.634 -6.557 21.558 1.000 12.787 82 GLU BBB C 1
ATOM 2898 O O . GLU B 1 68 ? -14.327 -7.106 22.435 1.000 12.697 82 GLU BBB O 1
ATOM 2904 N N . ALA B 1 69 ? -12.394 -6.108 21.772 1.000 13.906 83 ALA BBB N 1
ATOM 2905 C CA . ALA B 1 69 ? -11.676 -6.288 23.057 1.000 14.900 83 ALA BBB CA 1
ATOM 2906 C C . ALA B 1 69 ? -12.452 -5.569 24.169 1.000 13.911 83 ALA BBB C 1
ATOM 2907 O O . ALA B 1 69 ? -12.624 -6.143 25.257 1.000 13.962 83 ALA BBB O 1
ATOM 2909 N N . ALA B 1 70 ? -12.942 -4.360 23.900 1.000 13.117 84 ALA BBB N 1
ATOM 2910 C CA . ALA B 1 70 ? -13.733 -3.576 24.874 1.000 12.635 84 ALA BBB CA 1
ATOM 2911 C C . ALA B 1 70 ? -15.074 -4.263 25.158 1.000 11.930 84 ALA BBB C 1
ATOM 2912 O O . ALA B 1 70 ? -15.482 -4.279 26.332 1.000 12.626 84 ALA BBB O 1
ATOM 2914 N N . ARG B 1 71 ? -15.736 -4.812 24.134 1.000 11.875 85 ARG BBB N 1
ATOM 2915 C CA . ARG B 1 71 ? -17.027 -5.528 24.315 1.000 12.732 85 ARG BBB CA 1
ATOM 2916 C C . ARG B 1 71 ? -16.777 -6.801 25.132 1.000 13.383 85 ARG BBB C 1
ATOM 2917 O O . ARG B 1 71 ? -17.557 -7.074 26.056 1.000 14.307 85 ARG BBB O 1
ATOM 2925 N N . ASN B 1 72 ? -15.727 -7.555 24.807 1.000 13.370 86 ASN BBB N 1
ATOM 2926 C CA . ASN B 1 72 ? -15.385 -8.800 25.541 1.000 13.817 86 ASN BBB CA 1
ATOM 2927 C C . ASN B 1 72 ? -15.088 -8.458 27.000 1.000 14.073 86 ASN BBB C 1
ATOM 2928 O O . ASN B 1 72 ? -15.550 -9.193 27.891 1.000 15.752 86 ASN BBB O 1
ATOM 2933 N N . PHE B 1 73 ? -14.337 -7.383 27.233 1.000 15.378 87 PHE BBB N 1
ATOM 2934 C CA . PHE B 1 73 ? -13.945 -6.944 28.594 1.000 16.408 87 PHE BBB CA 1
ATOM 2935 C C . PHE B 1 73 ? -15.196 -6.688 29.441 1.000 16.357 87 PHE BBB C 1
ATOM 2936 O O . PHE B 1 73 ? -15.286 -7.264 30.540 1.000 18.062 87 PHE BBB O 1
ATOM 2944 N N . MET B 1 74 ? -16.136 -5.862 28.971 1.000 16.287 88 MET BBB N 1
ATOM 2945 C CA . MET B 1 74 ? -17.304 -5.507 29.825 1.000 18.016 88 MET BBB CA 1
ATOM 2946 C C . MET B 1 74 ? -18.315 -6.664 29.832 1.000 18.277 88 MET BBB C 1
ATOM 2947 O O . MET B 1 74 ? -19.041 -6.778 30.835 1.000 20.258 88 MET BBB O 1
ATOM 2952 N N . SER B 1 75 ? -18.322 -7.546 28.822 1.000 18.261 89 SER BBB N 1
ATOM 2953 C CA A SER B 1 75 ? -19.152 -8.782 28.840 0.390 19.358 89 SER BBB CA 1
ATOM 2954 C CA B SER B 1 75 ? -19.116 -8.790 28.842 0.000 14.594 89 SER BBB CA 1
ATOM 2955 C CA C SER B 1 75 ? -19.144 -8.786 28.836 0.610 19.649 89 SER BBB CA 1
ATOM 2956 C C . SER B 1 75 ? -18.803 -9.602 30.089 1.000 21.087 89 SER BBB C 1
ATOM 2957 O O . SER B 1 75 ? -19.742 -10.046 30.783 1.000 22.176 89 SER BBB O 1
ATOM 2964 N N . GLU B 1 76 ? -17.505 -9.769 30.357 1.000 19.732 90 GLU BBB N 1
ATOM 2965 C CA . GLU B 1 76 ? -16.985 -10.487 31.549 1.000 20.743 90 GLU BBB CA 1
ATOM 2966 C C . GLU B 1 76 ? -17.384 -9.729 32.822 1.000 21.324 90 GLU BBB C 1
ATOM 2967 O O . GLU B 1 76 ? -17.890 -10.379 33.752 1.000 21.722 90 GLU BBB O 1
ATOM 2973 N N . LYS B 1 77 ? -17.195 -8.405 32.858 1.000 21.323 91 LYS BBB N 1
ATOM 2974 C CA . LYS B 1 77 ? -17.356 -7.593 34.096 1.000 21.327 91 LYS BBB CA 1
ATOM 2975 C C . LYS B 1 77 ? -18.836 -7.517 34.503 1.000 21.021 91 LYS BBB C 1
ATOM 2976 O O . LYS B 1 77 ? -19.093 -7.396 35.715 1.000 22.618 91 LYS BBB O 1
ATOM 2982 N N . PHE B 1 78 ? -19.767 -7.611 33.546 1.000 20.156 92 PHE BBB N 1
ATOM 2983 C CA . PHE B 1 78 ? -21.234 -7.504 33.777 1.000 21.059 92 PHE BBB CA 1
ATOM 2984 C C . PHE B 1 78 ? -21.895 -8.888 33.766 1.000 22.261 92 PHE BBB C 1
ATOM 2985 O O . PHE B 1 78 ? -23.139 -8.951 33.831 1.000 22.947 92 PHE BBB O 1
ATOM 2993 N N . LYS B 1 79 ? -21.089 -9.953 33.722 1.000 23.823 93 LYS BBB N 1
ATOM 2994 C CA . LYS B 1 79 ? -21.547 -11.362 33.569 1.000 25.346 93 LYS BBB CA 1
ATOM 2995 C C . LYS B 1 79 ? -22.628 -11.692 34.606 1.000 26.135 93 LYS BBB C 1
ATOM 2996 O O . LYS B 1 79 ? -23.672 -12.245 34.207 1.000 29.643 93 LYS BBB O 1
ATOM 3002 N N . ALA B 1 80 ? -22.394 -11.356 35.878 1.000 27.680 94 ALA BBB N 1
ATOM 3003 C CA . ALA B 1 80 ? -23.261 -11.731 37.022 1.000 28.682 94 ALA BBB CA 1
ATOM 3004 C C . ALA B 1 80 ? -24.265 -10.615 37.338 1.000 28.669 94 ALA BBB C 1
ATOM 3005 O O . ALA B 1 80 ? -24.564 -10.424 38.533 1.000 31.255 94 ALA BBB O 1
ATOM 3007 N N . SER B 1 81 ? -24.781 -9.925 36.313 1.000 26.081 95 SER BBB N 1
ATOM 3008 C CA . SER B 1 81 ? -25.691 -8.758 36.456 1.000 25.882 95 SER BBB CA 1
ATOM 3009 C C . SER B 1 81 ? -26.863 -8.851 35.474 1.000 25.723 95 SER BBB C 1
ATOM 3010 O O . SER B 1 81 ? -26.809 -9.678 34.546 1.000 25.906 95 SER BBB O 1
ATOM 3013 N N . LYS B 1 82 ? -27.858 -7.980 35.664 1.000 24.618 96 LYS BBB N 1
ATOM 3014 C CA . LYS B 1 82 ? -29.074 -7.874 34.815 1.000 25.715 96 LYS BBB CA 1
ATOM 3015 C C . LYS B 1 82 ? -28.799 -6.964 33.611 1.000 24.507 96 LYS BBB C 1
ATOM 3016 O O . LYS B 1 82 ? -29.705 -6.829 32.767 1.000 25.025 96 LYS BBB O 1
ATOM 3022 N N . ILE B 1 83 ? -27.606 -6.362 33.534 1.000 21.646 97 ILE BBB N 1
ATOM 3023 C CA . ILE B 1 83 ? -27.195 -5.465 32.413 1.000 20.000 97 ILE BBB CA 1
ATOM 3024 C C . ILE B 1 83 ? -26.982 -6.316 31.159 1.000 20.356 97 ILE BBB C 1
ATOM 3025 O O . ILE B 1 83 ? -26.256 -7.327 31.241 1.000 21.226 97 ILE BBB O 1
ATOM 3030 N N . THR B 1 84 ? -27.594 -5.907 30.046 1.000 18.773 98 THR BBB N 1
ATOM 3031 C CA . THR B 1 84 ? -27.395 -6.497 28.698 1.000 18.531 98 THR BBB CA 1
ATOM 3032 C C . THR B 1 84 ? -26.516 -5.544 27.884 1.000 16.197 98 THR BBB C 1
ATOM 3033 O O . THR B 1 84 ? -26.781 -4.329 27.916 1.000 16.802 98 THR BBB O 1
ATOM 3037 N N . LEU B 1 85 ? -25.494 -6.066 27.202 1.000 15.198 99 LEU BBB N 1
ATOM 3038 C CA . LEU B 1 85 ? -24.734 -5.309 26.172 1.000 14.724 99 LEU BBB CA 1
ATOM 3039 C C . LEU B 1 85 ? -25.468 -5.464 24.842 1.000 14.547 99 LEU BBB C 1
ATOM 3040 O O . LEU B 1 85 ? -25.796 -6.604 24.483 1.000 16.563 99 LEU BBB O 1
ATOM 3045 N N . VAL B 1 86 ? -25.712 -4.364 24.135 1.000 13.728 100 VAL BBB N 1
ATOM 3046 C CA . VAL B 1 86 ? -26.430 -4.383 22.831 1.000 13.646 100 VAL BBB CA 1
ATOM 3047 C C . VAL B 1 86 ? -25.614 -3.565 21.829 1.000 11.530 100 VAL BBB C 1
ATOM 3048 O O . VAL B 1 86 ? -25.170 -2.456 22.161 1.000 12.100 100 VAL BBB O 1
ATOM 3052 N N . ASP B 1 87 ? -25.421 -4.112 20.638 1.000 11.572 101 ASP BBB N 1
ATOM 3053 C CA . ASP B 1 87 ? -24.779 -3.413 19.503 1.000 11.207 101 ASP BBB CA 1
ATOM 3054 C C . ASP B 1 87 ? -25.810 -2.485 18.862 1.000 11.092 101 ASP BBB C 1
ATOM 3055 O O . ASP B 1 87 ? -26.897 -2.959 18.506 1.000 11.844 101 ASP BBB O 1
ATOM 3060 N N . ILE B 1 88 ? -25.488 -1.207 18.693 1.000 10.810 102 ILE BBB N 1
ATOM 3061 C CA . ILE B 1 88 ? -26.394 -0.281 17.957 1.000 11.214 102 ILE BBB CA 1
ATOM 3062 C C . ILE B 1 88 ? -26.687 -0.842 16.557 1.000 11.477 102 ILE BBB C 1
ATOM 3063 O O . ILE B 1 88 ? -27.823 -0.681 16.082 1.000 11.613 102 ILE BBB O 1
ATOM 3068 N N . ARG B 1 89 ? -25.720 -1.526 15.940 1.000 11.789 103 ARG BBB N 1
ATOM 3069 C CA . ARG B 1 89 ? -25.843 -2.053 14.555 1.000 12.880 103 ARG BBB CA 1
ATOM 3070 C C . ARG B 1 89 ? -26.883 -3.181 14.505 1.000 14.089 103 ARG BBB C 1
ATOM 3071 O O . ARG B 1 89 ? -27.356 -3.487 13.393 1.000 16.111 103 ARG BBB O 1
ATOM 3079 N N . ASN B 1 90 ? -27.224 -3.775 15.655 1.000 14.336 104 ASN BBB N 1
ATOM 3080 C CA . ASN B 1 90 ? -28.143 -4.941 15.770 1.000 16.246 104 ASN BBB CA 1
ATOM 3081 C C . ASN B 1 90 ? -29.531 -4.505 16.266 1.000 15.517 104 ASN BBB C 1
ATOM 3082 O O . ASN B 1 90 ? -30.378 -5.388 16.488 1.000 16.875 104 ASN BBB O 1
ATOM 3087 N N . LYS B 1 91 ? -29.776 -3.203 16.452 1.000 15.512 105 LYS BBB N 1
ATOM 3088 C CA . LYS B 1 91 ? -31.117 -2.699 16.857 1.000 15.407 105 LYS BBB CA 1
ATOM 3089 C C . LYS B 1 91 ? -32.139 -3.054 15.771 1.000 15.400 105 LYS BBB C 1
ATOM 3090 O O . LYS B 1 91 ? -31.795 -2.977 14.577 1.000 15.069 105 LYS BBB O 1
ATOM 3096 N N . GLY B 1 92 ? -33.361 -3.402 16.179 1.000 15.865 106 GLY BBB N 1
ATOM 3097 C CA . GLY B 1 92 ? -34.458 -3.773 15.263 1.000 16.910 106 GLY BBB CA 1
ATOM 3098 C C . GLY B 1 92 ? -34.743 -2.665 14.265 1.000 16.838 106 GLY BBB C 1
ATOM 3099 O O . GLY B 1 92 ? -35.122 -2.971 13.125 1.000 20.003 106 GLY BBB O 1
ATOM 3100 N N . TYR B 1 93 ? -34.524 -1.415 14.674 1.000 15.757 107 TYR BBB N 1
ATOM 3101 C CA . TYR B 1 93 ? -34.817 -0.189 13.889 1.000 16.233 107 TYR BBB CA 1
ATOM 3102 C C . TYR B 1 93 ? -33.550 0.349 13.210 1.000 15.319 107 TYR BBB C 1
ATOM 3103 O O . TYR B 1 93 ? -33.617 1.463 12.669 1.000 15.471 107 TYR BBB O 1
ATOM 3112 N N . PHE B 1 94 ? -32.437 -0.391 13.203 1.000 15.069 108 PHE BBB N 1
ATOM 3113 C CA . PHE B 1 94 ? -31.140 0.145 12.711 1.000 15.619 108 PHE BBB CA 1
ATOM 3114 C C . PHE B 1 94 ? -31.273 0.620 11.259 1.000 15.221 108 PHE BBB C 1
ATOM 3115 O O . PHE B 1 94 ? -30.676 1.650 10.931 1.000 15.996 108 PHE BBB O 1
ATOM 3123 N N . HIS B 1 95 ? -31.988 -0.114 10.402 1.000 15.692 109 HIS BBB N 1
ATOM 3124 C CA . HIS B 1 95 ? -32.092 0.225 8.958 1.000 17.252 109 HIS BBB CA 1
ATOM 3125 C C . HIS B 1 95 ? -32.602 1.661 8.785 1.000 16.503 109 HIS BBB C 1
ATOM 3126 O O . HIS B 1 95 ? -32.077 2.372 7.905 1.000 17.787 109 HIS BBB O 1
ATOM 3133 N N . GLN B 1 96 ? -33.590 2.070 9.586 1.000 14.944 110 GLN BBB N 1
ATOM 3134 C CA . GLN B 1 96 ? -34.148 3.448 9.543 1.000 15.528 110 GLN BBB CA 1
ATOM 3135 C C . GLN B 1 96 ? -33.197 4.402 10.274 1.000 14.703 110 GLN BBB C 1
ATOM 3136 O O . GLN B 1 96 ? -32.967 5.510 9.756 1.000 14.976 110 GLN BBB O 1
ATOM 3142 N N . LEU B 1 97 ? -32.640 3.983 11.413 1.000 15.070 111 LEU BBB N 1
ATOM 3143 C CA . LEU B 1 97 ? -31.726 4.844 12.207 1.000 15.380 111 LEU BBB CA 1
ATOM 3144 C C . LEU B 1 97 ? -30.536 5.276 11.339 1.000 15.755 111 LEU BBB C 1
ATOM 3145 O O . LEU B 1 97 ? -30.181 6.459 11.384 1.000 15.798 111 LEU BBB O 1
ATOM 3150 N N A GLN B 1 98 ? -29.958 4.345 10.573 0.360 15.807 112 GLN BBB N 1
ATOM 3151 N N B GLN B 1 98 ? -29.959 4.364 10.548 0.640 16.267 112 GLN BBB N 1
ATOM 3152 C CA A GLN B 1 98 ? -28.760 4.582 9.724 0.360 15.537 112 GLN BBB CA 1
ATOM 3153 C CA B GLN B 1 98 ? -28.724 4.631 9.758 0.640 17.078 112 GLN BBB CA 1
ATOM 3154 C C A GLN B 1 98 ? -29.033 5.706 8.716 0.360 15.704 112 GLN BBB C 1
ATOM 3155 C C B GLN B 1 98 ? -29.012 5.580 8.583 0.640 16.709 112 GLN BBB C 1
ATOM 3156 O O A GLN B 1 98 ? -28.080 6.445 8.393 0.360 14.952 112 GLN BBB O 1
ATOM 3157 O O B GLN B 1 98 ? -28.033 6.067 7.982 0.640 18.109 112 GLN BBB O 1
ATOM 3168 N N . GLN B 1 99 ? -30.285 5.846 8.267 1.000 15.831 113 GLN BBB N 1
ATOM 3169 C CA . GLN B 1 99 ? -30.681 6.799 7.193 1.000 16.090 113 GLN BBB CA 1
ATOM 3170 C C . GLN B 1 99 ? -31.045 8.167 7.785 1.000 14.567 113 GLN BBB C 1
ATOM 3171 O O . GLN B 1 99 ? -31.359 9.089 7.007 1.000 15.739 113 GLN BBB O 1
ATOM 3177 N N . GLU B 1 100 ? -30.985 8.315 9.109 1.000 13.602 114 GLU BBB N 1
ATOM 3178 C CA . GLU B 1 100 ? -31.149 9.629 9.782 1.000 12.853 114 GLU BBB CA 1
ATOM 3179 C C . GLU B 1 100 ? -29.994 10.538 9.377 1.000 12.542 114 GLU BBB C 1
ATOM 3180 O O . GLU B 1 100 ? -28.841 10.115 9.442 1.000 12.860 114 GLU BBB O 1
ATOM 3186 N N . PRO B 1 101 ? -30.246 11.811 8.993 1.000 13.184 115 PRO BBB N 1
ATOM 3187 C CA . PRO B 1 101 ? -29.151 12.736 8.708 1.000 13.681 115 PRO BBB CA 1
ATOM 3188 C C . PRO B 1 101 ? -28.165 12.848 9.884 1.000 12.126 115 PRO BBB C 1
ATOM 3189 O O . PRO B 1 101 ? -26.981 12.952 9.641 1.000 12.823 115 PRO BBB O 1
ATOM 3193 N N . SER B 1 102 ? -28.652 12.809 11.129 1.000 12.029 116 SER BBB N 1
ATOM 3194 C CA . SER B 1 102 ? -27.779 12.877 12.332 1.000 12.153 116 SER BBB CA 1
ATOM 3195 C C . SER B 1 102 ? -26.850 11.657 12.390 1.000 12.088 116 SER BBB C 1
ATOM 3196 O O . SER B 1 102 ? -25.721 11.807 12.878 1.000 11.601 116 SER BBB O 1
ATOM 3199 N N . PHE B 1 103 ? -27.271 10.496 11.881 1.000 12.257 117 PHE BBB N 1
ATOM 3200 C CA . PHE B 1 103 ? -26.416 9.284 11.909 1.000 12.822 117 PHE BBB CA 1
ATOM 3201 C C . PHE B 1 103 ? -25.223 9.466 10.962 1.000 12.848 117 PHE BBB C 1
ATOM 3202 O O . PHE B 1 103 ? -24.141 8.938 11.257 1.000 12.780 117 PHE BBB O 1
ATOM 3210 N N . THR B 1 104 ? -25.392 10.221 9.876 1.000 13.607 118 THR BBB N 1
ATOM 3211 C CA . THR B 1 104 ? -24.272 10.598 8.972 1.000 14.675 118 THR BBB CA 1
ATOM 3212 C C . THR B 1 104 ? -23.156 11.241 9.805 1.000 12.665 118 THR BBB C 1
ATOM 3213 O O . THR B 1 104 ? -21.986 10.884 9.615 1.000 13.591 118 THR BBB O 1
ATOM 3217 N N . TYR B 1 105 ? -23.501 12.172 10.693 1.000 11.915 119 TYR BBB N 1
ATOM 3218 C CA . TYR B 1 105 ? -22.517 12.908 11.526 1.000 11.186 119 TYR BBB CA 1
ATOM 3219 C C . TYR B 1 105 ? -22.000 11.993 12.635 1.000 10.081 119 TYR BBB C 1
ATOM 3220 O O . TYR B 1 105 ? -20.802 12.044 12.917 1.000 11.305 119 TYR BBB O 1
ATOM 3229 N N . TYR B 1 106 ? -22.858 11.170 13.231 1.000 10.068 120 TYR BBB N 1
ATOM 3230 C CA . TYR B 1 106 ? -22.402 10.159 14.215 1.000 10.247 120 TYR BBB CA 1
ATOM 3231 C C . TYR B 1 106 ? -21.256 9.345 13.595 1.000 10.157 120 TYR BBB C 1
ATOM 3232 O O . TYR B 1 106 ? -20.214 9.173 14.243 1.000 10.479 120 TYR BBB O 1
ATOM 3241 N N . GLU B 1 107 ? -21.426 8.878 12.354 1.000 10.566 121 GLU BBB N 1
ATOM 3242 C CA . GLU B 1 107 ? -20.400 8.058 11.649 1.000 12.055 121 GLU BBB CA 1
ATOM 3243 C C . GLU B 1 107 ? -19.110 8.872 11.480 1.000 12.357 121 GLU BBB C 1
ATOM 3244 O O . GLU B 1 107 ? -18.027 8.325 11.715 1.000 12.825 121 GLU BBB O 1
ATOM 3250 N N . GLU B 1 108 ? -19.210 10.141 11.085 1.000 12.514 122 GLU BBB N 1
ATOM 3251 C CA . GLU B 1 108 ? -18.023 11.022 10.901 1.000 12.565 122 GLU BBB CA 1
ATOM 3252 C C . GLU B 1 108 ? -17.308 11.178 12.249 1.000 12.551 122 GLU BBB C 1
ATOM 3253 O O . GLU B 1 108 ? -16.071 11.103 12.291 1.000 13.652 122 GLU BBB O 1
ATOM 3259 N N . VAL B 1 109 ? -18.069 11.376 13.324 1.000 12.128 123 VAL BBB N 1
ATOM 3260 C CA . VAL B 1 109 ? -17.513 11.734 14.659 1.000 11.734 123 VAL BBB CA 1
ATOM 3261 C C . VAL B 1 109 ? -16.844 10.497 15.277 1.000 11.984 123 VAL BBB C 1
ATOM 3262 O O . VAL B 1 109 ? -15.744 10.649 15.839 1.000 11.698 123 VAL BBB O 1
ATOM 3266 N N . ILE B 1 110 ? -17.437 9.305 15.147 1.000 11.601 124 ILE BBB N 1
ATOM 3267 C CA . ILE B 1 110 ? -16.788 8.068 15.679 1.000 12.138 124 ILE BBB CA 1
ATOM 3268 C C . ILE B 1 110 ? -15.541 7.755 14.840 1.000 13.196 124 ILE BBB C 1
ATOM 3269 O O . ILE B 1 110 ? -14.582 7.238 15.422 1.000 13.079 124 ILE BBB O 1
ATOM 3274 N N . ARG B 1 111 ? -15.515 8.101 13.549 1.000 13.943 125 ARG BBB N 1
ATOM 3275 C CA . ARG B 1 111 ? -14.320 7.873 12.688 1.000 15.890 125 ARG BBB CA 1
ATOM 3276 C C . ARG B 1 111 ? -13.168 8.774 13.154 1.000 15.985 125 ARG BBB C 1
ATOM 3277 O O . ARG B 1 111 ? -12.007 8.374 12.965 1.000 18.756 125 ARG BBB O 1
ATOM 3285 N N . ASN B 1 112 ? -13.483 9.920 13.769 1.000 15.426 126 ASN BBB N 1
ATOM 3286 C CA . ASN B 1 112 ? -12.495 10.857 14.369 1.000 16.412 126 ASN BBB CA 1
ATOM 3287 C C . ASN B 1 112 ? -12.198 10.505 15.835 1.000 15.510 126 ASN BBB C 1
ATOM 3288 O O . ASN B 1 112 ? -11.458 11.266 16.482 1.000 15.532 126 ASN BBB O 1
ATOM 3293 N N A LYS B 1 113 ? -12.769 9.403 16.337 0.420 15.504 127 LYS BBB N 1
ATOM 3294 N N B LYS B 1 113 ? -12.785 9.411 16.336 0.580 15.623 127 LYS BBB N 1
ATOM 3295 C CA A LYS B 1 113 ? -12.513 8.837 17.690 0.420 15.798 127 LYS BBB CA 1
ATOM 3296 C CA B LYS B 1 113 ? -12.536 8.829 17.686 0.580 16.060 127 LYS BBB CA 1
ATOM 3297 C C A LYS B 1 113 ? -12.985 9.807 18.783 0.420 15.243 127 LYS BBB C 1
ATOM 3298 C C B LYS B 1 113 ? -12.990 9.803 18.782 0.580 15.474 127 LYS BBB C 1
ATOM 3299 O O A LYS B 1 113 ? -12.405 9.770 19.885 0.420 16.386 127 LYS BBB O 1
ATOM 3300 O O B LYS B 1 113 ? -12.417 9.756 19.888 0.580 16.710 127 LYS BBB O 1
ATOM 3311 N N . LYS B 1 114 ? -14.009 10.619 18.498 1.000 13.608 128 LYS BBB N 1
ATOM 3312 C CA . LYS B 1 114 ? -14.600 11.582 19.468 1.000 12.938 128 LYS BBB CA 1
ATOM 3313 C C . LYS B 1 114 ? -15.854 10.932 20.060 1.000 11.360 128 LYS BBB C 1
ATOM 3314 O O . LYS B 1 114 ? -16.967 11.341 19.724 1.000 11.285 128 LYS BBB O 1
ATOM 3320 N N . PHE B 1 115 ? -15.675 9.925 20.911 1.000 11.737 129 PHE BBB N 1
ATOM 3321 C CA . PHE B 1 115 ? -16.781 9.030 21.338 1.000 11.694 129 PHE BBB CA 1
ATOM 3322 C C . PHE B 1 115 ? -17.756 9.767 22.261 1.000 11.604 129 PHE BBB C 1
ATOM 3323 O O . PHE B 1 115 ? -18.963 9.580 22.089 1.000 10.983 129 PHE BBB O 1
ATOM 3331 N N . ALA B 1 116 ? -17.273 10.593 23.189 1.000 12.161 130 ALA BBB N 1
ATOM 3332 C CA . ALA B 1 116 ? -18.156 11.400 24.060 1.000 12.298 130 ALA BBB CA 1
ATOM 3333 C C . ALA B 1 116 ? -19.022 12.307 23.178 1.000 11.479 130 ALA BBB C 1
ATOM 3334 O O . ALA B 1 116 ? -20.243 12.366 23.373 1.000 11.551 130 ALA BBB O 1
ATOM 3336 N N . GLN B 1 117 ? -18.411 12.979 22.205 1.000 11.389 131 GLN BBB N 1
ATOM 3337 C CA . GLN B 1 117 ? -19.142 13.848 21.252 1.000 11.186 131 GLN BBB CA 1
ATOM 3338 C C . GLN B 1 117 ? -20.178 13.019 20.476 1.000 9.985 131 GLN BBB C 1
ATOM 3339 O O . GLN B 1 117 ? -21.323 13.474 20.322 1.000 10.963 131 GLN BBB O 1
ATOM 3345 N N . ALA B 1 118 ? -19.811 11.832 20.000 1.000 10.054 132 ALA BBB N 1
ATOM 3346 C CA . ALA B 1 118 ? -20.727 10.969 19.221 1.000 9.927 132 ALA BBB CA 1
ATOM 3347 C C . ALA B 1 118 ? -21.910 10.548 20.103 1.000 9.264 132 ALA BBB C 1
ATOM 3348 O O . ALA B 1 118 ? -23.029 10.423 19.592 1.000 9.589 132 ALA BBB O 1
ATOM 3350 N N . SER B 1 119 ? -21.671 10.362 21.403 1.000 9.312 133 SER BBB N 1
ATOM 3351 C CA . SER B 1 119 ? -22.713 9.938 22.375 1.000 9.818 133 SER BBB CA 1
ATOM 3352 C C . SER B 1 119 ? -23.823 10.990 22.498 1.000 9.169 133 SER BBB C 1
ATOM 3353 O O . SER B 1 119 ? -24.951 10.616 22.830 1.000 9.514 133 SER BBB O 1
ATOM 3356 N N . ASP B 1 120 ? -23.527 12.269 22.261 1.000 9.761 134 ASP BBB N 1
ATOM 3357 C CA . ASP B 1 120 ? -24.555 13.339 22.322 1.000 10.465 134 ASP BBB CA 1
ATOM 3358 C C . ASP B 1 120 ? -25.586 13.130 21.209 1.000 10.041 134 ASP BBB C 1
ATOM 3359 O O . ASP B 1 120 ? -26.761 13.411 21.438 1.000 10.468 134 ASP BBB O 1
ATOM 3364 N N . ILE B 1 121 ? -25.163 12.649 20.039 1.000 9.872 135 ILE BBB N 1
ATOM 3365 C CA . ILE B 1 121 ? -26.094 12.301 18.925 1.000 10.428 135 ILE BBB CA 1
ATOM 3366 C C . ILE B 1 121 ? -26.777 10.971 19.251 1.000 9.366 135 ILE BBB C 1
ATOM 3367 O O . ILE B 1 121 ? -28.002 10.878 19.160 1.000 9.542 135 ILE BBB O 1
ATOM 3372 N N . LEU B 1 122 ? -26.005 9.961 19.628 1.000 9.065 136 LEU BBB N 1
ATOM 3373 C CA . LEU B 1 122 ? -26.564 8.596 19.732 1.000 9.888 136 LEU BBB CA 1
ATOM 3374 C C . LEU B 1 122 ? -27.615 8.540 20.844 1.000 9.423 136 LEU BBB C 1
ATOM 3375 O O . LEU B 1 122 ? -28.616 7.839 20.651 1.000 9.915 136 LEU BBB O 1
ATOM 3380 N N . ARG B 1 123 ? -27.421 9.250 21.957 1.000 9.266 137 ARG BBB N 1
ATOM 3381 C CA . ARG B 1 123 ? -28.396 9.192 23.077 1.000 9.578 137 ARG BBB CA 1
ATOM 3382 C C . ARG B 1 123 ? -29.759 9.687 22.583 1.000 9.150 137 ARG BBB C 1
ATOM 3383 O O . ARG B 1 123 ? -30.786 9.123 22.975 1.000 9.594 137 ARG BBB O 1
ATOM 3391 N N . LEU B 1 124 ? -29.769 10.697 21.720 1.000 9.745 138 LEU BBB N 1
ATOM 3392 C CA . LEU B 1 124 ? -31.024 11.285 21.196 1.000 9.839 138 LEU BBB CA 1
ATOM 3393 C C . LEU B 1 124 ? -31.680 10.315 20.211 1.000 9.408 138 LEU BBB C 1
ATOM 3394 O O . LEU B 1 124 ? -32.908 10.173 20.238 1.000 9.995 138 LEU BBB O 1
ATOM 3399 N N . LEU B 1 125 ? -30.891 9.668 19.358 1.000 9.973 139 LEU BBB N 1
ATOM 3400 C CA . LEU B 1 125 ? -31.442 8.707 18.370 1.000 10.855 139 LEU BBB CA 1
ATOM 3401 C C . LEU B 1 125 ? -32.072 7.517 19.100 1.000 10.583 139 LEU BBB C 1
ATOM 3402 O O . LEU B 1 125 ? -33.172 7.108 18.712 1.000 11.519 139 LEU BBB O 1
ATOM 3407 N N . VAL B 1 126 ? -31.424 6.997 20.139 1.000 10.198 140 VAL BBB N 1
ATOM 3408 C CA . VAL B 1 126 ? -31.982 5.837 20.888 1.000 10.867 140 VAL BBB CA 1
ATOM 3409 C C . VAL B 1 126 ? -33.282 6.276 21.572 1.000 10.815 140 VAL BBB C 1
ATOM 3410 O O . VAL B 1 126 ? -34.268 5.524 21.509 1.000 11.393 140 VAL BBB O 1
ATOM 3414 N N . LEU B 1 127 ? -33.319 7.469 22.166 1.000 10.737 141 LEU BBB N 1
ATOM 3415 C CA . LEU B 1 127 ? -34.569 7.957 22.803 1.000 11.343 141 LEU BBB CA 1
ATOM 3416 C C . LEU B 1 127 ? -35.658 8.162 21.744 1.000 11.411 141 LEU BBB C 1
ATOM 3417 O O . LEU B 1 127 ? -36.809 7.804 22.013 1.000 11.815 141 LEU BBB O 1
ATOM 3422 N N . LYS B 1 128 ? -35.316 8.717 20.583 1.000 11.231 142 LYS BBB N 1
ATOM 3423 C CA . LYS B 1 128 ? -36.284 8.899 19.470 1.000 12.148 142 LYS BBB CA 1
ATOM 3424 C C . LYS B 1 128 ? -36.943 7.553 19.132 1.000 12.097 142 LYS BBB C 1
ATOM 3425 O O . LYS B 1 128 ? -38.183 7.502 19.024 1.000 12.393 142 LYS BBB O 1
ATOM 3431 N N . TYR B 1 129 ? -36.147 6.499 18.952 1.000 12.083 143 TYR BBB N 1
ATOM 3432 C CA . TYR B 1 129 ? -36.634 5.204 18.410 1.000 12.948 143 TYR BBB CA 1
ATOM 3433 C C . TYR B 1 129 ? -37.257 4.334 19.508 1.000 12.907 143 TYR BBB C 1
ATOM 3434 O O . TYR B 1 129 ? -38.098 3.504 19.145 1.000 14.867 143 TYR BBB O 1
ATOM 3443 N N . GLU B 1 130 ? -36.907 4.527 20.785 1.000 13.196 144 GLU BBB N 1
ATOM 3444 C CA . GLU B 1 130 ? -37.329 3.595 21.868 1.000 13.416 144 GLU BBB CA 1
ATOM 3445 C C . GLU B 1 130 ? -38.091 4.293 22.998 1.000 13.282 144 GLU BBB C 1
ATOM 3446 O O . GLU B 1 130 ? -38.897 3.608 23.650 1.000 15.117 144 GLU BBB O 1
ATOM 3452 N N . GLY B 1 131 ? -37.830 5.576 23.254 1.000 12.461 145 GLY BBB N 1
ATOM 3453 C CA . GLY B 1 131 ? -38.197 6.210 24.530 1.000 13.119 145 GLY BBB CA 1
ATOM 3454 C C . GLY B 1 131 ? -37.437 5.567 25.675 1.000 13.795 145 GLY BBB C 1
ATOM 3455 O O . GLY B 1 131 ? -36.552 4.731 25.411 1.000 15.932 145 GLY BBB O 1
ATOM 3456 N N . GLY B 1 132 ? -37.777 5.936 26.906 1.000 13.236 146 GLY BBB N 1
ATOM 3457 C CA . GLY B 1 132 ? -37.107 5.452 28.123 1.000 12.659 146 GLY BBB CA 1
ATOM 3458 C C . GLY B 1 132 ? -36.233 6.529 28.729 1.000 11.759 146 GLY BBB C 1
ATOM 3459 O O . GLY B 1 132 ? -36.525 7.724 28.540 1.000 12.311 146 GLY BBB O 1
ATOM 3460 N N . ILE B 1 133 ? -35.196 6.117 29.450 1.000 11.654 147 ILE BBB N 1
ATOM 3461 C CA . ILE B 1 133 ? -34.282 7.051 30.158 1.000 11.666 147 ILE BBB CA 1
ATOM 3462 C C . ILE B 1 133 ? -32.860 6.788 29.674 1.000 11.338 147 ILE BBB C 1
ATOM 3463 O O . ILE B 1 133 ? -32.383 5.639 29.774 1.000 13.174 147 ILE BBB O 1
ATOM 3468 N N . TYR B 1 134 ? -32.222 7.826 29.147 1.000 10.273 148 TYR BBB N 1
ATOM 3469 C CA . TYR B 1 134 ? -30.776 7.794 28.855 1.000 10.488 148 TYR BBB CA 1
ATOM 3470 C C . TYR B 1 134 ? -30.036 8.315 30.081 1.000 10.569 148 TYR BBB C 1
ATOM 3471 O O . TYR B 1 134 ? -30.461 9.339 30.653 1.000 11.351 148 TYR BBB O 1
ATOM 3480 N N . LYS B 1 135 ? -28.943 7.657 30.457 1.000 10.875 149 LYS BBB N 1
ATOM 3481 C CA A LYS B 1 135 ? -28.024 8.149 31.513 0.820 12.293 149 LYS BBB CA 1
ATOM 3482 C CA B LYS B 1 135 ? -28.023 8.178 31.499 0.180 11.831 149 LYS BBB CA 1
ATOM 3483 C C . LYS B 1 135 ? -26.576 7.917 31.074 1.000 11.489 149 LYS BBB C 1
ATOM 3484 O O . LYS B 1 135 ? -26.300 6.834 30.548 1.000 12.508 149 LYS BBB O 1
ATOM 3495 N N . ASP B 1 136 ? -25.708 8.900 31.298 1.000 11.333 150 ASP BBB N 1
ATOM 3496 C CA . ASP B 1 136 ? -24.241 8.777 31.116 1.000 11.645 150 ASP BBB CA 1
ATOM 3497 C C . ASP B 1 136 ? -23.737 7.624 31.986 1.000 11.861 150 ASP BBB C 1
ATOM 3498 O O . ASP B 1 136 ? -24.275 7.401 33.092 1.000 12.493 150 ASP BBB O 1
ATOM 3503 N N . ILE B 1 137 ? -22.690 6.958 31.517 1.000 11.978 151 ILE BBB N 1
ATOM 3504 C CA . ILE B 1 137 ? -22.085 5.782 32.201 1.000 12.858 151 ILE BBB CA 1
ATOM 3505 C C . ILE B 1 137 ? -21.474 6.237 33.533 1.000 13.627 151 ILE BBB C 1
ATOM 3506 O O . ILE B 1 137 ? -21.358 5.410 34.448 1.000 14.618 151 ILE BBB O 1
ATOM 3511 N N . ASP B 1 138 ? -21.134 7.524 33.638 1.000 13.299 152 ASP BBB N 1
ATOM 3512 C CA . ASP B 1 138 ? -20.421 8.132 34.794 1.000 14.053 152 ASP BBB CA 1
ATOM 3513 C C . ASP B 1 138 ? -21.402 8.842 35.736 1.000 13.974 152 ASP BBB C 1
ATOM 3514 O O . ASP B 1 138 ? -20.941 9.379 36.761 1.000 15.703 152 ASP BBB O 1
ATOM 3519 N N . ASP B 1 139 ? -22.697 8.878 35.413 1.000 13.798 153 ASP BBB N 1
ATOM 3520 C CA . ASP B 1 139 ? -23.725 9.504 36.287 1.000 15.120 153 ASP BBB CA 1
ATOM 3521 C C . ASP B 1 139 ? -24.090 8.528 37.409 1.000 14.574 153 ASP BBB C 1
ATOM 3522 O O . ASP B 1 139 ? -24.139 7.313 37.159 1.000 15.446 153 ASP BBB O 1
ATOM 3527 N N . ILE B 1 140 ? -24.351 9.061 38.599 1.000 13.890 154 ILE BBB N 1
ATOM 3528 C CA . ILE B 1 140 ? -24.621 8.277 39.836 1.000 14.721 154 ILE BBB CA 1
ATOM 3529 C C . ILE B 1 140 ? -26.131 8.103 39.995 1.000 14.971 154 ILE BBB C 1
ATOM 3530 O O . ILE B 1 140 ? -26.842 9.115 40.015 1.000 15.299 154 ILE BBB O 1
ATOM 3535 N N . GLN B 1 141 ? -26.592 6.860 40.133 1.000 14.569 155 GLN BBB N 1
ATOM 3536 C CA . GLN B 1 141 ? -28.001 6.548 40.483 1.000 15.516 155 GLN BBB CA 1
ATOM 3537 C C . GLN B 1 141 ? -28.171 6.788 41.986 1.000 16.872 155 GLN BBB C 1
ATOM 3538 O O . GLN B 1 141 ? -27.596 6.014 42.774 1.000 17.265 155 GLN BBB O 1
ATOM 3544 N N . ILE B 1 142 ? -28.903 7.835 42.369 1.000 16.487 156 ILE BBB N 1
ATOM 3545 C CA . ILE B 1 142 ? -29.171 8.161 43.801 1.000 17.294 156 ILE BBB CA 1
ATOM 3546 C C . ILE B 1 142 ? -30.133 7.109 44.356 1.000 18.274 156 ILE BBB C 1
ATOM 3547 O O . ILE B 1 142 ? -29.845 6.546 45.427 1.000 18.964 156 ILE BBB O 1
ATOM 3552 N N . LYS B 1 143 ? -31.232 6.861 43.644 1.000 17.873 157 LYS BBB N 1
ATOM 3553 C CA . LYS B 1 143 ? -32.284 5.890 44.040 1.000 18.715 157 LYS BBB CA 1
ATOM 3554 C C . LYS B 1 143 ? -33.033 5.429 42.788 1.000 17.813 157 LYS BBB C 1
ATOM 3555 O O . LYS B 1 143 ? -32.865 6.069 41.731 1.000 18.038 157 LYS BBB O 1
ATOM 3561 N N . GLY B 1 144 ? -33.827 4.363 42.913 1.000 18.741 158 GLY BBB N 1
ATOM 3562 C CA . GLY B 1 144 ? -34.651 3.816 41.820 1.000 18.693 158 GLY BBB CA 1
ATOM 3563 C C . GLY B 1 144 ? -35.591 4.865 41.254 1.000 18.651 158 GLY BBB C 1
ATOM 3564 O O . GLY B 1 144 ? -36.119 5.676 42.040 1.000 18.996 158 GLY BBB O 1
ATOM 3565 N N . PHE B 1 145 ? -35.783 4.858 39.934 1.000 18.097 159 PHE BBB N 1
ATOM 3566 C CA . PHE B 1 145 ? -36.697 5.777 39.210 1.000 18.376 159 PHE BBB CA 1
ATOM 3567 C C . PHE B 1 145 ? -38.152 5.482 39.589 1.000 19.315 159 PHE BBB C 1
ATOM 3568 O O . PHE B 1 145 ? -38.939 6.437 39.720 1.000 21.154 159 PHE BBB O 1
ATOM 3576 N N . GLY B 1 146 ? -38.498 4.199 39.733 1.000 19.845 160 GLY BBB N 1
ATOM 3577 C CA . GLY B 1 146 ? -39.894 3.747 39.874 1.000 20.174 160 GLY BBB CA 1
ATOM 3578 C C . GLY B 1 146 ? -40.696 4.078 38.628 1.000 20.131 160 GLY BBB C 1
ATOM 3579 O O . GLY B 1 146 ? -40.081 4.255 37.555 1.000 20.191 160 GLY BBB O 1
ATOM 3580 N N . SER B 1 147 ? -42.020 4.172 38.759 1.000 21.634 161 SER BBB N 1
ATOM 3581 C CA . SER B 1 147 ? -42.948 4.492 37.643 1.000 21.615 161 SER BBB CA 1
ATOM 3582 C C . SER B 1 147 ? -42.975 6.009 37.446 1.000 20.785 161 SER BBB C 1
ATOM 3583 O O . SER B 1 147 ? -43.573 6.701 38.290 1.000 22.365 161 SER BBB O 1
ATOM 3586 N N . LEU B 1 148 ? -42.329 6.503 36.387 1.000 18.368 162 LEU BBB N 1
ATOM 3587 C CA . LEU B 1 148 ? -42.213 7.959 36.102 1.000 18.041 162 LEU BBB CA 1
ATOM 3588 C C . LEU B 1 148 ? -43.160 8.346 34.963 1.000 17.439 162 LEU BBB C 1
ATOM 3589 O O . LEU B 1 148 ? -43.356 7.544 34.036 1.000 18.407 162 LEU BBB O 1
ATOM 3594 N N . ALA B 1 149 ? -43.722 9.551 35.053 1.000 17.422 163 ALA BBB N 1
ATOM 3595 C CA . ALA B 1 149 ? -44.556 10.190 34.013 1.000 17.537 163 ALA BBB CA 1
ATOM 3596 C C . ALA B 1 149 ? -44.280 11.693 34.051 1.000 17.093 163 ALA BBB C 1
ATOM 3597 O O . ALA B 1 149 ? -44.177 12.239 35.165 1.000 18.836 163 ALA BBB O 1
ATOM 3599 N N . PHE B 1 150 ? -44.126 12.327 32.889 1.000 16.825 164 PHE BBB N 1
ATOM 3600 C CA . PHE B 1 150 ? -43.762 13.763 32.787 1.000 16.060 164 PHE BBB CA 1
ATOM 3601 C C . PHE B 1 150 ? -44.727 14.489 31.860 1.000 15.651 164 PHE BBB C 1
ATOM 3602 O O . PHE B 1 150 ? -45.185 13.930 30.865 1.000 16.119 164 PHE BBB O 1
ATOM 3610 N N . PRO B 1 151 ? -45.049 15.769 32.158 1.000 16.406 165 PRO BBB N 1
ATOM 3611 C CA . PRO B 1 151 ? -45.761 16.620 31.209 1.000 16.746 165 PRO BBB CA 1
ATOM 3612 C C . PRO B 1 151 ? -44.971 16.652 29.893 1.000 16.205 165 PRO BBB C 1
ATOM 3613 O O . PRO B 1 151 ? -43.750 16.687 29.944 1.000 16.743 165 PRO BBB O 1
ATOM 3617 N N . LYS B 1 152 ? -45.680 16.589 28.763 1.000 17.381 166 LYS BBB N 1
ATOM 3618 C CA . LYS B 1 152 ? -45.109 16.607 27.388 1.000 17.970 166 LYS BBB CA 1
ATOM 3619 C C . LYS B 1 152 ? -44.116 15.450 27.202 1.000 16.446 166 LYS BBB C 1
ATOM 3620 O O . LYS B 1 152 ? -43.333 15.497 26.233 1.000 16.392 166 LYS BBB O 1
ATOM 3626 N N . GLY B 1 153 ? -44.160 14.444 28.081 1.000 15.307 167 GLY BBB N 1
ATOM 3627 C CA . GLY B 1 153 ? -43.360 13.209 27.969 1.000 14.672 167 GLY BBB CA 1
ATOM 3628 C C . GLY B 1 153 ? -41.861 13.459 28.016 1.000 13.588 167 GLY BBB C 1
ATOM 3629 O O . GLY B 1 153 ? -41.120 12.667 27.414 1.000 14.263 167 GLY BBB O 1
ATOM 3630 N N . ILE B 1 154 ? -41.413 14.505 28.715 1.000 13.363 168 ILE BBB N 1
ATOM 3631 C CA . ILE B 1 154 ? -39.968 14.872 28.797 1.000 12.946 168 ILE BBB CA 1
ATOM 3632 C C . ILE B 1 154 ? -39.600 15.128 30.261 1.000 12.921 168 ILE BBB C 1
ATOM 3633 O O . ILE B 1 154 ? -40.303 15.901 30.934 1.000 13.066 168 ILE BBB O 1
ATOM 3638 N N . GLY B 1 155 ? -38.537 14.474 30.729 1.000 12.768 169 GLY BBB N 1
ATOM 3639 C CA . GLY B 1 155 ? -37.998 14.629 32.091 1.000 12.110 169 GLY BBB CA 1
ATOM 3640 C C . GLY B 1 155 ? -36.517 14.938 32.049 1.000 11.782 169 GLY BBB C 1
ATOM 3641 O O . GLY B 1 155 ? -35.777 14.261 31.307 1.000 11.303 169 GLY BBB O 1
ATOM 3642 N N . VAL B 1 156 ? -36.102 15.941 32.814 1.000 11.847 170 VAL BBB N 1
ATOM 3643 C CA . VAL B 1 156 ? -34.691 16.409 32.869 1.000 12.105 170 VAL BBB CA 1
ATOM 3644 C C . VAL B 1 156 ? -34.338 16.679 34.329 1.000 12.182 170 VAL BBB C 1
ATOM 3645 O O . VAL B 1 156 ? -35.236 16.623 35.194 1.000 13.279 170 VAL BBB O 1
ATOM 3649 N N . MET B 1 157 ? -33.061 16.940 34.578 1.000 12.331 171 MET BBB N 1
ATOM 3650 C CA . MET B 1 157 ? -32.594 17.464 35.881 1.000 13.393 171 MET BBB CA 1
ATOM 3651 C C . MET B 1 157 ? -32.564 18.988 35.810 1.000 12.825 171 MET BBB C 1
ATOM 3652 O O . MET B 1 157 ? -32.659 19.556 34.703 1.000 13.731 171 MET BBB O 1
ATOM 3657 N N . ARG B 1 158 ? -32.431 19.628 36.963 1.000 12.729 172 ARG BBB N 1
ATOM 3658 C CA . ARG B 1 158 ? -32.432 21.104 37.049 1.000 13.355 172 ARG BBB CA 1
ATOM 3659 C C . ARG B 1 158 ? -31.292 21.676 36.201 1.000 13.571 172 ARG BBB C 1
ATOM 3660 O O . ARG B 1 158 ? -30.175 21.126 36.230 1.000 13.814 172 ARG BBB O 1
ATOM 3668 N N . GLU B 1 159 ? -31.571 22.769 35.496 1.000 13.192 173 GLU BBB N 1
ATOM 3669 C CA . GLU B 1 159 ? -30.537 23.564 34.793 1.000 13.375 173 GLU BBB CA 1
ATOM 3670 C C . GLU B 1 159 ? -29.611 24.206 35.834 1.000 13.436 173 GLU BBB C 1
ATOM 3671 O O . GLU B 1 159 ? -30.006 24.360 37.010 1.000 15.107 173 GLU BBB O 1
ATOM 3677 N N . TYR B 1 160 ? -28.399 24.533 35.407 1.000 13.798 174 TYR BBB N 1
ATOM 3678 C CA . TYR B 1 160 ? -27.390 25.272 36.200 1.000 14.830 174 TYR BBB CA 1
ATOM 3679 C C . TYR B 1 160 ? -26.375 25.825 35.204 1.000 15.963 174 TYR BBB C 1
ATOM 3680 O O . TYR B 1 160 ? -26.412 25.419 34.031 1.000 16.737 174 TYR BBB O 1
ATOM 3689 N N . VAL B 1 161 ? -25.521 26.739 35.650 1.000 17.549 175 VAL BBB N 1
ATOM 3690 C CA . VAL B 1 161 ? -24.414 27.279 34.813 1.000 19.101 175 VAL BBB CA 1
ATOM 3691 C C . VAL B 1 161 ? -23.261 26.286 34.896 1.000 19.740 175 VAL BBB C 1
ATOM 3692 O O . VAL B 1 161 ? -22.720 26.058 35.975 1.000 20.646 175 VAL BBB O 1
ATOM 3696 N N . PRO B 1 162 ? -22.868 25.639 33.775 1.000 20.718 176 PRO BBB N 1
ATOM 3697 C CA . PRO B 1 162 ? -21.785 24.660 33.808 1.000 21.031 176 PRO BBB CA 1
ATOM 3698 C C . PRO B 1 162 ? -20.409 25.325 33.974 1.000 22.221 176 PRO BBB C 1
ATOM 3699 O O . PRO B 1 162 ? -20.314 26.537 33.826 1.000 21.592 176 PRO BBB O 1
ATOM 3703 N N . GLU B 1 163 ? -19.398 24.512 34.298 1.000 23.789 177 GLU BBB N 1
ATOM 3704 C CA . GLU B 1 163 ? -17.971 24.914 34.438 1.000 26.135 177 GLU BBB CA 1
ATOM 3705 C C . GLU B 1 163 ? -17.591 25.836 33.275 1.000 26.109 177 GLU BBB C 1
ATOM 3706 O O . GLU B 1 163 ? -17.718 25.397 32.117 1.000 26.988 177 GLU BBB O 1
ATOM 3712 N N . ALA B 1 164 ? -17.147 27.060 33.583 1.000 25.708 178 ALA BBB N 1
ATOM 3713 C CA . ALA B 1 164 ? -16.683 28.081 32.612 1.000 27.259 178 ALA BBB CA 1
ATOM 3714 C C . ALA B 1 164 ? -17.812 28.427 31.632 1.000 27.156 178 ALA BBB C 1
ATOM 3715 O O . ALA B 1 164 ? -17.507 28.736 30.461 1.000 30.048 178 ALA BBB O 1
ATOM 3717 N N . GLY B 1 165 ? -19.064 28.389 32.103 1.000 27.492 179 GLY BBB N 1
ATOM 3718 C CA . GLY B 1 165 ? -20.270 28.708 31.314 1.000 27.976 179 GLY BBB CA 1
ATOM 3719 C C . GLY B 1 165 ? -20.772 30.111 31.610 1.000 28.504 179 GLY BBB C 1
ATOM 3720 O O . GLY B 1 165 ? -20.527 30.603 32.730 1.000 28.533 179 GLY BBB O 1
ATOM 3721 N N . LYS B 1 166 ? -21.439 30.737 30.636 1.000 29.694 180 LYS BBB N 1
ATOM 3722 C CA . LYS B 1 166 ? -22.031 32.098 30.754 1.000 31.270 180 LYS BBB CA 1
ATOM 3723 C C . LYS B 1 166 ? -23.530 31.986 31.057 1.000 30.203 180 LYS BBB C 1
ATOM 3724 O O . LYS B 1 166 ? -24.037 32.826 31.827 1.000 31.868 180 LYS BBB O 1
ATOM 3730 N N . SER B 1 167 ? -24.202 30.995 30.461 1.000 28.390 181 SER BBB N 1
ATOM 3731 C CA . SER B 1 167 ? -25.672 30.785 30.532 1.000 25.907 181 SER BBB CA 1
ATOM 3732 C C . SER B 1 167 ? -25.985 29.455 31.227 1.000 22.982 181 SER BBB C 1
ATOM 3733 O O . SER B 1 167 ? -25.154 28.524 31.146 1.000 24.067 181 SER BBB O 1
ATOM 3736 N N . ALA B 1 168 ? -27.151 29.372 31.875 1.000 19.609 182 ALA BBB N 1
ATOM 3737 C CA . ALA B 1 168 ? -27.705 28.128 32.456 1.000 19.429 182 ALA BBB CA 1
ATOM 3738 C C . ALA B 1 168 ? -28.029 27.152 31.322 1.000 18.300 182 ALA BBB C 1
ATOM 3739 O O . ALA B 1 168 ? -28.540 27.586 30.269 1.000 18.845 182 ALA BBB O 1
ATOM 3741 N N . ALA B 1 169 ? -27.722 25.876 31.533 1.000 16.155 183 ALA BBB N 1
ATOM 3742 C CA . ALA B 1 169 ? -28.031 24.785 30.588 1.000 15.061 183 ALA BBB CA 1
ATOM 3743 C C . ALA B 1 169 ? -28.646 23.628 31.367 1.000 13.607 183 ALA BBB C 1
ATOM 3744 O O . ALA B 1 169 ? -28.141 23.290 32.455 1.000 13.800 183 ALA BBB O 1
ATOM 3746 N N . PHE B 1 170 ? -29.695 23.033 30.812 1.000 13.173 184 PHE BBB N 1
ATOM 3747 C CA . PHE B 1 170 ? -30.170 21.700 31.246 1.000 12.461 184 PHE BBB CA 1
ATOM 3748 C C . PHE B 1 170 ? -29.116 20.681 30.841 1.000 11.813 184 PHE BBB C 1
ATOM 3749 O O . PHE B 1 170 ? -28.712 20.645 29.680 1.000 12.375 184 PHE BBB O 1
ATOM 3757 N N . PRO B 1 171 ? -28.635 19.828 31.768 1.000 12.264 185 PRO BBB N 1
ATOM 3758 C CA . PRO B 1 171 ? -27.729 18.754 31.380 1.000 12.325 185 PRO BBB CA 1
ATOM 3759 C C . PRO B 1 171 ? -28.441 17.824 30.386 1.000 10.999 185 PRO BBB C 1
ATOM 3760 O O . PRO B 1 171 ? -29.645 17.639 30.482 1.000 11.988 185 PRO BBB O 1
ATOM 3764 N N . ASN B 1 172 ? -27.699 17.265 29.432 1.000 11.344 186 ASN BBB N 1
ATOM 3765 C CA . ASN B 1 172 ? -28.276 16.314 28.444 1.000 11.403 186 ASN BBB CA 1
ATOM 3766 C C . ASN B 1 172 ? -28.074 14.874 28.937 1.000 11.214 186 ASN BBB C 1
ATOM 3767 O O . ASN B 1 172 ? -28.148 13.945 28.117 1.000 11.177 186 ASN BBB O 1
ATOM 3772 N N . SER B 1 173 ? -27.845 14.694 30.236 1.000 11.470 187 SER BBB N 1
ATOM 3773 C CA . SER B 1 173 ? -27.917 13.388 30.936 1.000 11.836 187 SER BBB CA 1
ATOM 3774 C C . SER B 1 173 ? -28.311 13.641 32.382 1.000 11.738 187 SER BBB C 1
ATOM 3775 O O . SER B 1 173 ? -27.793 14.571 32.991 1.000 12.972 187 SER BBB O 1
ATOM 3778 N N . PRO B 1 174 ? -29.243 12.871 32.987 1.000 11.510 188 PRO BBB N 1
ATOM 3779 C CA . PRO B 1 174 ? -30.108 11.916 32.296 1.000 11.543 188 PRO BBB CA 1
ATOM 3780 C C . PRO B 1 174 ? -31.226 12.629 31.524 1.000 10.974 188 PRO BBB C 1
ATOM 3781 O O . PRO B 1 174 ? -31.498 13.784 31.823 1.000 11.742 188 PRO BBB O 1
ATOM 3785 N N . ILE B 1 175 ? -31.847 11.934 30.571 1.000 11.335 189 ILE BBB N 1
ATOM 3786 C CA . ILE B 1 175 ? -33.069 12.415 29.866 1.000 11.310 189 ILE BBB CA 1
ATOM 3787 C C . ILE B 1 175 ? -34.097 11.288 29.897 1.000 11.007 189 ILE BBB C 1
ATOM 3788 O O . ILE B 1 175 ? -33.760 10.186 29.455 1.000 11.425 189 ILE BBB O 1
ATOM 3793 N N . ALA B 1 176 ? -35.309 11.557 30.372 1.000 10.950 190 ALA BBB N 1
ATOM 3794 C CA . ALA B 1 176 ? -36.470 10.650 30.241 1.000 11.578 190 ALA BBB CA 1
ATOM 3795 C C . ALA B 1 176 ? -37.343 11.162 29.097 1.000 11.493 190 ALA BBB C 1
ATOM 3796 O O . ALA B 1 176 ? -37.628 12.370 29.059 1.000 12.312 190 ALA BBB O 1
ATOM 3798 N N . ALA B 1 177 ? -37.739 10.290 28.174 1.000 11.610 191 ALA BBB N 1
ATOM 3799 C CA . ALA B 1 177 ? -38.534 10.715 27.005 1.000 12.382 191 ALA BBB CA 1
ATOM 3800 C C . ALA B 1 177 ? -39.534 9.636 26.603 1.000 13.087 191 ALA BBB C 1
ATOM 3801 O O . ALA B 1 177 ? -39.192 8.440 26.643 1.000 14.046 191 ALA BBB O 1
ATOM 3803 N N . THR B 1 178 ? -40.730 10.063 26.205 1.000 13.438 192 THR BBB N 1
ATOM 3804 C CA . THR B 1 178 ? -41.650 9.248 25.379 1.000 14.260 192 THR BBB CA 1
ATOM 3805 C C . THR B 1 178 ? -40.947 8.973 24.048 1.000 14.368 192 THR BBB C 1
ATOM 3806 O O . THR B 1 178 ? -40.079 9.774 23.652 1.000 15.122 192 THR BBB O 1
ATOM 3810 N N . LYS B 1 179 ? -41.287 7.863 23.400 1.000 14.156 193 LYS BBB N 1
ATOM 3811 C CA . LYS B 1 179 ? -40.781 7.528 22.047 1.000 15.263 193 LYS BBB CA 1
ATOM 3812 C C . LYS B 1 179 ? -41.154 8.666 21.090 1.000 14.188 193 LYS BBB C 1
ATOM 3813 O O . LYS B 1 179 ? -42.273 9.203 21.215 1.000 15.150 193 LYS BBB O 1
ATOM 3819 N N . ASN B 1 180 ? -40.239 9.038 20.192 1.000 14.639 194 ASN BBB N 1
ATOM 3820 C CA . ASN B 1 180 ? -40.473 10.066 19.141 1.000 15.069 194 ASN BBB CA 1
ATOM 3821 C C . ASN B 1 180 ? -40.889 11.396 19.785 1.000 15.043 194 ASN BBB C 1
ATOM 3822 O O . ASN B 1 180 ? -41.798 12.056 19.252 1.000 15.959 194 ASN BBB O 1
ATOM 3827 N N . ASN B 1 181 ? -40.237 11.785 20.881 1.000 14.470 195 ASN BBB N 1
ATOM 3828 C CA . ASN B 1 181 ? -40.572 13.021 21.633 1.000 14.404 195 ASN BBB CA 1
ATOM 3829 C C . ASN B 1 181 ? -40.176 14.247 20.815 1.000 14.436 195 ASN BBB C 1
ATOM 3830 O O . ASN B 1 181 ? -39.059 14.318 20.309 1.000 13.697 195 ASN BBB O 1
ATOM 3835 N N . PRO B 1 182 ? -41.063 15.265 20.685 1.000 14.907 196 PRO BBB N 1
ATOM 3836 C CA . PRO B 1 182 ? -40.725 16.501 19.975 1.000 14.963 196 PRO BBB CA 1
ATOM 3837 C C . PRO B 1 182 ? -39.462 17.233 20.456 1.000 13.538 196 PRO BBB C 1
ATOM 3838 O O . PRO B 1 182 ? -38.793 17.821 19.629 1.000 13.529 196 PRO BBB O 1
ATOM 3842 N N . VAL B 1 183 ? -39.158 17.198 21.756 1.000 13.229 197 VAL BBB N 1
ATOM 3843 C CA . VAL B 1 183 ? -37.952 17.887 22.305 1.000 13.218 197 VAL BBB CA 1
ATOM 3844 C C . VAL B 1 183 ? -36.706 17.168 21.783 1.000 12.724 197 VAL BBB C 1
ATOM 3845 O O . VAL B 1 183 ? -35.744 17.833 21.383 1.000 12.308 197 VAL BBB O 1
ATOM 3849 N N . VAL B 1 184 ? -36.730 15.840 21.774 1.000 12.260 198 VAL BBB N 1
ATOM 3850 C CA . VAL B 1 184 ? -35.588 15.021 21.279 1.000 11.892 198 VAL BBB CA 1
ATOM 3851 C C . VAL B 1 184 ? -35.427 15.272 19.774 1.000 11.564 198 VAL BBB C 1
ATOM 3852 O O . VAL B 1 184 ? -34.283 15.487 19.327 1.000 11.507 198 VAL BBB O 1
ATOM 3856 N N . ASN B 1 185 ? -36.534 15.293 19.031 1.000 12.494 199 ASN BBB N 1
ATOM 3857 C CA . ASN B 1 185 ? -36.521 15.509 17.561 1.000 12.928 199 ASN BBB CA 1
ATOM 3858 C C . ASN B 1 185 ? -35.982 16.909 17.265 1.000 12.519 199 ASN BBB C 1
ATOM 3859 O O . ASN B 1 185 ? -35.156 17.051 16.355 1.000 12.457 199 ASN BBB O 1
ATOM 3864 N N . LYS B 1 186 ? -36.407 17.908 18.032 1.000 12.325 200 LYS BBB N 1
ATOM 3865 C CA . LYS B 1 186 ? -35.926 19.297 17.839 1.000 12.110 200 LYS BBB CA 1
ATOM 3866 C C . LYS B 1 186 ? -34.420 19.362 18.104 1.000 11.477 200 LYS BBB C 1
ATOM 3867 O O . LYS B 1 186 ? -33.722 20.059 17.348 1.000 12.463 200 LYS BBB O 1
ATOM 3873 N N . THR B 1 187 ? -33.928 18.666 19.132 1.000 10.788 201 THR BBB N 1
ATOM 3874 C CA . THR B 1 187 ? -32.483 18.675 19.459 1.000 11.113 201 THR BBB CA 1
ATOM 3875 C C . THR B 1 187 ? -31.708 18.073 18.279 1.000 10.764 201 THR BBB C 1
ATOM 3876 O O . THR B 1 187 ? -30.672 18.636 17.911 1.000 11.176 201 THR BBB O 1
ATOM 3880 N N . LEU B 1 188 ? -32.192 16.968 17.712 1.000 10.780 202 LEU BBB N 1
ATOM 3881 C CA . LEU B 1 188 ? -31.558 16.310 16.539 1.000 11.200 202 LEU BBB CA 1
ATOM 3882 C C . LEU B 1 188 ? -31.572 17.258 15.333 1.000 11.359 202 LEU BBB C 1
ATOM 3883 O O . LEU B 1 188 ? -30.553 17.337 14.631 1.000 12.249 202 LEU BBB O 1
ATOM 3888 N N . GLU B 1 189 ? -32.678 17.967 15.110 1.000 12.052 203 GLU BBB N 1
ATOM 3889 C CA . GLU B 1 189 ? -32.807 18.935 13.987 1.000 13.308 203 GLU BBB CA 1
ATOM 3890 C C . GLU B 1 189 ? -31.764 20.050 14.157 1.000 12.764 203 GLU BBB C 1
ATOM 3891 O O . GLU B 1 189 ? -31.054 20.364 13.180 1.000 13.222 203 GLU BBB O 1
ATOM 3897 N N . LEU B 1 190 ? -31.666 20.632 15.354 1.000 12.505 204 LEU BBB N 1
ATOM 3898 C CA . LEU B 1 190 ? -30.670 21.700 15.628 1.000 12.452 204 LEU BBB CA 1
ATOM 3899 C C . LEU B 1 190 ? -29.260 21.143 15.420 1.000 12.132 204 LEU BBB C 1
ATOM 3900 O O . LEU B 1 190 ? -28.429 21.827 14.802 1.000 12.078 204 LEU BBB O 1
ATOM 3905 N N . ALA B 1 191 ? -29.001 19.933 15.905 1.000 11.483 205 ALA BBB N 1
ATOM 3906 C CA . ALA B 1 191 ? -27.671 19.293 15.809 1.000 11.631 205 ALA BBB CA 1
ATOM 3907 C C . ALA B 1 191 ? -27.299 19.061 14.341 1.000 11.335 205 ALA BBB C 1
ATOM 3908 O O . ALA B 1 191 ? -26.149 19.363 13.977 1.000 11.788 205 ALA BBB O 1
ATOM 3910 N N . VAL B 1 192 ? -28.228 18.561 13.524 1.000 11.651 206 VAL BBB N 1
ATOM 3911 C CA . VAL B 1 192 ? -27.978 18.336 12.068 1.000 12.306 206 VAL BBB CA 1
ATOM 3912 C C . VAL B 1 192 ? -27.588 19.674 11.430 1.000 12.320 206 VAL BBB C 1
ATOM 3913 O O . VAL B 1 192 ? -26.634 19.698 10.641 1.000 11.367 206 VAL BBB O 1
ATOM 3917 N N . GLU B 1 193 ? -28.279 20.762 11.770 1.000 12.043 207 GLU BBB N 1
ATOM 3918 C CA . GLU B 1 193 ? -27.939 22.089 11.205 1.000 12.786 207 GLU BBB CA 1
ATOM 3919 C C . GLU B 1 193 ? -26.531 22.495 11.652 1.000 12.371 207 GLU BBB C 1
ATOM 3920 O O . GLU B 1 193 ? -25.766 22.953 10.794 1.000 12.470 207 GLU BBB O 1
ATOM 3926 N N . ASN B 1 194 ? -26.210 22.371 12.943 1.000 11.997 208 ASN BBB N 1
ATOM 3927 C CA . ASN B 1 194 ? -24.878 22.758 13.477 1.000 12.380 208 ASN BBB CA 1
ATOM 3928 C C . ASN B 1 194 ? -23.784 21.993 12.722 1.000 12.088 208 ASN BBB C 1
ATOM 3929 O O . ASN B 1 194 ? -22.792 22.600 12.296 1.000 11.826 208 ASN BBB O 1
ATOM 3934 N N . TYR B 1 195 ? -23.959 20.689 12.550 1.000 11.433 209 TYR BBB N 1
ATOM 3935 C CA . TYR B 1 195 ? -22.967 19.841 11.847 1.000 11.750 209 TYR BBB CA 1
ATOM 3936 C C . TYR B 1 195 ? -22.927 20.193 10.356 1.000 11.595 209 TYR BBB C 1
ATOM 3937 O O . TYR B 1 195 ? -21.826 20.294 9.810 1.000 12.748 209 TYR BBB O 1
ATOM 3946 N N . ARG B 1 196 ? -24.080 20.400 9.721 1.000 11.581 210 ARG BBB N 1
ATOM 3947 C CA . ARG B 1 196 ? -24.120 20.726 8.270 1.000 11.699 210 ARG BBB CA 1
ATOM 3948 C C . ARG B 1 196 ? -23.426 22.074 8.033 1.000 11.840 210 ARG BBB C 1
ATOM 3949 O O . ARG B 1 196 ? -22.787 22.244 6.978 1.000 12.288 210 ARG BBB O 1
ATOM 3957 N N . HIS B 1 197 ? -23.519 22.988 9.000 1.000 11.657 211 HIS BBB N 1
ATOM 3958 C CA . HIS B 1 197 ? -22.856 24.320 8.964 1.000 12.193 211 HIS BBB CA 1
ATOM 3959 C C . HIS B 1 197 ? -21.349 24.207 9.220 1.000 12.347 211 HIS BBB C 1
ATOM 3960 O O . HIS B 1 197 ? -20.669 25.238 9.115 1.000 14.575 211 HIS BBB O 1
ATOM 3967 N N . GLY B 1 198 ? -20.840 23.019 9.553 1.000 12.971 212 GLY BBB N 1
ATOM 3968 C CA . GLY B 1 198 ? -19.401 22.791 9.784 1.000 14.232 212 GLY BBB CA 1
ATOM 3969 C C . GLY B 1 198 ? -18.937 23.401 11.094 1.000 14.337 212 GLY BBB C 1
ATOM 3970 O O . GLY B 1 198 ? -17.741 23.727 11.197 1.000 16.877 212 GLY BBB O 1
ATOM 3971 N N . GLU B 1 199 ? -19.839 23.535 12.070 1.000 15.003 213 GLU BBB N 1
ATOM 3972 C CA . GLU B 1 199 ? -19.529 24.124 13.396 1.000 15.647 213 GLU BBB CA 1
ATOM 3973 C C . GLU B 1 199 ? -18.370 23.358 14.043 1.000 16.266 213 GLU BBB C 1
ATOM 3974 O O . GLU B 1 199 ? -18.444 22.118 14.094 1.000 16.777 213 GLU BBB O 1
ATOM 3980 N N . LYS B 1 200 ? -17.356 24.078 14.536 1.000 18.224 214 LYS BBB N 1
ATOM 3981 C CA . LYS B 1 200 ? -16.191 23.502 15.263 1.000 20.085 214 LYS BBB CA 1
ATOM 3982 C C . LYS B 1 200 ? -16.294 23.818 16.761 1.000 19.982 214 LYS BBB C 1
ATOM 3983 O O . LYS B 1 200 ? -15.542 23.201 17.539 1.000 22.756 214 LYS BBB O 1
ATOM 3989 N N . ASN B 1 201 ? -17.186 24.738 17.147 1.000 18.729 215 ASN BBB N 1
ATOM 3990 C CA . ASN B 1 201 ? -17.449 25.107 18.563 1.000 18.978 215 ASN BBB CA 1
ATOM 3991 C C . ASN B 1 201 ? -18.184 23.945 19.237 1.000 17.750 215 ASN BBB C 1
ATOM 3992 O O . ASN B 1 201 ? -19.366 23.725 18.907 1.000 17.438 215 ASN BBB O 1
ATOM 3997 N N . VAL B 1 202 ? -17.519 23.255 20.167 1.000 18.677 216 VAL BBB N 1
ATOM 3998 C CA . VAL B 1 202 ? -18.030 22.006 20.809 1.000 19.785 216 VAL BBB CA 1
ATOM 3999 C C . VAL B 1 202 ? -19.292 22.321 21.626 1.000 18.210 216 VAL BBB C 1
ATOM 4000 O O . VAL B 1 202 ? -20.045 21.370 21.915 1.000 17.756 216 VAL BBB O 1
ATOM 4004 N N . LEU B 1 203 ? -19.525 23.593 21.970 1.000 18.546 217 LEU BBB N 1
ATOM 4005 C CA . LEU B 1 203 ? -20.729 24.040 22.723 1.000 19.025 217 LEU BBB CA 1
ATOM 4006 C C . LEU B 1 203 ? -21.915 24.250 21.773 1.000 17.040 217 LEU BBB C 1
ATOM 4007 O O . LEU B 1 203 ? -23.016 24.538 22.277 1.000 17.696 217 LEU BBB O 1
ATOM 4012 N N . LYS B 1 204 ? -21.711 24.110 20.459 1.000 15.939 218 LYS BBB N 1
ATOM 4013 C CA . LYS B 1 204 ? -22.764 24.362 19.442 1.000 16.539 218 LYS BBB CA 1
ATOM 4014 C C . LYS B 1 204 ? -22.875 23.158 18.505 1.000 15.067 218 LYS BBB C 1
ATOM 4015 O O . LYS B 1 204 ? -22.890 23.355 17.283 1.000 15.395 218 LYS BBB O 1
ATOM 4021 N N . LEU B 1 205 ? -22.961 21.949 19.056 1.000 13.066 219 LEU BBB N 1
ATOM 4022 C CA . LEU B 1 205 ? -23.151 20.730 18.231 1.000 12.629 219 LEU BBB CA 1
ATOM 4023 C C . LEU B 1 205 ? -24.433 20.030 18.687 1.000 11.899 219 LEU BBB C 1
ATOM 4024 O O . LEU B 1 205 ? -25.487 20.362 18.139 1.000 12.186 219 LEU BBB O 1
ATOM 4029 N N . ALA B 1 206 ? -24.374 19.121 19.660 1.000 12.089 220 ALA BBB N 1
ATOM 4030 C CA . ALA B 1 206 ? -25.565 18.389 20.156 1.000 11.278 220 ALA BBB CA 1
ATOM 4031 C C . ALA B 1 206 ? -25.571 18.311 21.685 1.000 11.794 220 ALA BBB C 1
ATOM 4032 O O . ALA B 1 206 ? -26.324 17.491 22.228 1.000 12.653 220 ALA BBB 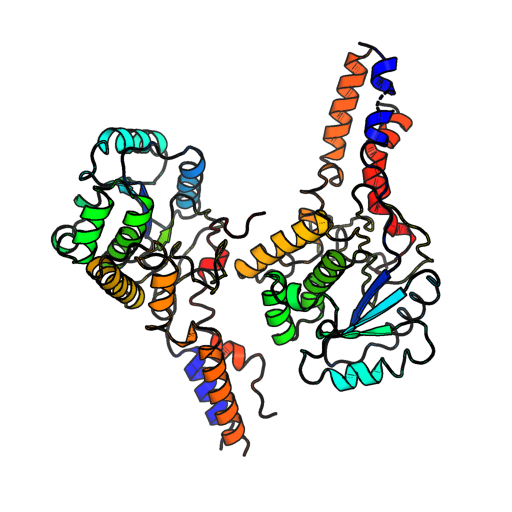O 1
ATOM 4034 N N . GLY B 1 207 ? -24.801 19.166 22.358 1.000 11.629 221 GLY BBB N 1
ATOM 4035 C CA . GLY B 1 207 ? -24.598 19.106 23.817 1.000 11.983 221 GLY BBB CA 1
ATOM 4036 C C . GLY B 1 207 ? -25.685 19.849 24.590 1.000 11.943 221 GLY BBB C 1
ATOM 4037 O O . GLY B 1 207 ? -26.711 20.238 24.034 1.000 11.975 221 GLY BBB O 1
ATOM 4038 N N . PRO B 1 208 ? -25.481 20.056 25.912 1.000 12.491 222 PRO BBB N 1
ATOM 4039 C CA . PRO B 1 208 ? -26.470 20.701 26.784 1.000 13.703 222 PRO BBB CA 1
ATOM 4040 C C . PRO B 1 208 ? -27.036 22.039 26.286 1.000 13.480 222 PRO BBB C 1
ATOM 4041 O O . PRO B 1 208 ? -28.210 22.272 26.474 1.000 13.587 222 PRO BBB O 1
ATOM 4045 N N . ASP B 1 209 ? -26.211 22.887 25.671 1.000 14.055 223 ASP BBB N 1
ATOM 4046 C CA . ASP B 1 209 ? -26.660 24.220 25.189 1.000 14.729 223 ASP BBB CA 1
ATOM 4047 C C . ASP B 1 209 ? -27.666 24.036 24.047 1.000 13.559 223 ASP BBB C 1
ATOM 4048 O O . ASP B 1 209 ? -28.594 24.853 23.931 1.000 14.777 223 ASP BBB O 1
ATOM 4053 N N . VAL B 1 210 ? -27.493 22.997 23.231 1.000 12.923 224 VAL BBB N 1
ATOM 4054 C CA . VAL B 1 210 ? -28.372 22.724 22.057 1.000 12.890 224 VAL BBB CA 1
ATOM 4055 C C . VAL B 1 210 ? -29.664 22.071 22.559 1.000 11.449 224 VAL BBB C 1
ATOM 4056 O O . VAL B 1 210 ? -30.757 22.476 22.133 1.000 12.278 224 VAL BBB O 1
ATOM 4060 N N . PHE B 1 211 ? -29.539 21.099 23.457 1.000 11.597 225 PHE BBB N 1
ATOM 4061 C CA . PHE B 1 211 ? -30.690 20.490 24.170 1.000 11.765 225 PHE BBB CA 1
ATOM 4062 C C . PHE B 1 211 ? -31.524 21.581 24.859 1.000 12.125 225 PHE BBB C 1
ATOM 4063 O O . PHE B 1 211 ? -32.763 21.544 24.777 1.000 11.941 225 PHE BBB O 1
ATOM 4071 N N . THR B 1 212 ? -30.868 22.532 25.526 1.000 12.113 226 THR BBB N 1
ATOM 4072 C CA . THR B 1 212 ? -31.537 23.660 26.231 1.000 12.909 226 THR BBB CA 1
ATOM 4073 C C . THR B 1 212 ? -32.305 24.517 25.217 1.000 13.330 226 THR BBB C 1
ATOM 4074 O O . THR B 1 212 ? -33.473 24.863 25.493 1.000 13.986 226 THR BBB O 1
ATOM 4078 N N . LYS B 1 213 ? -31.679 24.841 24.085 1.000 13.911 227 LYS BBB N 1
ATOM 4079 C CA . LYS B 1 213 ? -32.327 25.621 22.999 1.000 14.849 227 LYS BBB CA 1
ATOM 4080 C C . LYS B 1 213 ? -33.597 24.890 22.547 1.000 14.918 227 LYS BBB C 1
ATOM 4081 O O . LYS B 1 213 ? -34.640 25.550 22.443 1.000 15.859 227 LYS BBB O 1
ATOM 4087 N N . ALA B 1 214 ? -33.524 23.577 22.318 1.000 14.577 228 ALA BBB N 1
ATOM 4088 C CA . ALA B 1 214 ? -34.668 22.750 21.867 1.000 15.166 228 ALA BBB CA 1
ATOM 4089 C C . ALA B 1 214 ? -35.792 22.779 22.912 1.000 14.916 228 ALA BBB C 1
ATOM 4090 O O . ALA B 1 214 ? -36.961 22.959 22.528 1.000 15.058 228 ALA BBB O 1
ATOM 4092 N N A LEU B 1 215 ? -35.448 22.586 24.192 0.570 15.247 229 LEU BBB N 1
ATOM 4093 N N B LEU B 1 215 ? -35.442 22.628 24.192 0.430 15.544 229 LEU BBB N 1
ATOM 4094 C CA A LEU B 1 215 ? -36.408 22.630 25.332 0.570 15.991 229 LEU BBB CA 1
ATOM 4095 C CA B LEU B 1 215 ? -36.404 22.615 25.327 0.430 16.307 229 LEU BBB CA 1
ATOM 4096 C C A LEU B 1 215 ? -37.149 23.969 25.315 0.570 16.274 229 LEU BBB C 1
ATOM 4097 C C B LEU B 1 215 ? -37.131 23.964 25.409 0.430 16.638 229 LEU BBB C 1
ATOM 4098 O O A LEU B 1 215 ? -38.394 23.962 25.347 0.570 16.247 229 LEU BBB O 1
ATOM 4099 O O B LEU B 1 215 ? -38.359 23.958 25.618 0.430 17.316 229 LEU BBB O 1
ATOM 4108 N N . TYR B 1 216 ? -36.399 25.071 25.248 1.000 16.155 230 TYR BBB N 1
ATOM 4109 C CA . TYR B 1 216 ? -36.962 26.446 25.274 1.000 16.901 230 TYR BBB CA 1
ATOM 4110 C C . TYR B 1 216 ? -37.882 26.661 24.064 1.000 17.718 230 TYR BBB C 1
ATOM 4111 O O . TYR B 1 216 ? -38.904 27.340 24.225 1.000 19.324 230 TYR BBB O 1
ATOM 4120 N N . GLN B 1 217 ? -37.543 26.111 22.895 1.000 17.002 231 GLN BBB N 1
ATOM 4121 C CA . GLN B 1 217 ? -38.350 26.277 21.653 1.000 17.644 231 GLN BBB CA 1
ATOM 4122 C C . GLN B 1 217 ? -39.659 25.486 21.772 1.000 18.656 231 GLN BBB C 1
ATOM 4123 O O . GLN B 1 217 ? -40.708 26.039 21.406 1.000 20.262 231 GLN BBB O 1
ATOM 4129 N N . GLU B 1 218 ? -39.603 24.246 22.263 1.000 17.865 232 GLU BBB N 1
ATOM 4130 C CA . GLU B 1 218 ? -40.778 23.335 22.326 1.000 18.307 232 GLU BBB CA 1
ATOM 4131 C C . GLU B 1 218 ? -41.655 23.679 23.536 1.000 17.464 232 GLU BBB C 1
ATOM 4132 O O . GLU B 1 218 ? -42.884 23.521 23.427 1.000 18.786 232 GLU BBB O 1
ATOM 4138 N N . ILE B 1 219 ? -41.043 24.105 24.645 1.000 16.898 233 ILE BBB N 1
ATOM 4139 C CA . ILE B 1 219 ? -41.730 24.380 25.942 1.000 17.674 233 ILE BBB CA 1
ATOM 4140 C C . ILE B 1 219 ? -41.194 25.699 26.495 1.000 18.491 233 ILE BBB C 1
ATOM 4141 O O . ILE B 1 219 ? -40.375 25.708 27.410 1.000 18.062 233 ILE BBB O 1
ATOM 4146 N N . PRO B 1 220 ? -41.640 26.851 25.941 1.000 19.966 234 PRO BBB N 1
ATOM 4147 C CA . PRO B 1 220 ? -41.067 28.159 26.278 1.000 20.473 234 PRO BBB CA 1
ATOM 4148 C C . PRO B 1 220 ? -40.987 28.495 27.775 1.000 18.879 234 PRO BBB C 1
ATOM 4149 O O . PRO B 1 220 ? -40.028 29.136 28.171 1.000 19.112 234 PRO BBB O 1
ATOM 4153 N N . GLY B 1 221 ? -41.980 28.066 28.559 1.000 18.106 235 GLY BBB N 1
ATOM 4154 C CA . GLY B 1 221 ? -42.066 28.322 30.011 1.000 18.196 235 GLY BBB CA 1
ATOM 4155 C C . GLY B 1 221 ? -40.963 27.642 30.811 1.000 17.720 235 GLY BBB C 1
ATOM 4156 O O . GLY B 1 221 ? -40.837 27.958 32.010 1.000 17.037 235 GLY BBB O 1
ATOM 4157 N N . MET B 1 222 ? -40.189 26.737 30.200 1.000 17.520 236 MET BBB N 1
ATOM 4158 C CA . MET B 1 222 ? -39.004 26.118 30.853 1.000 18.233 236 MET BBB CA 1
ATOM 4159 C C . MET B 1 222 ? -37.941 27.189 31.123 1.000 20.039 236 MET BBB C 1
ATOM 4160 O O . MET B 1 222 ? -37.085 26.956 31.997 1.000 21.145 236 MET BBB O 1
ATOM 4165 N N . CYS B 1 223 ? -37.988 28.312 30.401 1.000 21.565 237 CYS BBB N 1
ATOM 4166 C CA . CYS B 1 223 ? -37.178 29.522 30.694 1.000 24.391 237 CYS BBB CA 1
ATOM 4167 C C . CYS B 1 223 ? -37.840 30.314 31.828 1.000 25.148 237 CYS BBB C 1
ATOM 4168 O O . CYS B 1 223 ? -39.037 30.634 31.700 1.000 24.425 237 CYS BBB O 1
ATOM 4171 N N . SER B 1 224 ? -37.074 30.637 32.876 1.000 28.216 238 SER BBB N 1
ATOM 4172 C CA . SER B 1 224 ? -37.538 31.358 34.092 1.000 29.822 238 SER BBB CA 1
ATOM 4173 C C . SER B 1 224 ? -38.196 32.693 33.713 1.000 30.641 238 SER BBB C 1
ATOM 4174 O O . SER B 1 224 ? -39.251 33.022 34.290 1.000 30.989 238 SER BBB O 1
ATOM 4177 N N A GLN B 1 225 ? -37.588 33.424 32.771 0.510 30.463 239 GLN BBB N 1
ATOM 4178 N N B GLN B 1 225 ? -37.581 33.432 32.782 0.490 30.764 239 GLN BBB N 1
ATOM 4179 C CA A GLN B 1 225 ? -38.053 34.755 32.292 0.510 30.279 239 GLN BBB CA 1
ATOM 4180 C CA B GLN B 1 225 ? -38.054 34.756 32.291 0.490 30.932 239 GLN BBB CA 1
ATOM 4181 C C A GLN B 1 225 ? -39.413 34.612 31.595 0.510 29.233 239 GLN BBB C 1
ATOM 4182 C C B GLN B 1 225 ? -39.416 34.607 31.601 0.490 29.553 239 GLN BBB C 1
ATOM 4183 O O A GLN B 1 225 ? -40.307 35.431 31.884 0.510 29.699 239 GLN BBB O 1
ATOM 4184 O O B GLN B 1 225 ? -40.315 35.416 31.902 0.490 29.985 239 GLN BBB O 1
ATOM 4195 N N . VAL B 1 226 ? -39.556 33.615 30.714 1.000 28.608 240 VAL BBB N 1
ATOM 4196 C CA . VAL B 1 226 ? -40.800 33.375 29.920 1.000 26.761 240 VAL BBB CA 1
ATOM 4197 C C . VAL B 1 226 ? -41.933 32.950 30.865 1.000 26.036 240 VAL BBB C 1
ATOM 4198 O O . VAL B 1 226 ? -43.068 33.423 30.665 1.000 26.078 240 VAL BBB O 1
ATOM 4202 N N . LEU B 1 227 ? -41.644 32.095 31.852 1.000 25.186 241 LEU BBB N 1
ATOM 4203 C CA . LEU B 1 227 ? -42.623 31.701 32.903 1.000 25.400 241 LEU BBB CA 1
ATOM 4204 C C . LEU B 1 227 ? -43.021 32.954 33.695 1.000 26.080 241 LEU BBB C 1
ATOM 4205 O O . LEU B 1 227 ? -44.195 33.050 34.097 1.000 26.208 241 LEU BBB O 1
ATOM 4210 N N . GLY B 1 228 ? -42.074 33.878 33.898 1.000 27.736 242 GLY BBB N 1
ATOM 4211 C CA . GLY B 1 228 ? -42.317 35.203 34.501 1.000 28.753 242 GLY BBB CA 1
ATOM 4212 C C . GLY B 1 228 ? -43.374 35.985 33.737 1.000 29.084 242 GLY BBB C 1
ATOM 4213 O O . GLY B 1 228 ? -44.314 36.487 34.383 1.000 29.767 242 GLY BBB O 1
ATOM 4214 N N . THR B 1 229 ? -43.233 36.077 32.410 1.000 28.253 243 THR BBB N 1
ATOM 4215 C CA . THR B 1 229 ? -44.175 36.789 31.502 1.000 30.218 243 THR BBB CA 1
ATOM 4216 C C . THR B 1 229 ? -45.540 36.089 31.512 1.000 29.230 243 THR BBB C 1
ATOM 4217 O O . THR B 1 229 ? -46.558 36.799 31.443 1.000 29.780 243 THR BBB O 1
ATOM 4221 N N . GLN B 1 230 ? -45.559 34.755 31.591 1.000 29.004 244 GLN BBB N 1
ATOM 4222 C CA . GLN B 1 230 ? -46.807 33.945 31.660 1.000 29.497 244 GLN BBB CA 1
ATOM 4223 C C . GLN B 1 230 ? -47.558 34.287 32.953 1.000 29.773 244 GLN BBB C 1
ATOM 4224 O O . GLN B 1 230 ? -48.784 34.490 32.880 1.000 31.742 244 GLN BBB O 1
ATOM 4230 N N . LEU B 1 231 ? -46.846 34.374 34.082 1.000 28.026 245 LEU BBB N 1
ATOM 4231 C CA . LEU B 1 231 ? -47.426 34.694 35.417 1.000 28.782 245 LEU BBB CA 1
ATOM 4232 C C . LEU B 1 231 ? -47.964 36.130 35.424 1.000 29.744 245 LEU BBB C 1
ATOM 4233 O O . LEU B 1 231 ? -48.987 36.367 36.094 1.000 30.798 245 LEU BBB O 1
ATOM 4238 N N . GLU B 1 232 ? -47.296 37.049 34.719 1.000 31.143 246 GLU BBB N 1
ATOM 4239 C CA . GLU B 1 232 ? -47.715 38.472 34.590 1.000 32.072 246 GLU BBB CA 1
ATOM 4240 C C . GLU B 1 232 ? -49.095 38.543 33.924 1.000 33.916 246 GLU BBB C 1
ATOM 4241 O O . GLU B 1 232 ? -49.899 39.401 34.333 1.000 35.115 246 GLU BBB O 1
ATOM 4247 N N . GLN B 1 233 ? -49.352 37.676 32.939 1.000 34.596 247 GLN BBB N 1
ATOM 4248 C CA . GLN B 1 233 ? -50.637 37.615 32.189 1.000 35.625 247 GLN BBB CA 1
ATOM 4249 C C . GLN B 1 233 ? -51.757 37.165 33.136 1.000 34.639 247 GLN BBB C 1
ATOM 4250 O O . GLN B 1 233 ? -52.876 37.699 33.016 1.000 35.670 247 GLN BBB O 1
ATOM 4256 N N . PHE B 1 234 ? -51.469 36.220 34.039 1.000 30.720 248 PHE BBB N 1
ATOM 4257 C CA . PHE B 1 234 ? -52.406 35.751 35.095 1.000 29.982 248 PHE BBB CA 1
ATOM 4258 C C . PHE B 1 234 ? -52.594 36.851 36.147 1.000 30.650 248 PHE BBB C 1
ATOM 4259 O O . PHE B 1 234 ? -53.736 37.040 36.603 1.000 30.123 248 PHE BBB O 1
ATOM 4267 N N . GLU B 1 235 ? -51.514 37.548 36.520 1.000 29.680 249 GLU BBB N 1
ATOM 4268 C CA . GLU B 1 235 ? -51.553 38.698 37.467 1.000 30.593 249 GLU BBB CA 1
ATOM 4269 C C . GLU B 1 235 ? -52.524 39.754 36.928 1.000 32.783 249 GLU BBB C 1
ATOM 4270 O O . GLU B 1 235 ? -53.337 40.265 37.722 1.000 32.163 249 GLU BBB O 1
ATOM 4276 N N . LEU B 1 236 ? -52.442 40.055 35.627 1.000 33.550 250 LEU BBB N 1
ATOM 4277 C CA . LEU B 1 236 ? -53.354 40.996 34.920 1.000 35.195 250 LEU BBB CA 1
ATOM 4278 C C . LEU B 1 236 ? -54.788 40.452 34.971 1.000 35.348 250 LEU BBB C 1
ATOM 4279 O O . LEU B 1 236 ? -55.697 41.231 35.315 1.000 36.245 250 LEU BBB O 1
ATOM 4284 N N . ALA B 1 237 ? -54.971 39.164 34.654 1.000 35.273 251 ALA BBB N 1
ATOM 4285 C CA . ALA B 1 237 ? -56.282 38.474 34.595 1.000 34.733 251 ALA BBB CA 1
ATOM 4286 C C . ALA B 1 237 ? -56.973 38.524 35.965 1.000 33.755 251 ALA BBB C 1
ATOM 4287 O O . ALA B 1 237 ? -58.211 38.683 35.989 1.000 33.237 251 ALA BBB O 1
ATOM 4289 N N . LYS B 1 238 ? -56.210 38.390 37.057 1.000 33.591 252 LYS BBB N 1
ATOM 4290 C CA . LYS B 1 238 ? -56.738 38.434 38.449 1.000 32.627 252 LYS BBB CA 1
ATOM 4291 C C . LYS B 1 238 ? -57.173 39.865 38.783 1.000 33.180 252 LYS BBB C 1
ATOM 4292 O O . LYS B 1 238 ? -58.263 40.025 39.368 1.000 32.827 252 LYS BBB O 1
ATOM 4298 N N . ARG B 1 239 ? -56.347 40.859 38.439 1.000 34.929 253 ARG BBB N 1
ATOM 4299 C CA . ARG B 1 239 ? -56.649 42.300 38.668 1.000 35.894 253 ARG BBB CA 1
ATOM 4300 C C . ARG B 1 239 ? -57.861 42.720 37.820 1.000 36.516 253 ARG BBB C 1
ATOM 4301 O O . ARG B 1 239 ? -58.554 43.673 38.231 1.000 38.507 253 ARG BBB O 1
ATOM 4309 N N . GLN B 1 240 ? -58.116 42.034 36.697 1.000 36.408 254 GLN BBB N 1
ATOM 4310 C CA . GLN B 1 240 ? -59.305 42.250 35.822 1.000 37.175 254 GLN BBB CA 1
ATOM 4311 C C . GLN B 1 240 ? -60.531 41.553 36.426 1.000 35.204 254 GLN BBB C 1
ATOM 4312 O O . GLN B 1 240 ? -61.627 42.146 36.369 1.000 37.222 254 GLN BBB O 1
ATOM 4318 N N . ALA B 1 241 ? -60.357 40.340 36.965 1.000 32.678 255 ALA BBB N 1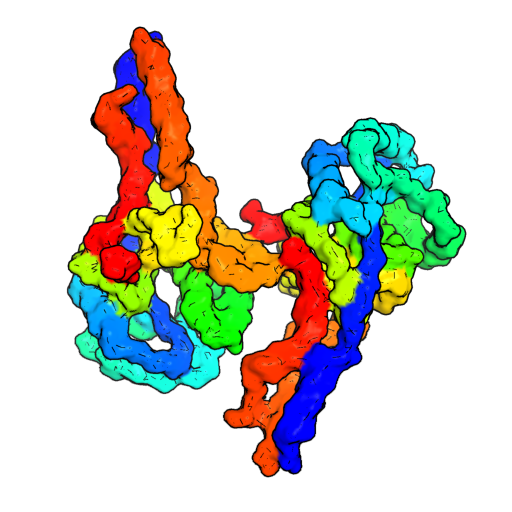
ATOM 4319 C CA . ALA B 1 241 ? -61.399 39.572 37.690 1.000 30.795 255 ALA BBB CA 1
ATOM 4320 C C . ALA B 1 241 ? -61.902 40.395 38.883 1.000 29.693 255 ALA BBB C 1
ATOM 4321 O O . ALA B 1 241 ? -63.129 40.414 39.116 1.000 29.499 255 ALA BBB O 1
ATOM 4323 N N . LEU B 1 242 ? -60.982 41.049 39.601 1.000 29.716 256 LEU BBB N 1
ATOM 4324 C CA . LEU B 1 242 ? -61.272 41.937 40.761 1.000 30.806 256 LEU BBB CA 1
ATOM 4325 C C . LEU B 1 242 ? -61.344 43.392 40.282 1.000 32.658 256 LEU BBB C 1
ATOM 4326 O O . LEU B 1 242 ? -61.505 44.275 41.151 1.000 35.058 256 LEU BBB O 1
ATOM 4331 N N . LEU B 1 257 ? -50.706 37.702 42.642 1.000 32.674 271 LEU BBB N 1
ATOM 4332 C CA . LEU B 1 257 ? -51.035 36.252 42.732 1.000 31.168 271 LEU BBB CA 1
ATOM 4333 C C . LEU B 1 257 ? -50.603 35.716 44.103 1.000 30.242 271 LEU BBB C 1
ATOM 4334 O O . LEU B 1 257 ? -49.646 36.273 44.678 1.000 32.868 271 LEU BBB O 1
ATOM 4339 N N . THR B 1 258 ? -51.286 34.679 44.601 1.000 28.428 272 THR BBB N 1
ATOM 4340 C CA . THR B 1 258 ? -50.926 33.945 45.847 1.000 28.431 272 THR BBB CA 1
ATOM 4341 C C . THR B 1 258 ? -49.841 32.907 45.536 1.000 29.182 272 THR BBB C 1
ATOM 4342 O O . THR B 1 258 ? -49.652 32.581 44.344 1.000 29.330 272 THR BBB O 1
ATOM 4346 N N . LEU B 1 259 ? -49.178 32.392 46.577 1.000 29.637 273 LEU BBB N 1
ATOM 4347 C CA . LEU B 1 259 ? -48.159 31.314 46.469 1.000 30.129 273 LEU BBB CA 1
ATOM 4348 C C . LEU B 1 259 ? -48.794 30.093 45.795 1.000 29.310 273 LEU BBB C 1
ATOM 4349 O O . LEU B 1 259 ? -48.164 29.541 44.875 1.000 29.642 273 LEU BBB O 1
ATOM 4354 N N . GLN B 1 260 ? -50.001 29.707 46.225 1.000 27.885 274 GLN BBB N 1
ATOM 4355 C CA . GLN B 1 260 ? -50.756 28.544 45.680 1.000 28.705 274 GLN BBB CA 1
ATOM 4356 C C . GLN B 1 260 ? -51.003 28.745 44.180 1.000 26.748 274 GLN BBB C 1
ATOM 4357 O O . GLN B 1 260 ? -50.763 27.793 43.420 1.000 26.610 274 GLN BBB O 1
ATOM 4363 N N . GLU B 1 261 ? -51.476 29.930 43.779 1.000 24.727 275 GLU BBB N 1
ATOM 4364 C CA . GLU B 1 261 ? -51.784 30.272 42.361 1.000 24.412 275 GLU BBB CA 1
ATOM 4365 C C . GLU B 1 261 ? -50.498 30.204 41.525 1.000 24.157 275 GLU BBB C 1
ATOM 4366 O O . GLU B 1 261 ? -50.545 29.629 40.420 1.000 23.908 275 GLU BBB O 1
ATOM 4372 N N . LYS B 1 262 ? -49.394 30.756 42.038 1.000 24.174 276 LYS BBB N 1
ATOM 4373 C CA . LYS B 1 262 ? -48.064 30.748 41.366 1.000 24.899 276 LYS BBB CA 1
ATOM 4374 C C . LYS B 1 262 ? -47.605 29.297 41.174 1.000 23.895 276 LYS BBB C 1
ATOM 4375 O O . LYS B 1 262 ? -47.160 28.958 40.056 1.000 23.564 276 LYS BBB O 1
ATOM 4381 N N . ALA B 1 263 ? -47.726 28.477 42.224 1.000 23.913 277 ALA BBB N 1
ATOM 4382 C CA . ALA B 1 263 ? -47.314 27.052 42.248 1.000 23.495 277 ALA BBB CA 1
ATOM 4383 C C . ALA B 1 263 ? -48.150 26.243 41.249 1.000 22.749 277 ALA BBB C 1
ATOM 4384 O O . ALA B 1 263 ? -47.597 25.305 40.642 1.000 23.811 277 ALA BBB O 1
ATOM 4386 N N . LYS B 1 264 ? -49.431 26.587 41.087 1.000 21.985 278 LYS BBB N 1
ATOM 4387 C CA . LYS B 1 264 ? -50.358 25.897 40.148 1.000 21.505 278 LYS BBB CA 1
ATOM 4388 C C . LYS B 1 264 ? -49.949 26.220 38.705 1.000 20.799 278 LYS BBB C 1
ATOM 4389 O O . LYS B 1 264 ? -49.795 25.274 37.917 1.000 20.716 278 LYS BBB O 1
ATOM 4395 N N . ILE B 1 265 ? -49.741 27.500 38.384 1.000 20.769 279 ILE BBB N 1
ATOM 4396 C CA . ILE B 1 265 ? -49.376 27.975 37.014 1.000 21.868 279 ILE BBB CA 1
ATOM 4397 C C . ILE B 1 265 ? -48.009 27.392 36.621 1.000 21.775 279 ILE BBB C 1
ATOM 4398 O O . ILE B 1 265 ? -47.825 27.076 35.427 1.000 22.942 279 ILE BBB O 1
ATOM 4403 N N . SER B 1 266 ? -47.099 27.232 37.589 1.000 21.399 280 SER BBB N 1
ATOM 4404 C CA . SER B 1 266 ? -45.693 26.793 37.377 1.000 22.093 280 SER BBB CA 1
ATOM 4405 C C . SER B 1 266 ? -45.577 25.260 37.379 1.000 21.486 280 SER BBB C 1
ATOM 4406 O O . SER B 1 266 ? -44.503 24.759 36.988 1.000 20.904 280 SER BBB O 1
ATOM 4409 N N . ARG B 1 267 ? -46.643 24.551 37.770 1.000 20.219 281 ARG BBB N 1
ATOM 4410 C CA . ARG B 1 267 ? -46.644 23.100 38.119 1.000 20.577 281 ARG BBB CA 1
ATOM 4411 C C . ARG B 1 267 ? -45.967 22.253 37.039 1.000 19.088 281 ARG BBB C 1
ATOM 4412 O O . ARG B 1 267 ? -45.047 21.498 37.354 1.000 18.995 281 ARG BBB O 1
ATOM 4420 N N . PRO B 1 268 ? -46.398 22.297 35.755 1.000 19.605 282 PRO BBB N 1
ATOM 4421 C CA . PRO B 1 268 ? -45.840 21.393 34.747 1.000 19.433 282 PRO BBB CA 1
ATOM 4422 C C . PRO B 1 268 ? -44.332 21.596 34.526 1.000 17.811 282 PRO BBB C 1
ATOM 4423 O O . PRO B 1 268 ? -43.641 20.622 34.312 1.000 16.449 282 PRO BBB O 1
ATOM 4427 N N . TYR B 1 269 ? -43.857 22.840 34.615 1.000 17.328 283 TYR BBB N 1
ATOM 4428 C CA . TYR B 1 269 ? -42.443 23.224 34.359 1.000 17.348 283 TYR BBB CA 1
ATOM 4429 C C . TYR B 1 269 ? -41.552 22.690 35.486 1.000 17.530 283 TYR BBB C 1
ATOM 4430 O O . TYR B 1 269 ? -40.433 22.237 35.195 1.000 18.164 283 TYR BBB O 1
ATOM 4439 N N . LYS B 1 270 ? -42.040 22.730 36.729 1.000 17.590 284 LYS BBB N 1
ATOM 4440 C CA . LYS B 1 270 ? -41.352 22.139 37.908 1.000 18.096 284 LYS BBB CA 1
ATOM 4441 C C . LYS B 1 270 ? -41.315 20.613 37.757 1.000 16.643 284 LYS BBB C 1
ATOM 4442 O O . LYS B 1 270 ? -40.255 20.018 38.023 1.000 17.218 284 LYS BBB O 1
ATOM 4448 N N . ALA B 1 271 ? -42.433 20.015 37.333 1.000 17.220 285 ALA BBB N 1
ATOM 4449 C CA . ALA B 1 271 ? -42.602 18.551 37.168 1.000 16.629 285 ALA BBB CA 1
ATOM 4450 C C . ALA B 1 271 ? -41.616 18.011 36.121 1.000 16.046 285 ALA BBB C 1
ATOM 4451 O O . ALA B 1 271 ? -41.092 16.897 36.322 1.000 17.205 285 ALA BBB O 1
ATOM 44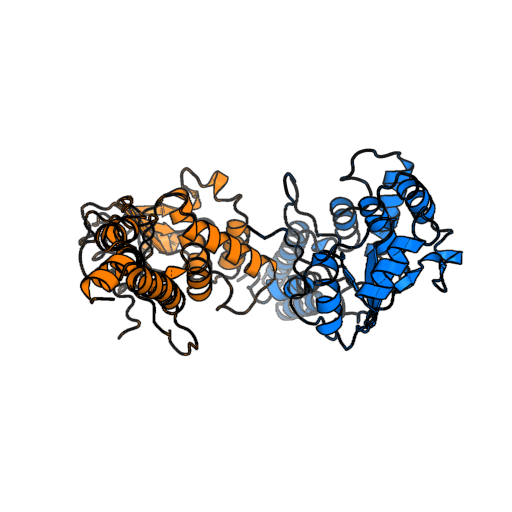53 N N . ILE B 1 272 ? -41.358 18.772 35.053 1.000 14.707 286 ILE BBB N 1
ATOM 4454 C CA . ILE B 1 272 ? -40.438 18.361 33.949 1.000 14.198 286 ILE BBB CA 1
ATOM 4455 C C . ILE B 1 272 ? -39.006 18.246 34.497 1.000 13.949 286 ILE BBB C 1
ATOM 4456 O O . ILE B 1 272 ? -38.242 17.427 33.963 1.000 13.963 286 ILE BBB O 1
ATOM 4461 N N . ARG B 1 273 ? -38.673 18.988 35.560 1.000 14.346 287 ARG BBB N 1
ATOM 4462 C CA . ARG B 1 273 ? -37.335 18.935 36.211 1.000 14.801 287 ARG BBB CA 1
ATOM 4463 C C . ARG B 1 273 ? -37.264 17.780 37.224 1.000 15.453 287 ARG BBB C 1
ATOM 4464 O O . ARG B 1 273 ? -36.338 17.784 38.053 1.000 16.240 287 ARG BBB O 1
ATOM 4472 N N . GLY B 1 274 ? -38.144 16.780 37.109 1.000 16.052 288 GLY BBB N 1
ATOM 4473 C CA . GLY B 1 274 ? -38.353 15.739 38.136 1.000 16.584 288 GLY BBB CA 1
ATOM 4474 C C . GLY B 1 274 ? -37.389 14.561 38.059 1.000 16.619 288 GLY BBB C 1
ATOM 4475 O O . GLY B 1 274 ? -37.669 13.563 38.749 1.000 19.638 288 GLY BBB O 1
ATOM 4476 N N . LEU B 1 275 ? -36.300 14.633 37.281 1.000 15.073 289 LEU BBB N 1
ATOM 4477 C CA . LEU B 1 275 ? -35.189 13.638 37.367 1.000 14.888 289 LEU BBB CA 1
ATOM 4478 C C . LEU B 1 275 ? -34.134 14.099 38.382 1.000 14.523 289 LEU BBB C 1
ATOM 4479 O O . LEU B 1 275 ? -33.259 13.279 38.719 1.000 14.591 289 LEU BBB O 1
ATOM 4484 N N . SER B 1 276 ? -34.227 15.338 38.877 1.000 13.954 290 SER BBB N 1
ATOM 4485 C CA . SER B 1 276 ? -33.218 15.972 39.768 1.000 13.975 290 SER BBB CA 1
ATOM 4486 C C . SER B 1 276 ? -32.913 15.085 40.982 1.000 13.579 290 SER BBB C 1
ATOM 4487 O O . SER B 1 276 ? -31.747 15.031 41.392 1.000 14.430 290 SER BBB O 1
ATOM 4490 N N . GLU B 1 277 ? -33.921 14.427 41.558 1.000 13.884 291 GLU BBB N 1
ATOM 4491 C CA . GLU B 1 277 ? -33.756 13.681 42.834 1.000 15.494 291 GLU BBB CA 1
ATOM 4492 C C . GLU B 1 277 ? -33.240 12.254 42.593 1.000 14.879 291 GLU BBB C 1
ATOM 4493 O O . GLU B 1 277 ? -32.882 11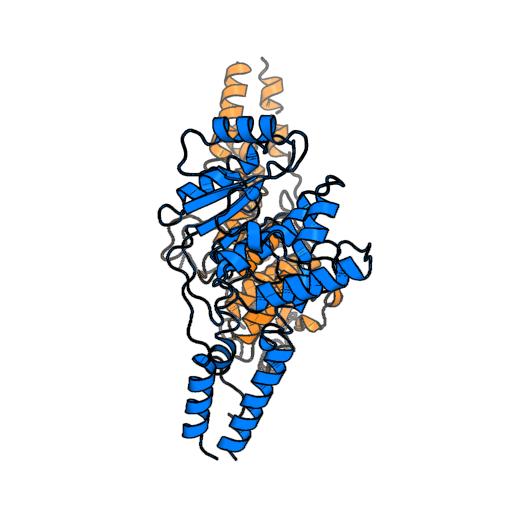.600 43.587 1.000 16.395 291 GLU BBB O 1
ATOM 4499 N N . TYR B 1 278 ? -33.196 11.777 41.345 1.000 14.782 292 TYR BBB N 1
ATOM 4500 C CA . TYR B 1 278 ? -32.931 10.348 41.027 1.000 14.641 292 TYR BBB CA 1
ATOM 4501 C C . TYR B 1 278 ? -31.474 10.116 40.619 1.000 14.672 292 TYR BBB C 1
ATOM 4502 O O . TYR B 1 278 ? -30.975 8.994 40.830 1.000 15.840 292 TYR BBB O 1
ATOM 4511 N N . VAL B 1 279 ? -30.829 11.112 40.011 1.000 14.102 293 VAL BBB N 1
ATOM 4512 C CA . VAL B 1 279 ? -29.474 10.961 39.410 1.000 14.461 293 VAL BBB CA 1
ATOM 4513 C C . VAL B 1 279 ? -28.624 12.163 39.823 1.000 13.959 293 VAL BBB C 1
ATOM 4514 O O . VAL B 1 279 ? -29.166 13.279 39.903 1.000 15.325 293 VAL BBB O 1
ATOM 4518 N N . CYS B 1 280 ? -27.341 11.930 40.096 1.000 13.350 294 CYS BBB N 1
ATOM 4519 C CA . CYS B 1 280 ? -26.323 12.984 40.334 1.000 14.474 294 CYS BBB CA 1
ATOM 4520 C C . CYS B 1 280 ? -25.246 12.884 39.252 1.000 14.134 294 CYS BBB C 1
ATOM 4521 O O . CYS B 1 280 ? -24.705 11.789 39.077 1.000 14.965 294 CYS BBB O 1
ATOM 4524 N N . ASN B 1 281 ? -24.962 13.970 38.529 1.000 13.583 295 ASN BBB N 1
ATOM 4525 C CA . ASN B 1 281 ? -23.930 13.965 37.457 1.000 14.569 295 ASN BBB CA 1
ATOM 4526 C C . ASN B 1 281 ? -22.591 14.495 37.993 1.000 14.380 295 ASN BBB C 1
ATOM 4527 O O . ASN B 1 281 ? -21.672 14.696 37.173 1.000 16.427 295 ASN BBB O 1
ATOM 4532 N N . GLY B 1 282 ? -22.498 14.749 39.303 1.000 14.459 296 GLY BBB N 1
ATOM 4533 C CA . GLY B 1 282 ? -21.252 15.132 39.995 1.000 15.304 296 GLY BBB CA 1
ATOM 4534 C C . GLY B 1 282 ? -20.829 16.572 39.731 1.000 15.896 296 GLY BBB C 1
ATOM 4535 O O . GLY B 1 282 ? -19.770 16.969 40.258 1.000 17.954 296 GLY BBB O 1
ATOM 4536 N N . ALA B 1 283 ? -21.602 17.344 38.958 1.000 15.929 297 ALA BBB N 1
ATOM 4537 C CA . ALA B 1 283 ? -21.270 18.741 38.588 1.000 16.339 297 ALA BBB CA 1
ATOM 4538 C C . ALA B 1 283 ? -21.337 19.628 39.835 1.000 16.513 297 ALA BBB C 1
ATOM 4539 O O . ALA B 1 283 ? -20.655 20.672 39.853 1.000 18.731 297 ALA BBB O 1
ATOM 4541 N N . ASP B 1 284 ? -22.115 19.204 40.837 1.000 15.903 298 ASP BBB N 1
ATOM 4542 C CA . ASP B 1 284 ? -22.326 19.926 42.120 1.000 16.032 298 ASP BBB CA 1
ATOM 4543 C C . ASP B 1 284 ? -21.362 19.398 43.193 1.000 17.411 298 ASP BBB C 1
ATOM 4544 O O . ASP B 1 284 ? -21.549 19.755 44.371 1.000 18.514 298 ASP BBB O 1
ATOM 4549 N N . HIS B 1 285 ? -20.350 18.612 42.807 1.000 17.842 299 HIS BBB N 1
ATOM 4550 C CA . HIS B 1 285 ? -19.261 18.139 43.705 1.000 19.459 299 HIS BBB CA 1
ATOM 4551 C C . HIS B 1 285 ? -18.147 19.192 43.744 1.000 20.660 299 HIS BBB C 1
ATOM 4552 O O . HIS B 1 285 ? -17.583 19.555 42.713 1.000 24.335 299 HIS BBB O 1
#

Solvent-accessible surface area: 26612 Å² total; per-residue (Å²): 100,50,62,132,132,1,55,113,22,3,78,161,33,34,96,64,58,104,65,68,106,9,57,67,92,0,4,0,10,58,9,4,53,145,88,2,52,109,122,19,14,132,4,0,65,58,0,16,133,68,1,119,69,16,58,5,24,0,0,34,0,39,47,6,78,37,53,82,69,3,67,71,56,0,52,111,92,6,164,106,36,186,9,82,43,31,21,0,56,115,28,89,42,21,124,100,0,89,120,24,70,2,2,73,32,0,29,83,9,4,165,103,103,111,38,84,39,0,11,27,1,0,10,1,0,1,0,47,46,33,0,0,0,5,0,36,13,73,4,47,1,62,90,28,4,31,96,22,47,8,5,86,0,0,0,0,14,48,13,35,82,48,166,112,29,193,76,40,5,0,9,12,6,0,0,0,0,28,124,90,1,79,3,0,36,41,0,10,110,26,1,18,87,32,29,177,132,62,54,186,49,103,113,97,8,2,5,50,53,9,1,9,113,0,0,69,84,61,2,66,1,0,22,70,134,53,15,27,81,32,33,106,115,25,28,103,27,9,98,111,12,70,217,143,57,115,11,68,82,124,26,80,42,68,0,12,100,4,3,96,41,0,27,25,0,9,70,33,0,7,44,24,44,17,98,111,104,48,66,134,136,4,47,105,30,2,59,155,32,39,105,64,56,105,67,69,104,8,62,69,91,0,3,0,11,60,10,5,56,160,77,3,51,113,130,21,14,118,3,0,65,62,0,11,130,72,1,120,69,15,60,4,18,0,0,27,0,38,46,8,86,46,38,81,68,2,60,73,55,1,48,107,103,6,148,110,35,185,14,74,37,36,8,0,51,116,29,88,43,30,127,106,0,86,120,25,70,4,2,62,9,0,41,75,7,6,173,70,96,104,37,84,40,0,12,26,1,0,10,2,0,1,0,48,42,34,0,0,0,5,0,36,13,71,3,53,3,80,91,28,5,30,98,21,45,6,5,87,0,0,0,0,13,151,14,74,85,50,178,107,32,204,76,41,4,0,10,14,7,0,0,0,0,27,133,88,1,79,3,0,30,30,0,10,63,21,1,12,29,31,27,34,32,44,61,181,61,106,111,112,8,2,5,53,59,9,0,7,107,0,0,68,88,62,3,64,1,0,20,73,137,52,25,34,81,37,24,110,122,22,65,77,37,33,146,113,16,146,60,68,163,118,24,87,30,44,0,13,101,4,3,94,41,0,42,26,0,49,92,31,2,22,40,24,62,125,165

Sequence (547 aa):
GSMQYFAQIVNREENKWPPSEPINKYIHMIWIGPKNISDKNIRRLSLQTAQKNPDYSTTIIYDSGISSGYEAARNFMSEKFKASKITTLVDIRNKGYFHQLQQQEPSFTYYEEVIRRNKKKFAQASDILRLLVLKYEGGIYKDIDDIQIKGFGSLAFPKKGIGVMREYVPEAGKSAAFPNSPIAATKKNNPVVNKTLELAVENYRHGEKNVLKLAGPDVFTKALLYQEIPGMCSSQVLGTQLEQFELAKRQALKDEQLTLQQEKAKISRPYKKAIRGLSEYVCNGADHSGSMQYFAQIIVNREENKWPSEPPINKYIHMIWIGPKKNISDKNIRRLSLQQTAQQKNPDYSTTIIYDSGISGYEAARNFMSSSEKFKASKITLVDIRNKGYFHQLQQQEPSFTYYEEVIRNKKKFAQASDILRLLVLKYEGGIYKKDIDDIQIKGFGSLAFPKGIGVMREYVPEAGKSAAFPNSPIAATKNNPVVNKTLELAVENYRHGEKNVLKLAGPDVFTKALLYQEIPGMCSQQVL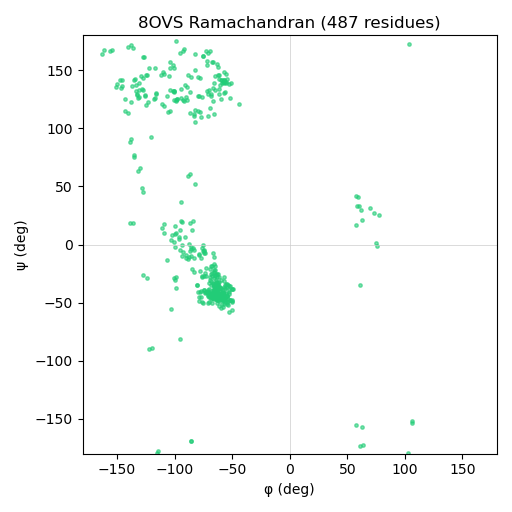GTQLEQFELAKRQALLTLQEKAKISRPYKAIRGLSEYVCNGADH

B-factor: mean 20.03, std 8.78, range [8.65, 101.85]